Protein AF-A0A9E5IC59-F1 (afdb_monomer)

Sequence (690 aa):
PPLLLAICLLLTVGMVTLYSASNQSFDRMETKLFNIGVAFAVMWLVANTPVTQMLRLAMPAYLVALALLVAVALFGDVRNGARRWLDLGVISLQPSELMRIALPLALAWYFDRYESTLRLHNFAIAAALFVLPVLLILRQPDLGTALLIASSGCYVLFLAGLPWKVIFALGAAAIAGLPLAWSLMHDYQRTRVMILLDPSQDPLGAGYHTIQSTIAVGSGGWFGKGWLEGTQTHLDFLPERTTDFIFAVYSEEFGLLGNVILLLLFLLVIGRGLMITVNAPSVFTRLVAGSVTMTFATYAFVNMGMVSGILPVVGVPLPLISYGGTALVSAFFGFGLLMSISTNRKLIKSWAKPGATAVIEHGANPGLVSHWTKVALEAIGEGILKKGTKREREDLIEQHLADSNYPKLAQATGVKVIHVSERDTQISSKPKEVGEFVNTWSVAGFHEEGTSPAEMGWGTHERRLPDEAQVHRFGPGTQICLGKMGMDTWVRSWIPSGEINGMVIRHGEAFTISDSLTVYDGENPIYRPTVHYAYLPCDAAIASLIEMKMNGYELPRKIRIMNDDIISGSDELGVLLMGHDLTGWWVGSRLSIQETRRLAPGQNATTLQVAASLLGAMFWMIKNPTQGVKVPDQLPHKEVLSVANPYLGEIISERTDWTPLKNRVEPFAKFGKPRPADEDKWLFETFLLV

Secondary structure (DSSP, 8-state):
-HHHHHHHHHHHHHHHHHHHHTTT-HHHHHHHHHHHHHHHHHHHHHHTS-HHHHHHHHHHHHHHHHHHHHHHHHH-EEETTEEEEEE-SS-EE-HHHHHHHHHHHHHHHHHHHTGGG--HHHHHHHHHHHHHHHHHHHTTT-HHHHHHHHHHHHHHHHHTT--HHHHHHHHHHHHHTHHHHHHHS-HHHHHHHHHHH-GGGSTTTHHHHHHHHHHHHHHTTTT-S-TT--HHHHTT-STTTTTTTHHHHHHHHHHHHHHHHHHHHHHHHHHHHHHHHHT-SSHHHHHHHHHHHHHHHHHHHHHHHHHTTSS-----PPTTTSS-HHHHHHHHHHHHHHHHHHHHHHHHHH-SS--S-EE-S-BTTTBHHHHHHHHHHHHHHHHHHHH---HHHHHHHHHHHHTT-HHHHHHHHT--EEEEEEEE--EESSPPPTTEEEESS-HHHHHHHHHSEEEEE--TT--SPPTTEEE-SSS---EEEEEEEGGG-EEEEEETTEEEEEE----HHHHHHHHHT-EEETTEEEE--EEEEEEE--HHHHHHHHHHHHTTTPPPSEEEE-STTEEE-EEEEEEEEESSTTSEEEEEEEEEHHHHHHHSTT--HHHHHHHHHHHHHHHHHHH-TT--EE-GGGS-HHHHHHHHGGGS-EEEEEEE---TTTT---TTTTTSPPPPPGGGTTSHHHHB--

Solvent-accessible surface area (backbone atoms only — not comparable to full-atom values): 35380 Å² total; per-residue (Å²): 113,71,58,59,53,40,50,52,53,45,36,51,54,13,52,59,46,40,36,46,50,50,76,69,39,62,70,62,50,52,53,42,50,52,39,48,53,53,16,51,51,46,16,52,54,41,29,71,43,58,68,71,57,53,58,69,42,14,54,60,45,30,54,52,24,49,53,43,47,52,43,26,75,76,71,29,46,74,56,98,92,31,40,56,33,38,76,70,88,85,52,76,46,49,37,66,63,52,33,56,57,19,47,33,37,27,50,19,46,55,49,49,76,38,63,96,69,78,45,75,67,57,54,52,53,49,46,50,70,45,49,53,59,36,55,57,34,50,72,26,74,33,62,38,62,25,52,49,43,45,48,20,40,50,40,31,48,50,72,72,62,56,57,66,69,55,53,52,50,50,51,51,48,54,60,71,37,43,68,60,49,59,73,70,48,53,70,74,58,51,49,43,54,48,31,56,79,41,33,78,82,36,57,85,56,83,12,28,58,53,52,45,26,38,49,28,39,61,67,4,50,64,67,25,59,34,87,83,53,33,67,51,56,75,69,63,66,47,77,58,32,44,29,48,36,30,64,23,47,46,20,16,17,31,4,49,54,41,48,51,54,52,52,50,46,52,48,52,40,39,53,47,32,46,53,45,16,77,68,35,91,44,64,34,53,22,31,33,28,39,18,48,32,50,35,54,49,49,42,43,48,52,20,55,29,23,40,65,59,77,38,56,88,54,78,41,51,34,74,62,39,22,58,55,50,69,64,38,34,52,50,26,39,48,51,6,49,45,47,20,63,59,45,64,69,49,51,78,79,61,54,93,58,55,47,66,45,40,80,46,64,44,31,37,74,31,19,44,43,43,34,31,46,52,54,41,51,53,53,50,41,54,54,47,60,74,67,69,65,64,70,74,59,41,55,52,34,54,49,22,59,76,68,66,36,57,25,61,29,39,57,63,50,38,47,39,36,36,32,41,25,33,42,34,51,52,36,57,77,62,76,79,54,92,70,36,37,35,30,70,53,63,62,70,55,53,48,55,33,23,66,31,47,19,34,29,10,55,21,66,82,51,90,70,82,61,85,63,53,43,70,61,94,65,80,90,63,44,44,38,34,33,82,44,33,0,66,76,38,39,27,52,47,55,50,97,94,42,80,42,70,7,20,23,32,39,54,64,42,17,49,51,50,19,51,63,33,42,34,65,58,85,90,46,75,78,34,28,29,25,17,29,40,24,46,30,64,23,66,53,30,52,57,22,51,55,54,25,54,77,54,76,66,48,82,54,90,39,73,46,65,52,34,81,52,46,76,48,41,28,32,36,44,26,26,31,40,23,63,24,95,69,40,21,37,39,18,33,28,46,20,33,39,69,60,28,38,75,76,42,72,80,46,32,29,62,55,40,38,24,52,23,28,37,50,11,51,50,56,52,38,72,79,42,51,57,63,16,78,42,49,41,73,77,51,64,41,71,65,29,43,70,61,16,48,88,57,30,61,50,73,50,76,47,80,38,85,68,51,58,65,72,86,60,81,62,96,51,42,92,82,53,75,69,81,79,55,83,90,48,49,79,32,71,76,52,27,49,66,127

Structure (mmCIF, N/CA/C/O backbone):
data_AF-A0A9E5IC59-F1
#
_entry.id   AF-A0A9E5IC59-F1
#
loop_
_atom_site.group_PDB
_atom_site.id
_atom_site.type_symbol
_atom_site.label_atom_id
_atom_site.label_alt_id
_atom_site.label_comp_id
_atom_site.label_asym_id
_atom_site.label_entity_id
_atom_site.label_seq_id
_atom_site.pdbx_PDB_ins_code
_atom_site.Cartn_x
_atom_site.Cartn_y
_atom_site.Cartn_z
_atom_site.occupancy
_atom_site.B_iso_or_equiv
_atom_site.auth_seq_id
_atom_site.auth_comp_id
_atom_site.auth_asym_id
_atom_site.auth_atom_id
_atom_site.pdbx_PDB_model_num
ATOM 1 N N . PRO A 1 1 ? 13.469 17.326 -10.777 1.00 68.38 1 PRO A N 1
ATOM 2 C CA . PRO A 1 1 ? 14.683 18.178 -10.852 1.00 68.38 1 PRO A CA 1
ATOM 3 C C . PRO A 1 1 ? 16.010 17.415 -11.053 1.00 68.38 1 PRO A C 1
ATOM 5 O O . PRO A 1 1 ? 16.598 17.604 -12.109 1.00 68.38 1 PRO A O 1
ATOM 8 N N . PRO A 1 2 ? 16.477 16.526 -10.147 1.00 85.94 2 PRO A N 1
ATOM 9 C CA . PRO A 1 2 ? 17.828 15.952 -10.266 1.00 85.94 2 PRO A CA 1
ATOM 10 C C . PRO A 1 2 ? 17.983 14.947 -11.422 1.00 85.94 2 PRO A C 1
ATOM 12 O O . PRO A 1 2 ? 19.029 14.916 -12.055 1.00 85.94 2 PRO A O 1
ATOM 15 N N . LEU A 1 3 ? 16.936 14.173 -11.752 1.00 89.38 3 LEU A N 1
ATOM 16 C CA . LEU A 1 3 ? 16.957 13.240 -12.893 1.00 89.38 3 LEU A CA 1
ATOM 17 C C . LEU A 1 3 ? 17.132 13.981 -14.229 1.00 89.38 3 LEU A C 1
ATOM 19 O O . LEU A 1 3 ? 17.957 13.596 -15.044 1.00 89.38 3 LEU A O 1
ATOM 23 N N . LEU A 1 4 ? 16.377 15.068 -14.420 1.00 91.81 4 LEU A N 1
ATOM 24 C CA . LEU A 1 4 ? 16.435 15.895 -15.625 1.00 91.81 4 LEU A CA 1
ATOM 25 C C . LEU A 1 4 ? 17.824 16.516 -15.814 1.00 91.81 4 LEU A C 1
ATOM 27 O O . LEU A 1 4 ? 18.360 16.475 -16.913 1.00 91.81 4 LEU A O 1
ATOM 31 N N . LEU A 1 5 ? 18.419 17.035 -14.735 1.00 92.94 5 LEU A N 1
ATOM 32 C CA . LEU A 1 5 ? 19.763 17.611 -14.776 1.00 92.94 5 LEU A CA 1
ATOM 33 C C . LEU A 1 5 ? 20.803 16.580 -15.240 1.00 92.94 5 LEU A C 1
ATOM 35 O O . LEU A 1 5 ? 21.595 16.875 -16.128 1.00 92.94 5 LEU A O 1
ATOM 39 N N . ALA A 1 6 ? 20.768 15.365 -14.685 1.00 93.12 6 ALA A N 1
ATOM 40 C CA . ALA A 1 6 ? 21.688 14.297 -15.069 1.00 93.12 6 ALA A CA 1
ATOM 41 C C . ALA A 1 6 ? 21.505 13.857 -16.537 1.00 93.12 6 ALA A C 1
ATOM 43 O O . ALA A 1 6 ? 22.493 13.635 -17.234 1.00 93.12 6 ALA A O 1
ATOM 44 N N . ILE A 1 7 ? 20.261 13.803 -17.032 1.00 94.25 7 ILE A N 1
ATOM 45 C CA . ILE A 1 7 ? 19.969 13.535 -18.451 1.00 94.25 7 ILE A CA 1
ATOM 46 C C . ILE A 1 7 ? 20.556 14.639 -19.340 1.00 94.25 7 ILE A C 1
ATOM 48 O O . ILE A 1 7 ? 21.221 14.328 -20.325 1.00 94.25 7 ILE A O 1
ATOM 52 N N . CYS A 1 8 ? 20.359 15.915 -18.991 1.00 94.44 8 CYS A N 1
ATOM 53 C CA . CYS A 1 8 ? 20.915 17.033 -19.756 1.00 94.44 8 CYS A CA 1
ATOM 54 C C . CYS A 1 8 ? 22.449 16.999 -19.794 1.00 94.44 8 CYS A C 1
ATOM 56 O O . CYS A 1 8 ? 23.025 17.228 -20.851 1.00 94.44 8 CYS A O 1
ATOM 58 N N . LEU A 1 9 ? 23.110 16.661 -18.681 1.00 95.06 9 LEU A N 1
ATOM 59 C CA . LEU A 1 9 ? 24.568 16.511 -18.645 1.00 95.06 9 LEU A CA 1
ATOM 60 C C . LEU A 1 9 ? 25.052 15.398 -19.587 1.00 95.06 9 LEU A C 1
ATOM 62 O O . LEU A 1 9 ? 25.991 15.621 -20.349 1.00 95.06 9 LEU A O 1
ATOM 66 N N . LEU A 1 10 ? 24.388 14.235 -19.593 1.00 94.69 10 LEU A N 1
ATOM 67 C CA . LEU A 1 10 ? 24.707 13.151 -20.531 1.00 94.69 10 LEU A CA 1
ATOM 68 C C . LEU A 1 10 ? 24.490 13.568 -21.990 1.00 94.69 10 LEU A C 1
ATOM 70 O O . LEU A 1 10 ? 25.327 13.261 -22.830 1.00 94.69 10 LEU A O 1
ATOM 74 N N . LEU A 1 11 ? 23.414 14.296 -22.302 1.00 94.31 11 LEU A N 1
ATOM 75 C CA . LEU A 1 11 ? 23.185 14.810 -23.658 1.00 94.31 11 LEU A CA 1
ATOM 76 C C . LEU A 1 11 ? 24.279 15.780 -24.102 1.00 94.31 11 LEU A C 1
ATOM 78 O O . LEU A 1 11 ? 24.705 15.711 -25.251 1.00 94.31 11 LEU A O 1
ATOM 82 N N . THR A 1 12 ? 24.749 16.660 -23.214 1.00 93.75 12 THR A N 1
ATOM 83 C CA . THR A 1 12 ? 25.853 17.575 -23.527 1.00 93.75 12 THR A CA 1
ATOM 84 C C . THR A 1 12 ? 27.118 16.797 -23.869 1.00 93.75 12 THR A C 1
ATOM 86 O O . THR A 1 12 ? 27.733 17.073 -24.895 1.00 93.75 12 THR A O 1
ATOM 89 N N . VAL A 1 13 ? 27.468 15.783 -23.067 1.00 94.25 13 VAL A N 1
ATOM 90 C CA . VAL A 1 13 ? 28.596 14.889 -23.379 1.00 94.25 13 VAL A CA 1
ATOM 91 C C . VAL A 1 13 ? 28.376 14.210 -24.733 1.00 94.25 13 VAL A C 1
ATOM 93 O O . VAL A 1 13 ? 29.253 14.259 -25.588 1.00 94.25 13 VAL A O 1
ATOM 96 N N . GLY A 1 14 ? 27.175 13.678 -24.973 1.00 91.94 14 GLY A N 1
ATOM 97 C CA . GLY A 1 14 ? 26.794 13.058 -26.241 1.00 91.94 14 GLY A CA 1
ATOM 98 C C . GLY A 1 14 ? 26.966 13.963 -27.456 1.00 91.94 14 GLY A C 1
ATOM 99 O O . GLY A 1 14 ? 27.517 13.533 -28.463 1.00 91.94 14 GLY A O 1
ATOM 100 N N . MET A 1 15 ? 26.548 15.225 -27.359 1.00 91.31 15 MET A N 1
ATOM 101 C CA . MET A 1 15 ? 26.697 16.207 -28.435 1.00 91.31 15 MET A CA 1
ATOM 102 C C . MET A 1 15 ? 28.167 16.534 -28.720 1.00 91.31 15 MET A C 1
ATOM 104 O O . MET A 1 15 ? 28.555 16.598 -29.886 1.00 91.31 15 MET A O 1
ATOM 108 N N . VAL A 1 16 ? 28.986 16.699 -27.675 1.00 91.81 16 VAL A N 1
ATOM 109 C CA . VAL A 1 16 ? 30.429 16.968 -27.808 1.00 91.81 16 VAL A CA 1
ATOM 110 C C . VAL A 1 16 ? 31.141 15.798 -28.488 1.00 91.81 16 VAL A C 1
ATOM 112 O O . VAL A 1 16 ? 31.926 16.009 -29.414 1.00 91.81 16 VAL A O 1
ATOM 115 N N . THR A 1 17 ? 30.835 14.564 -28.079 1.00 90.12 17 THR A N 1
ATOM 116 C CA . THR A 1 17 ? 31.407 13.354 -28.687 1.00 90.12 17 THR A CA 1
ATOM 117 C C . THR A 1 17 ? 30.915 13.151 -30.115 1.00 90.12 17 THR A C 1
ATOM 119 O O . THR A 1 17 ? 31.701 12.815 -30.993 1.00 90.12 17 THR A O 1
ATOM 122 N N . LEU A 1 18 ? 29.625 13.382 -30.382 1.00 89.56 18 LEU A N 1
ATOM 123 C CA . LEU A 1 18 ? 29.053 13.216 -31.717 1.00 89.56 18 LEU A CA 1
ATOM 124 C C . LEU A 1 18 ? 29.648 14.203 -32.727 1.00 89.56 18 LEU A C 1
ATOM 126 O O . LEU A 1 18 ? 29.872 13.822 -33.876 1.00 89.56 18 LEU A O 1
ATOM 130 N N . TYR A 1 19 ? 29.911 15.449 -32.324 1.00 89.06 19 TYR A N 1
ATOM 131 C CA . TYR A 1 19 ? 30.563 16.428 -33.196 1.00 89.06 19 TYR A CA 1
ATOM 132 C C . TYR A 1 19 ? 31.937 15.938 -33.662 1.00 89.06 19 TYR A C 1
ATOM 134 O O . TYR A 1 19 ? 32.233 15.978 -34.856 1.00 89.06 19 TYR A O 1
ATOM 142 N N . SER A 1 20 ? 32.728 15.379 -32.743 1.00 87.31 20 SER A N 1
ATOM 143 C CA . SER A 1 20 ? 34.019 14.784 -33.090 1.00 87.31 20 SER A CA 1
ATOM 144 C C . SER A 1 20 ? 33.863 13.525 -33.952 1.00 87.31 20 SER A C 1
ATOM 146 O O . SER A 1 20 ? 34.388 13.449 -35.064 1.00 87.31 20 SER A O 1
ATOM 148 N N . ALA A 1 21 ? 33.016 12.584 -33.519 1.00 84.94 21 ALA A N 1
ATOM 149 C CA . ALA A 1 21 ? 32.765 11.316 -34.208 1.00 84.94 21 ALA A CA 1
ATOM 150 C C . ALA A 1 21 ? 32.175 11.474 -35.622 1.00 84.94 21 ALA A C 1
ATOM 152 O O . ALA A 1 21 ? 32.186 10.529 -36.411 1.00 84.94 21 ALA A O 1
ATOM 153 N N . SER A 1 22 ? 31.609 12.637 -35.948 1.00 84.06 22 SER A N 1
ATOM 154 C CA . SER A 1 22 ? 31.034 12.944 -37.262 1.00 84.06 22 SER A CA 1
ATOM 155 C C . SER A 1 22 ? 31.952 13.787 -38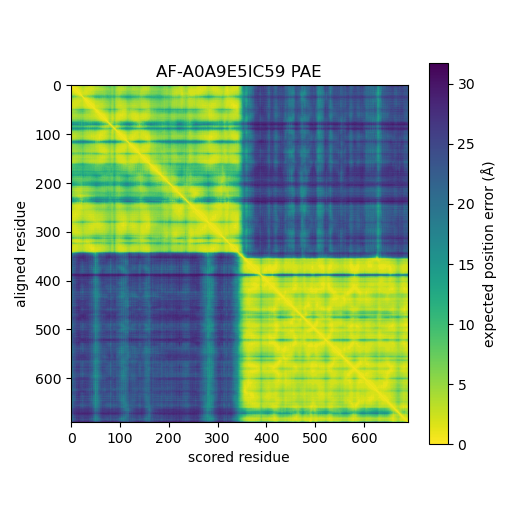.152 1.00 84.06 22 SER A C 1
ATOM 157 O O . SER A 1 22 ? 31.482 14.308 -39.161 1.00 84.06 22 SER A O 1
ATOM 159 N N . ASN A 1 23 ? 33.243 13.911 -37.810 1.00 83.12 23 ASN A N 1
ATOM 160 C CA . ASN A 1 23 ? 34.207 14.761 -38.517 1.00 83.12 23 ASN A CA 1
ATOM 161 C C . ASN A 1 23 ? 33.708 16.211 -38.656 1.00 83.12 23 ASN A C 1
ATOM 163 O O . ASN A 1 23 ? 33.789 16.798 -39.731 1.00 83.12 23 ASN A O 1
ATOM 167 N N . GLN A 1 24 ? 33.181 16.781 -37.566 1.00 84.69 24 GLN A N 1
ATOM 168 C CA . GLN A 1 24 ? 32.709 18.172 -37.509 1.00 84.69 24 GLN A CA 1
ATOM 169 C C . GLN A 1 24 ? 31.518 18.468 -38.446 1.00 84.69 24 GLN A C 1
ATOM 171 O O . GLN A 1 24 ? 31.316 19.595 -38.894 1.00 84.69 24 GLN A O 1
ATOM 176 N N . SER A 1 25 ? 30.697 17.453 -38.741 1.00 82.94 25 SER A N 1
ATOM 177 C CA . SER A 1 25 ? 29.494 17.602 -39.567 1.00 82.94 25 SER A CA 1
ATOM 178 C C . SER A 1 25 ? 28.368 18.313 -38.809 1.00 82.94 25 SER A C 1
ATOM 180 O O . SER A 1 25 ? 27.754 17.752 -37.895 1.00 82.94 25 SER A O 1
ATOM 182 N N . PHE A 1 26 ? 28.041 19.532 -39.243 1.00 84.50 26 PHE A N 1
ATOM 183 C CA . PHE A 1 26 ? 26.905 20.291 -38.714 1.00 84.50 26 PHE A CA 1
ATOM 184 C C . PHE A 1 26 ? 25.556 19.617 -39.013 1.00 84.50 26 PHE A C 1
ATOM 186 O O . PHE A 1 26 ? 24.720 19.527 -38.117 1.00 84.50 26 PHE A O 1
ATOM 193 N N . ASP A 1 27 ? 25.377 19.019 -40.194 1.00 83.44 27 ASP A N 1
ATOM 194 C CA . ASP A 1 27 ? 24.125 18.346 -40.584 1.00 83.44 27 ASP A CA 1
ATOM 195 C C . ASP A 1 27 ? 23.725 17.217 -39.613 1.00 83.44 27 ASP A C 1
ATOM 197 O O . ASP A 1 27 ? 22.554 17.045 -39.242 1.00 83.44 27 ASP A O 1
ATOM 201 N N . ARG A 1 28 ? 24.710 16.433 -39.143 1.00 81.62 28 ARG A N 1
ATOM 202 C CA . ARG A 1 28 ? 24.460 15.372 -38.154 1.00 81.62 28 ARG A CA 1
ATOM 203 C C . ARG A 1 28 ? 24.116 15.938 -36.781 1.00 81.62 28 ARG A C 1
ATOM 205 O O . ARG A 1 28 ? 23.270 15.359 -36.093 1.00 81.62 28 ARG A O 1
ATOM 212 N N . MET A 1 29 ? 24.720 17.058 -36.387 1.00 86.44 29 MET A N 1
ATOM 213 C CA . MET A 1 29 ? 24.353 17.749 -35.150 1.00 86.44 29 MET A CA 1
ATOM 214 C C . MET A 1 29 ? 22.935 18.314 -35.213 1.00 86.44 29 MET A C 1
ATOM 216 O O . MET A 1 29 ? 22.177 18.111 -34.266 1.00 86.44 29 MET A O 1
ATOM 220 N N . GLU A 1 30 ? 22.553 18.966 -36.313 1.00 87.50 30 GLU A N 1
ATOM 221 C CA . GLU A 1 30 ? 21.206 19.520 -36.499 1.00 87.50 30 GLU A CA 1
ATOM 222 C C . GLU A 1 30 ? 20.144 18.425 -36.405 1.00 87.50 30 GLU A C 1
ATOM 224 O O . GLU A 1 30 ? 19.177 18.542 -35.648 1.00 87.50 30 GLU A O 1
ATOM 229 N N . THR A 1 31 ? 20.376 17.294 -37.076 1.00 87.06 31 THR A N 1
ATOM 230 C CA . THR A 1 31 ? 19.461 16.149 -37.004 1.00 87.06 31 THR A CA 1
ATOM 231 C C . THR A 1 31 ? 19.370 15.581 -35.583 1.00 87.06 31 THR A C 1
ATOM 233 O O . THR A 1 31 ? 18.288 15.217 -35.112 1.00 87.06 31 THR A O 1
ATOM 236 N N . LYS A 1 32 ? 20.494 15.510 -34.857 1.00 88.19 32 LYS A N 1
ATOM 237 C CA . LYS A 1 32 ? 20.506 15.050 -33.463 1.00 88.19 32 LYS A CA 1
ATOM 238 C C . LYS A 1 32 ? 19.753 16.012 -32.546 1.00 88.19 32 LYS A C 1
ATOM 240 O O . LYS A 1 32 ? 18.980 15.545 -31.712 1.00 88.19 32 LYS A O 1
ATOM 245 N N . LEU A 1 33 ? 19.935 17.321 -32.712 1.00 91.19 33 LEU A N 1
ATOM 246 C CA . LEU A 1 33 ? 19.215 18.351 -31.960 1.00 91.19 33 LEU A CA 1
ATOM 247 C C . LEU A 1 33 ? 17.710 18.284 -32.214 1.00 91.19 33 LEU A C 1
ATOM 249 O O . LEU A 1 33 ? 16.936 18.329 -31.258 1.00 91.19 33 LEU A O 1
ATOM 253 N N . PHE A 1 34 ? 17.292 18.091 -33.466 1.00 90.56 34 PHE A N 1
ATOM 254 C CA . PHE A 1 34 ? 15.887 17.871 -33.803 1.00 90.56 34 PHE A CA 1
ATOM 255 C C . PHE A 1 34 ? 15.322 16.639 -33.079 1.00 90.56 34 PHE A C 1
ATOM 257 O O . PHE A 1 34 ? 14.297 16.729 -32.400 1.00 90.56 34 PHE A O 1
ATOM 264 N N . ASN A 1 35 ? 16.035 15.508 -33.126 1.00 88.88 35 ASN A N 1
ATOM 265 C CA . ASN A 1 35 ? 15.637 14.285 -32.423 1.00 88.88 35 ASN A CA 1
ATOM 266 C C . ASN A 1 35 ? 15.585 14.473 -30.898 1.00 88.88 35 ASN A C 1
ATOM 268 O O . ASN A 1 35 ? 14.689 13.932 -30.250 1.00 88.88 35 ASN A O 1
ATOM 272 N N . ILE A 1 36 ? 16.509 15.247 -30.316 1.00 92.62 36 ILE A N 1
ATOM 273 C CA . ILE A 1 36 ? 16.483 15.627 -28.897 1.00 92.62 36 ILE A CA 1
ATOM 274 C C . ILE A 1 36 ? 15.228 16.455 -28.595 1.00 92.62 36 ILE A C 1
ATOM 276 O O . ILE A 1 36 ? 14.542 16.161 -27.619 1.00 92.62 36 ILE A O 1
ATOM 280 N N . GLY A 1 37 ? 14.881 17.431 -29.438 1.00 93.31 37 GLY A N 1
ATOM 281 C CA . GLY A 1 37 ? 13.660 18.229 -29.298 1.00 93.31 37 GLY A CA 1
ATOM 282 C C . GLY A 1 37 ? 12.391 17.371 -29.300 1.00 93.31 37 GLY A C 1
ATOM 283 O O . GLY A 1 37 ? 11.560 17.491 -28.397 1.00 93.31 37 GLY A O 1
ATOM 284 N N . VAL A 1 38 ? 12.278 16.438 -30.252 1.00 92.88 38 VAL A N 1
ATOM 285 C CA . VAL A 1 38 ? 11.170 15.468 -30.312 1.00 92.88 38 VAL A CA 1
ATOM 286 C C . VAL A 1 38 ? 11.148 14.576 -29.066 1.00 92.88 38 VAL A C 1
ATOM 288 O O . VAL A 1 38 ? 10.095 14.387 -28.457 1.00 92.88 38 VAL A O 1
ATOM 291 N N . ALA A 1 39 ? 12.302 14.063 -28.635 1.00 93.38 39 ALA A N 1
ATOM 292 C CA . ALA A 1 39 ? 12.410 13.220 -27.448 1.00 93.38 39 ALA A CA 1
ATOM 293 C C . ALA A 1 39 ? 11.995 13.970 -26.166 1.00 93.38 39 ALA A C 1
ATOM 295 O O . ALA A 1 39 ? 11.254 13.424 -25.347 1.00 93.38 39 ALA A O 1
ATOM 296 N N . PHE A 1 40 ? 12.384 15.241 -26.011 1.00 94.88 40 PHE A N 1
ATOM 297 C CA . PHE A 1 40 ? 11.938 16.096 -24.907 1.00 94.88 40 PHE A CA 1
ATOM 298 C C . PHE A 1 40 ? 10.428 16.329 -24.922 1.00 94.88 40 PHE A C 1
ATOM 300 O O . PHE A 1 40 ? 9.803 16.248 -23.864 1.00 94.88 40 PHE A O 1
ATOM 307 N N . ALA A 1 41 ? 9.836 16.574 -26.095 1.00 95.00 41 ALA A N 1
ATOM 308 C CA . ALA A 1 41 ? 8.390 16.726 -26.228 1.00 95.00 41 ALA A CA 1
ATOM 309 C C . ALA A 1 41 ? 7.652 15.449 -25.791 1.00 95.00 41 ALA A C 1
ATOM 311 O O . ALA A 1 41 ? 6.714 15.522 -24.997 1.00 95.00 41 ALA A O 1
ATOM 312 N N . VAL A 1 42 ? 8.124 14.273 -26.223 1.00 94.12 42 VAL A N 1
ATOM 313 C CA . VAL A 1 42 ? 7.577 12.973 -25.796 1.00 94.12 42 VAL A CA 1
ATOM 314 C C . VAL A 1 42 ? 7.722 12.781 -24.286 1.00 94.12 42 VAL A C 1
ATOM 316 O O . VAL A 1 42 ? 6.743 12.457 -23.616 1.00 94.12 42 VAL A O 1
ATOM 319 N N . MET A 1 43 ? 8.908 13.027 -23.722 1.00 94.50 43 MET A N 1
ATOM 320 C CA . MET A 1 43 ? 9.130 12.925 -22.277 1.00 94.50 43 MET A CA 1
ATOM 321 C C . MET A 1 43 ? 8.197 13.851 -21.496 1.00 94.50 43 MET A C 1
ATOM 323 O O . MET A 1 43 ? 7.635 13.426 -20.490 1.00 94.50 43 MET A O 1
ATOM 327 N N . TRP A 1 44 ? 8.013 15.093 -21.950 1.00 92.69 44 TRP A N 1
ATOM 328 C CA . TRP A 1 44 ? 7.126 16.059 -21.308 1.00 92.69 44 TRP A CA 1
ATOM 329 C C . TRP A 1 44 ? 5.662 15.607 -21.360 1.00 92.69 44 TRP A C 1
ATOM 331 O O . TRP A 1 44 ? 4.994 15.612 -20.327 1.00 92.69 44 TRP A O 1
ATOM 341 N N . LEU A 1 45 ? 5.169 15.143 -22.512 1.00 94.00 45 LEU A N 1
ATOM 342 C CA . LEU A 1 45 ? 3.803 14.619 -22.642 1.00 94.00 45 LEU A CA 1
ATOM 343 C C . LEU A 1 45 ? 3.561 13.427 -21.705 1.00 94.00 45 LEU A C 1
ATOM 345 O O . LEU A 1 45 ? 2.581 13.400 -20.957 1.00 94.00 45 LEU A O 1
ATOM 349 N N . VAL A 1 46 ? 4.484 12.464 -21.689 1.00 92.44 46 VAL A N 1
ATOM 350 C CA . VAL A 1 46 ? 4.380 11.268 -20.841 1.00 92.44 46 VAL A CA 1
ATOM 351 C C . VAL A 1 46 ? 4.494 11.630 -19.358 1.00 92.44 46 VAL A C 1
ATOM 353 O O . VAL A 1 46 ? 3.718 11.126 -18.548 1.00 92.44 46 VAL A O 1
ATOM 356 N N . ALA A 1 47 ? 5.395 12.546 -18.989 1.00 90.69 47 ALA A N 1
ATOM 357 C CA . ALA A 1 47 ? 5.562 13.006 -17.610 1.00 90.69 47 ALA A CA 1
ATOM 358 C C . ALA A 1 47 ? 4.304 13.685 -17.045 1.00 90.69 47 ALA A C 1
ATOM 360 O O . ALA A 1 47 ? 4.059 13.597 -15.843 1.00 90.69 47 ALA A O 1
ATOM 361 N N . ASN A 1 48 ? 3.503 14.328 -17.900 1.00 87.00 48 ASN A N 1
ATOM 362 C CA . ASN A 1 48 ? 2.236 14.961 -17.524 1.00 87.00 48 ASN A CA 1
ATOM 363 C C . ASN A 1 48 ? 1.019 14.027 -17.648 1.00 87.00 48 ASN A C 1
ATOM 365 O O . ASN A 1 48 ? -0.090 14.408 -17.276 1.00 87.00 48 ASN A O 1
ATOM 369 N N . THR A 1 49 ? 1.198 12.804 -18.147 1.00 85.81 49 THR A N 1
ATOM 370 C CA . THR A 1 49 ? 0.108 11.831 -18.260 1.00 85.81 49 THR A CA 1
ATOM 371 C C . THR A 1 49 ? -0.128 11.153 -16.902 1.00 85.81 49 THR A C 1
ATOM 373 O O . THR A 1 49 ? 0.827 10.641 -16.306 1.00 85.81 49 THR A O 1
ATOM 376 N N . PRO A 1 50 ? -1.371 11.102 -16.383 1.00 81.50 50 PRO A N 1
ATOM 377 C CA . PRO A 1 50 ? -1.671 10.410 -15.134 1.00 81.50 50 PRO A CA 1
ATOM 378 C C . PRO A 1 50 ? -1.362 8.911 -15.205 1.00 81.50 50 PRO A C 1
ATOM 380 O O . PRO A 1 50 ? -1.726 8.229 -16.165 1.00 81.50 50 PRO A O 1
ATOM 383 N N . VAL A 1 51 ? -0.784 8.367 -14.131 1.00 80.44 51 VAL A N 1
ATOM 384 C CA . VAL A 1 51 ? -0.469 6.930 -13.996 1.00 80.44 51 VAL A CA 1
ATOM 385 C C . VAL A 1 51 ? -1.697 6.036 -14.234 1.00 80.44 51 VAL A C 1
ATOM 387 O O . VAL A 1 51 ? -1.577 4.949 -14.791 1.00 80.44 51 VAL A O 1
ATOM 390 N N . THR A 1 52 ? -2.899 6.499 -13.879 1.00 77.44 52 THR A N 1
ATOM 391 C CA . THR A 1 52 ? -4.156 5.763 -14.104 1.00 77.44 52 THR A CA 1
ATOM 392 C C . THR A 1 52 ? -4.459 5.540 -15.586 1.00 77.44 52 THR A C 1
ATOM 394 O O . THR A 1 52 ? -4.999 4.497 -15.950 1.00 77.44 52 THR A O 1
ATOM 397 N N . GLN A 1 53 ? -4.094 6.482 -16.460 1.00 82.44 53 GLN A N 1
ATOM 398 C CA . GLN A 1 53 ? -4.238 6.314 -17.907 1.00 82.44 53 GLN A CA 1
ATOM 399 C C . GLN A 1 53 ? -3.196 5.335 -18.451 1.00 82.44 53 GLN A C 1
ATOM 401 O O . GLN A 1 53 ? -3.535 4.485 -19.270 1.00 82.44 53 GLN A O 1
ATOM 406 N N . MET A 1 54 ? -1.961 5.391 -17.939 1.00 86.31 54 MET A N 1
ATOM 407 C CA . MET A 1 54 ? -0.905 4.433 -18.291 1.00 86.31 54 MET A CA 1
ATOM 408 C C . MET A 1 54 ? -1.320 2.997 -17.950 1.00 86.31 54 MET A C 1
ATOM 410 O O . MET A 1 54 ? -1.151 2.098 -18.770 1.00 86.31 54 MET A O 1
ATOM 414 N N . LEU A 1 55 ? -1.936 2.797 -16.781 1.00 85.06 55 LEU A N 1
ATOM 415 C CA . LEU A 1 55 ? -2.474 1.505 -16.354 1.00 85.06 55 LEU A CA 1
ATOM 416 C C . LEU A 1 55 ? -3.565 0.997 -17.315 1.00 85.06 55 LEU A C 1
ATOM 418 O O . LEU A 1 55 ? -3.550 -0.165 -17.707 1.00 85.06 55 LEU A O 1
ATOM 422 N N . ARG A 1 56 ? -4.490 1.866 -17.745 1.00 87.19 56 ARG A N 1
ATOM 423 C CA . ARG A 1 56 ? -5.555 1.501 -18.702 1.00 87.19 56 ARG A CA 1
ATOM 424 C C . ARG A 1 56 ? -5.013 1.156 -20.090 1.00 87.19 56 ARG A C 1
ATOM 426 O O . ARG A 1 56 ? -5.566 0.288 -20.758 1.00 87.19 56 ARG A O 1
ATOM 433 N N . LEU A 1 57 ? -3.950 1.833 -20.520 1.00 91.00 57 LEU A N 1
ATOM 434 C CA . LEU A 1 57 ? -3.345 1.656 -21.841 1.00 91.00 57 LEU A CA 1
ATOM 435 C C . LEU A 1 57 ? -2.320 0.515 -21.904 1.00 91.00 57 LEU A C 1
ATOM 437 O O . LEU A 1 57 ? -1.978 0.102 -23.007 1.00 91.00 57 LEU A O 1
ATOM 441 N N . ALA A 1 58 ? -1.865 -0.024 -20.770 1.00 92.25 58 ALA A N 1
ATOM 442 C CA . ALA A 1 58 ? -0.805 -1.033 -20.705 1.00 92.25 58 ALA A CA 1
ATOM 443 C C . ALA A 1 58 ? -1.073 -2.273 -21.584 1.00 92.25 58 ALA A C 1
ATOM 445 O O . ALA A 1 58 ? -0.275 -2.596 -22.464 1.00 92.25 58 ALA A O 1
ATOM 446 N N . MET A 1 59 ? -2.216 -2.942 -21.390 1.00 93.12 59 MET A N 1
ATOM 447 C CA . MET A 1 59 ? -2.583 -4.123 -22.185 1.00 93.12 59 MET A CA 1
ATOM 448 C C . MET A 1 59 ? -2.925 -3.795 -23.647 1.00 93.12 59 MET A C 1
ATOM 450 O O . MET A 1 59 ? -2.407 -4.484 -24.526 1.00 93.12 59 MET A O 1
ATOM 454 N N . PRO A 1 60 ? -3.729 -2.754 -23.959 1.00 94.44 60 PRO A N 1
ATOM 455 C CA . PRO A 1 60 ? -3.942 -2.332 -25.343 1.00 94.44 60 PRO A CA 1
ATOM 456 C C . PRO A 1 60 ? -2.638 -2.035 -26.095 1.00 94.44 60 PRO A C 1
ATOM 458 O O . PRO A 1 60 ? -2.459 -2.512 -27.213 1.00 94.44 60 PRO A O 1
ATOM 461 N N . ALA A 1 61 ? -1.701 -1.312 -25.475 1.00 93.12 61 ALA A N 1
ATOM 462 C CA . ALA A 1 61 ? -0.408 -0.999 -26.077 1.00 93.12 61 ALA A CA 1
ATOM 463 C C . ALA A 1 61 ? 0.406 -2.267 -26.369 1.00 93.12 61 ALA A C 1
ATOM 465 O O . ALA A 1 61 ? 1.002 -2.377 -27.439 1.00 93.12 61 ALA A O 1
ATOM 466 N N . TYR A 1 62 ? 0.393 -3.245 -25.458 1.00 95.88 62 TYR A N 1
ATOM 467 C CA . TYR A 1 62 ? 1.052 -4.536 -25.666 1.00 95.88 62 TYR A CA 1
ATOM 468 C C . TYR A 1 62 ? 0.443 -5.323 -26.824 1.00 95.88 62 TYR A C 1
ATOM 470 O O . TYR A 1 62 ? 1.180 -5.806 -27.680 1.00 95.88 62 TYR A O 1
ATOM 478 N N . LEU A 1 63 ? -0.887 -5.416 -26.898 1.00 95.81 63 LEU A N 1
ATOM 479 C CA . LEU A 1 63 ? -1.563 -6.139 -27.978 1.00 95.81 63 LEU A CA 1
ATOM 480 C C . LEU A 1 63 ? -1.311 -5.489 -29.342 1.00 95.81 63 LEU A C 1
ATOM 482 O O . LEU A 1 63 ? -1.039 -6.196 -30.311 1.00 95.81 63 LEU A O 1
ATOM 486 N N . VAL A 1 64 ? -1.328 -4.154 -29.412 1.00 94.94 64 VAL A N 1
ATOM 487 C CA . VAL A 1 64 ? -0.978 -3.412 -30.633 1.00 94.94 64 VAL A CA 1
ATOM 488 C C . VAL A 1 64 ? 0.483 -3.653 -31.012 1.00 94.94 64 VAL A C 1
ATOM 490 O O . VAL A 1 64 ? 0.765 -3.995 -32.158 1.00 94.94 64 VAL A O 1
ATOM 493 N N . ALA A 1 65 ? 1.418 -3.542 -30.065 1.00 93.06 65 ALA A N 1
ATOM 494 C CA . ALA A 1 65 ? 2.835 -3.791 -30.324 1.00 93.06 65 ALA A CA 1
ATOM 495 C C . ALA A 1 65 ? 3.091 -5.233 -30.793 1.00 93.06 65 ALA A C 1
ATOM 497 O O . ALA A 1 65 ? 3.888 -5.462 -31.702 1.00 93.06 65 ALA A O 1
ATOM 498 N N . LEU A 1 66 ? 2.388 -6.205 -30.210 1.00 94.50 66 LEU A N 1
ATOM 499 C CA . LEU A 1 66 ? 2.479 -7.611 -30.587 1.00 94.50 66 LEU A CA 1
ATOM 500 C C . LEU A 1 66 ? 1.928 -7.846 -31.998 1.00 94.50 66 LEU A C 1
ATOM 502 O O . LEU A 1 66 ? 2.579 -8.511 -32.802 1.00 94.50 66 LEU A O 1
ATOM 506 N N . ALA A 1 67 ? 0.776 -7.258 -32.327 1.00 93.25 67 ALA A N 1
ATOM 507 C CA . ALA A 1 67 ? 0.204 -7.321 -33.668 1.00 93.25 67 ALA A CA 1
ATOM 508 C C . ALA A 1 67 ? 1.156 -6.720 -34.716 1.00 93.25 67 ALA A C 1
ATOM 510 O O . ALA A 1 67 ? 1.351 -7.306 -35.779 1.00 93.25 67 ALA A O 1
ATOM 511 N N . LEU A 1 68 ? 1.816 -5.603 -34.395 1.00 90.69 68 LEU A N 1
ATOM 512 C CA . LEU A 1 68 ? 2.820 -4.994 -35.268 1.00 90.69 68 LEU A CA 1
ATOM 513 C C . LEU A 1 68 ? 4.070 -5.874 -35.438 1.00 90.69 68 LEU A C 1
ATOM 515 O O . LEU A 1 68 ? 4.602 -5.959 -36.542 1.00 90.69 68 LEU A O 1
ATOM 519 N N . LEU A 1 69 ? 4.531 -6.578 -34.396 1.00 90.38 69 LEU A N 1
ATOM 520 C CA . LEU A 1 69 ? 5.630 -7.547 -34.528 1.00 90.38 69 LEU A CA 1
ATOM 521 C C . LEU A 1 69 ? 5.264 -8.717 -35.448 1.00 90.38 69 LEU A C 1
ATOM 523 O O . LEU A 1 69 ? 6.089 -9.147 -36.256 1.00 90.38 69 LEU A O 1
ATOM 527 N N . VAL A 1 70 ? 4.029 -9.214 -35.359 1.00 90.31 70 VAL A N 1
ATOM 528 C CA . VAL A 1 70 ? 3.520 -10.234 -36.286 1.00 90.31 70 VAL A CA 1
ATOM 529 C C . VAL A 1 70 ? 3.430 -9.669 -37.706 1.00 90.31 70 VAL A C 1
ATOM 531 O O . VAL A 1 70 ? 3.839 -10.336 -38.654 1.00 90.31 70 VAL A O 1
ATOM 534 N N . ALA A 1 71 ? 2.984 -8.421 -37.865 1.00 87.69 71 ALA A N 1
ATOM 535 C CA . ALA A 1 71 ? 2.934 -7.759 -39.164 1.00 87.69 71 ALA A CA 1
ATOM 536 C C . ALA A 1 71 ? 4.326 -7.616 -39.802 1.00 87.69 71 ALA A C 1
ATOM 538 O O . ALA A 1 71 ? 4.456 -7.883 -40.991 1.00 87.69 71 ALA A O 1
ATOM 539 N N . VAL A 1 72 ? 5.386 -7.306 -39.041 1.00 87.12 72 VAL A N 1
ATOM 540 C CA . VAL A 1 72 ? 6.776 -7.328 -39.557 1.00 87.12 72 VAL A CA 1
ATOM 541 C C . VAL A 1 72 ? 7.147 -8.719 -40.063 1.00 87.12 72 VAL A C 1
ATOM 543 O O . VAL A 1 72 ? 7.735 -8.852 -41.133 1.00 87.12 72 VAL A O 1
ATOM 546 N N . ALA A 1 73 ? 6.791 -9.768 -39.320 1.00 83.19 73 ALA A N 1
ATOM 547 C CA . ALA A 1 73 ? 7.120 -11.137 -39.704 1.00 83.19 73 ALA A CA 1
ATOM 548 C C . ALA A 1 73 ? 6.451 -11.564 -41.024 1.00 83.19 73 ALA A C 1
ATOM 550 O O . ALA A 1 73 ? 7.022 -12.383 -41.742 1.00 83.19 73 ALA A O 1
ATOM 551 N N . LEU A 1 74 ? 5.285 -10.998 -41.359 1.00 85.06 74 LEU A N 1
ATOM 552 C CA . LEU A 1 74 ? 4.522 -11.304 -42.576 1.00 85.06 74 LEU A CA 1
ATOM 553 C C . LEU A 1 74 ? 4.827 -10.349 -43.740 1.00 85.06 74 LEU A C 1
ATOM 555 O O . LEU A 1 74 ? 5.043 -10.806 -44.864 1.00 85.06 74 LEU A O 1
ATOM 559 N N . PHE A 1 75 ? 4.906 -9.045 -43.465 1.00 84.25 75 PHE A N 1
ATOM 560 C CA . PHE A 1 75 ? 4.922 -7.955 -44.451 1.00 84.25 75 PHE A CA 1
ATOM 561 C C . PHE A 1 75 ? 6.113 -6.994 -44.322 1.00 84.25 75 PHE A C 1
ATOM 563 O O . PHE A 1 75 ? 6.212 -6.065 -45.107 1.00 84.25 75 PHE A O 1
ATOM 570 N N . GLY A 1 76 ? 7.023 -7.191 -43.363 1.00 80.25 76 GLY A N 1
ATOM 571 C CA . GLY A 1 76 ? 8.147 -6.276 -43.146 1.00 80.25 76 GLY A CA 1
ATOM 572 C C . GLY A 1 76 ? 9.122 -6.197 -44.323 1.00 80.25 76 GLY A C 1
ATOM 573 O O . GLY A 1 76 ? 9.302 -7.172 -45.059 1.00 80.25 76 GLY A O 1
ATOM 574 N N . ASP A 1 77 ? 9.804 -5.065 -44.439 1.00 76.38 77 ASP A N 1
ATOM 575 C CA . ASP A 1 77 ? 10.845 -4.843 -45.440 1.00 76.38 77 ASP A CA 1
ATOM 576 C C . ASP A 1 77 ? 12.181 -5.439 -44.994 1.00 76.38 77 ASP A C 1
ATOM 578 O O . ASP A 1 77 ? 12.563 -5.360 -43.819 1.00 76.38 77 ASP A O 1
ATOM 582 N N . VAL A 1 78 ? 12.928 -5.999 -45.948 1.00 76.12 78 VAL A N 1
ATOM 583 C CA . VAL A 1 78 ? 14.301 -6.471 -45.727 1.00 76.12 78 VAL A CA 1
ATOM 584 C C . VAL A 1 78 ? 15.267 -5.334 -46.055 1.00 76.12 78 VAL A C 1
ATOM 586 O O . VAL A 1 78 ? 15.460 -4.994 -47.219 1.00 76.12 78 VAL A O 1
ATOM 589 N N . ARG A 1 79 ? 15.900 -4.754 -45.030 1.00 67.50 79 ARG A N 1
ATOM 590 C CA . ARG A 1 79 ? 16.959 -3.738 -45.177 1.00 67.50 79 ARG A CA 1
ATOM 591 C C . ARG A 1 79 ? 18.241 -4.270 -44.540 1.00 67.50 79 ARG A C 1
ATOM 593 O O . ARG A 1 79 ? 18.194 -4.797 -43.431 1.00 67.50 79 ARG A O 1
ATOM 600 N N . ASN A 1 80 ? 19.372 -4.179 -45.244 1.00 59.75 80 ASN A N 1
ATOM 601 C CA . ASN A 1 80 ? 20.680 -4.685 -44.789 1.00 59.75 80 ASN A CA 1
ATOM 602 C C . ASN A 1 80 ? 20.648 -6.148 -44.287 1.00 59.75 80 ASN A C 1
ATOM 604 O O . ASN A 1 80 ? 21.289 -6.494 -43.298 1.00 59.75 80 ASN A O 1
ATOM 608 N N . GLY A 1 81 ? 19.860 -7.008 -44.945 1.00 61.84 81 GLY A N 1
ATOM 609 C CA . GLY A 1 81 ? 19.753 -8.434 -44.612 1.00 61.84 81 GLY A CA 1
ATOM 610 C C . GLY A 1 81 ? 18.850 -8.779 -43.418 1.00 61.84 81 GLY A C 1
ATOM 611 O O . GLY A 1 81 ? 18.765 -9.951 -43.061 1.00 61.84 81 GLY A O 1
ATOM 612 N N . ALA A 1 82 ? 18.146 -7.810 -42.814 1.00 64.25 82 ALA A N 1
ATOM 613 C CA . ALA A 1 82 ? 17.238 -8.056 -41.691 1.00 64.25 82 ALA A CA 1
ATOM 614 C C . ALA A 1 82 ? 15.821 -7.502 -41.930 1.00 64.25 82 ALA A C 1
ATOM 616 O O . ALA A 1 82 ? 15.638 -6.381 -42.407 1.00 64.25 82 ALA A O 1
ATOM 617 N N . ARG A 1 83 ? 14.805 -8.292 -41.550 1.00 76.19 83 ARG A N 1
ATOM 618 C CA . ARG A 1 83 ? 13.378 -7.946 -41.652 1.00 76.19 83 ARG A CA 1
ATOM 619 C C . ARG A 1 83 ? 12.874 -7.340 -40.339 1.00 76.19 83 ARG A C 1
ATOM 621 O O . ARG A 1 83 ? 12.360 -8.064 -39.491 1.00 76.19 83 ARG A O 1
ATOM 628 N N . ARG A 1 84 ? 13.079 -6.032 -40.149 1.00 78.75 84 ARG A N 1
ATOM 629 C CA . ARG A 1 84 ? 12.828 -5.335 -38.861 1.00 78.75 84 ARG A CA 1
ATOM 630 C C . ARG A 1 84 ? 11.879 -4.138 -38.949 1.00 78.75 84 ARG A C 1
ATOM 632 O O . ARG A 1 84 ? 11.422 -3.647 -37.919 1.00 78.75 84 ARG A O 1
ATOM 639 N N . TRP A 1 85 ? 11.603 -3.662 -40.158 1.00 80.19 85 TRP A N 1
ATOM 640 C CA . TRP A 1 85 ? 10.907 -2.400 -40.391 1.00 80.19 85 TRP A CA 1
ATOM 641 C C . TRP A 1 85 ? 9.577 -2.639 -41.099 1.00 80.19 85 TRP A C 1
ATOM 643 O O . TRP A 1 85 ? 9.485 -3.491 -41.983 1.00 80.19 85 TRP A O 1
ATOM 653 N N . LEU A 1 86 ? 8.557 -1.881 -40.702 1.00 81.06 86 LEU A N 1
ATOM 654 C CA . LEU A 1 86 ? 7.316 -1.736 -41.457 1.00 81.06 86 LEU A CA 1
ATOM 655 C C . LEU A 1 86 ? 7.321 -0.368 -42.123 1.00 81.06 86 LEU A C 1
ATOM 657 O O . LEU A 1 86 ? 7.362 0.653 -41.430 1.00 81.06 86 LEU A O 1
ATOM 661 N N . ASP A 1 87 ? 7.265 -0.364 -43.449 1.00 79.12 87 ASP A N 1
ATOM 662 C CA . ASP A 1 87 ? 7.049 0.853 -44.213 1.00 79.12 87 ASP A CA 1
ATOM 663 C C . ASP A 1 87 ? 5.546 1.142 -44.285 1.00 79.12 87 ASP A C 1
ATOM 665 O O . ASP A 1 87 ? 4.768 0.380 -44.859 1.00 79.12 87 ASP A O 1
ATOM 669 N N . LEU A 1 88 ? 5.124 2.227 -43.637 1.00 72.38 88 LEU A N 1
ATOM 670 C CA . LEU A 1 88 ? 3.740 2.706 -43.649 1.00 72.38 88 LEU A CA 1
ATOM 671 C C . LEU A 1 88 ? 3.520 3.753 -44.758 1.00 72.38 88 LEU A C 1
ATOM 673 O O . LEU A 1 88 ? 2.549 4.508 -44.716 1.00 72.38 88 LEU A O 1
ATOM 677 N N . GLY A 1 89 ? 4.445 3.853 -45.719 1.00 63.94 89 GLY A N 1
ATOM 678 C CA . GLY A 1 89 ? 4.427 4.771 -46.858 1.00 63.94 89 GLY A CA 1
ATOM 679 C C . GLY A 1 89 ? 4.924 6.180 -46.528 1.00 63.94 89 GLY A C 1
ATOM 680 O O . GLY A 1 89 ? 5.609 6.795 -47.338 1.00 63.94 89 GLY A O 1
ATOM 681 N N . VAL A 1 90 ? 4.605 6.694 -45.336 1.00 65.56 90 VAL A N 1
ATOM 682 C CA . VAL A 1 90 ? 5.038 8.031 -44.869 1.00 65.56 90 VAL A CA 1
ATOM 683 C C . VAL A 1 90 ? 6.128 7.935 -43.798 1.00 65.56 90 VAL A C 1
ATOM 685 O O . VAL A 1 90 ? 6.979 8.814 -43.688 1.00 65.56 90 VAL A O 1
ATOM 688 N N . ILE A 1 91 ? 6.108 6.866 -42.999 1.00 71.25 91 ILE A N 1
ATOM 689 C CA . ILE A 1 91 ? 7.056 6.623 -41.909 1.00 71.25 91 ILE A CA 1
ATOM 690 C C . ILE A 1 91 ? 7.475 5.151 -41.887 1.00 71.25 91 ILE A C 1
ATOM 692 O O . ILE A 1 91 ? 6.662 4.256 -42.108 1.00 71.25 91 ILE A O 1
ATOM 696 N N . SER A 1 92 ? 8.742 4.906 -41.560 1.00 72.44 92 SER A N 1
ATOM 697 C CA . SER A 1 92 ? 9.286 3.568 -41.321 1.00 72.44 92 SER A CA 1
ATOM 698 C C . SER A 1 92 ? 9.325 3.319 -39.814 1.00 72.44 92 SER A C 1
ATOM 700 O O . SER A 1 92 ? 10.125 3.933 -39.107 1.00 72.44 92 SER A O 1
ATOM 702 N N . LEU A 1 93 ? 8.453 2.445 -39.307 1.00 79.81 93 LEU A N 1
ATOM 703 C CA . LEU A 1 93 ? 8.347 2.133 -37.878 1.00 79.81 93 LEU A CA 1
ATOM 704 C C . LEU A 1 93 ? 9.077 0.823 -37.559 1.00 79.81 93 LEU A C 1
ATOM 706 O O . LEU A 1 93 ? 8.967 -0.150 -38.304 1.00 79.81 93 LEU A O 1
ATOM 710 N N . GLN A 1 94 ? 9.772 0.784 -36.421 1.00 85.94 94 GLN A N 1
ATOM 711 C CA . GLN A 1 94 ? 10.362 -0.433 -35.859 1.00 85.94 94 GLN A CA 1
ATOM 712 C C . GLN A 1 94 ? 9.519 -0.899 -34.656 1.00 85.94 94 GLN A C 1
ATOM 714 O O . GLN A 1 94 ? 9.654 -0.347 -33.563 1.00 85.94 94 GLN A O 1
ATOM 719 N N . PRO A 1 95 ? 8.630 -1.901 -34.802 1.00 86.69 95 PRO A N 1
ATOM 720 C CA . PRO A 1 95 ? 7.697 -2.287 -33.735 1.00 86.69 95 PRO A CA 1
ATOM 721 C C . PRO A 1 95 ? 8.343 -2.808 -32.452 1.00 86.69 95 PRO A C 1
ATOM 723 O O . PRO A 1 95 ? 7.738 -2.727 -31.382 1.00 86.69 95 PRO A O 1
ATOM 726 N N . SER A 1 96 ? 9.574 -3.317 -32.526 1.00 88.38 96 SER A N 1
ATOM 727 C CA . SER A 1 96 ? 10.322 -3.754 -31.345 1.00 88.38 96 SER A CA 1
ATOM 728 C C . SER A 1 96 ? 10.646 -2.596 -30.387 1.00 88.38 96 SER A C 1
ATOM 730 O O . SER A 1 96 ? 10.675 -2.805 -29.174 1.00 88.38 96 SER A O 1
ATOM 732 N N . GLU A 1 97 ? 10.778 -1.359 -30.881 1.00 85.88 97 GLU A N 1
ATOM 733 C CA . GLU A 1 97 ? 10.907 -0.158 -30.039 1.00 85.88 97 GLU A CA 1
ATOM 734 C C . GLU A 1 97 ? 9.652 0.068 -29.184 1.00 85.88 97 GLU A C 1
ATOM 736 O O . GLU A 1 97 ? 9.754 0.325 -27.984 1.00 85.88 97 GLU A O 1
ATOM 741 N N . LEU A 1 98 ? 8.461 -0.113 -29.769 1.00 88.31 98 LEU A N 1
ATOM 742 C CA . LEU A 1 98 ? 7.194 0.001 -29.043 1.00 88.31 98 LEU A CA 1
ATOM 743 C C . LEU A 1 98 ? 7.032 -1.136 -28.022 1.00 88.31 98 LEU A C 1
ATOM 745 O O . LEU A 1 98 ? 6.633 -0.896 -26.881 1.00 88.31 98 LEU A O 1
ATOM 749 N N . MET A 1 99 ? 7.389 -2.368 -28.403 1.00 92.94 99 MET A N 1
ATOM 750 C CA . MET A 1 99 ? 7.315 -3.531 -27.512 1.00 92.94 99 MET A CA 1
ATOM 751 C C . MET A 1 99 ? 8.211 -3.379 -26.276 1.00 92.94 99 MET A C 1
ATOM 753 O O . MET A 1 99 ? 7.827 -3.802 -25.187 1.00 92.94 99 MET A O 1
ATOM 757 N N . ARG A 1 100 ? 9.367 -2.715 -26.406 1.00 87.69 100 ARG A N 1
ATOM 758 C CA . ARG A 1 100 ? 10.281 -2.442 -25.284 1.00 87.69 100 ARG A CA 1
ATOM 759 C C . ARG A 1 100 ? 9.645 -1.634 -24.156 1.00 87.69 100 ARG A C 1
ATOM 761 O O . ARG A 1 100 ? 10.036 -1.779 -23.003 1.00 87.69 100 ARG A O 1
ATOM 768 N N . ILE A 1 101 ? 8.657 -0.809 -24.481 1.00 89.50 101 ILE A N 1
ATOM 769 C CA . ILE A 1 101 ? 7.897 -0.018 -23.512 1.00 89.50 101 ILE A CA 1
ATOM 770 C C . ILE A 1 101 ? 6.626 -0.767 -23.093 1.00 89.50 101 ILE A C 1
ATOM 772 O O . ILE A 1 101 ? 6.279 -0.806 -21.913 1.00 89.50 101 ILE A O 1
ATOM 776 N N . ALA A 1 102 ? 5.930 -1.380 -24.052 1.00 93.62 102 ALA A N 1
ATOM 777 C CA . ALA A 1 102 ? 4.636 -2.007 -23.816 1.00 93.62 102 ALA A CA 1
ATOM 778 C C . ALA A 1 102 ? 4.723 -3.282 -22.960 1.00 93.62 102 ALA A C 1
ATOM 780 O O . ALA A 1 102 ? 3.857 -3.511 -22.119 1.00 93.62 102 ALA A O 1
ATOM 781 N N . LEU A 1 103 ? 5.774 -4.091 -23.130 1.00 94.62 103 LEU A N 1
ATOM 782 C CA . LEU A 1 103 ? 5.977 -5.320 -22.363 1.00 94.62 103 LEU A CA 1
ATOM 783 C C . LEU A 1 103 ? 6.072 -5.078 -20.846 1.00 94.62 103 LEU A C 1
ATOM 785 O O . LEU A 1 103 ? 5.280 -5.678 -20.116 1.00 94.62 103 LEU A O 1
ATOM 789 N N . PRO A 1 104 ? 6.977 -4.219 -20.332 1.00 94.12 104 PRO A N 1
ATOM 790 C CA . PRO A 1 104 ? 7.063 -3.996 -18.894 1.00 94.12 104 PRO A CA 1
ATOM 791 C C . PRO A 1 104 ? 5.793 -3.355 -18.322 1.00 94.12 104 PRO A C 1
ATOM 793 O O . PRO A 1 104 ? 5.406 -3.697 -17.207 1.00 94.12 104 PRO A O 1
ATOM 796 N N . LEU A 1 105 ? 5.099 -2.501 -19.087 1.00 94.19 105 LEU A N 1
ATOM 797 C CA . LEU A 1 105 ? 3.792 -1.960 -18.696 1.00 94.19 105 LEU A CA 1
ATOM 798 C C . LEU A 1 105 ? 2.734 -3.064 -18.554 1.00 94.19 105 LEU A C 1
ATOM 800 O O . LEU A 1 105 ? 2.028 -3.103 -17.550 1.00 94.19 105 LEU A O 1
ATOM 804 N N . ALA A 1 106 ? 2.625 -3.969 -19.527 1.00 95.81 106 ALA A N 1
ATOM 805 C CA . ALA A 1 106 ? 1.642 -5.051 -19.507 1.00 95.81 106 ALA A CA 1
ATOM 806 C C . ALA A 1 106 ? 1.916 -6.084 -18.409 1.00 95.81 106 ALA A C 1
ATOM 808 O O . ALA A 1 106 ? 0.991 -6.497 -17.712 1.00 95.81 106 ALA A O 1
ATOM 809 N N . LEU A 1 107 ? 3.181 -6.464 -18.206 1.00 94.88 107 LEU A N 1
ATOM 810 C CA . LEU A 1 107 ? 3.555 -7.363 -17.115 1.00 94.88 107 LEU A CA 1
ATOM 811 C C . LEU A 1 107 ? 3.290 -6.718 -15.750 1.00 94.88 107 LEU A C 1
ATOM 813 O O . LEU A 1 107 ? 2.720 -7.363 -14.874 1.00 94.88 107 LEU A O 1
ATOM 817 N N . ALA A 1 108 ? 3.640 -5.441 -15.578 1.00 94.00 108 ALA A N 1
ATOM 818 C CA . ALA A 1 108 ? 3.346 -4.719 -14.346 1.00 94.00 108 ALA A CA 1
ATOM 819 C C . ALA A 1 108 ? 1.837 -4.611 -14.093 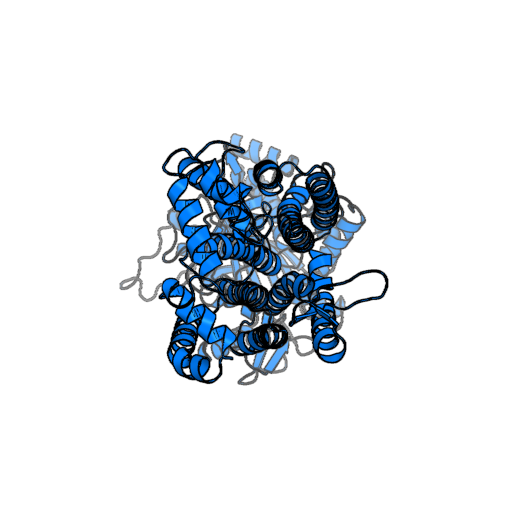1.00 94.00 108 ALA A C 1
ATOM 821 O O . ALA A 1 108 ? 1.401 -4.815 -12.966 1.00 94.00 108 ALA A O 1
ATOM 822 N N . TRP A 1 109 ? 1.038 -4.341 -15.132 1.00 94.50 109 TRP A N 1
ATOM 823 C CA . TRP A 1 109 ? -0.426 -4.326 -15.045 1.00 94.50 109 TRP A CA 1
ATOM 824 C C . TRP A 1 109 ? -0.985 -5.689 -14.628 1.00 94.50 109 TRP A C 1
ATOM 826 O O . TRP A 1 109 ? -1.885 -5.767 -13.793 1.00 94.50 109 TRP A O 1
ATOM 836 N N . TYR A 1 110 ? -0.438 -6.770 -15.188 1.00 93.56 110 TYR A N 1
ATOM 837 C CA . TYR A 1 110 ? -0.863 -8.126 -14.863 1.00 93.56 110 TYR A CA 1
ATOM 838 C C . TYR A 1 110 ? -0.597 -8.451 -13.390 1.00 93.56 110 TYR A C 1
ATOM 840 O O . TYR A 1 110 ? -1.490 -8.942 -12.706 1.00 93.56 110 TYR A O 1
ATOM 848 N N . PHE A 1 111 ? 0.596 -8.140 -12.878 1.00 90.81 111 PHE A N 1
ATOM 849 C CA . PHE A 1 111 ? 0.930 -8.399 -11.476 1.00 90.81 111 PHE A CA 1
ATOM 850 C C . PHE A 1 111 ? 0.172 -7.506 -10.490 1.00 90.81 111 PHE A C 1
ATOM 852 O O . PHE A 1 111 ? -0.247 -8.004 -9.452 1.00 90.81 111 PHE A O 1
ATOM 859 N N . ASP A 1 112 ? -0.071 -6.239 -10.832 1.00 86.75 112 ASP A N 1
ATOM 860 C CA . ASP A 1 112 ? -0.885 -5.315 -10.026 1.00 86.75 112 ASP A CA 1
ATOM 861 C C . ASP A 1 112 ? -2.320 -5.844 -9.835 1.00 86.75 112 ASP A C 1
ATOM 863 O O . ASP A 1 112 ? -2.880 -5.776 -8.747 1.00 86.75 112 ASP A O 1
ATOM 867 N N . ARG A 1 113 ? -2.897 -6.491 -10.859 1.00 85.19 113 ARG A N 1
ATOM 868 C CA . ARG A 1 113 ? -4.250 -7.070 -10.789 1.00 85.19 113 ARG A CA 1
ATOM 869 C C . ARG A 1 113 ? -4.373 -8.290 -9.866 1.00 85.19 113 ARG A C 1
ATOM 871 O O . ARG A 1 113 ? -5.471 -8.568 -9.388 1.00 85.19 113 ARG A O 1
ATOM 878 N N . TYR A 1 114 ? -3.292 -9.037 -9.653 1.00 81.94 114 TYR A N 1
ATOM 879 C CA . TYR A 1 114 ? -3.295 -10.286 -8.878 1.00 81.94 114 TYR A CA 1
ATOM 880 C C . TYR A 1 114 ? -2.445 -10.203 -7.604 1.00 81.94 114 TYR A C 1
ATOM 882 O O . TYR A 1 114 ? -2.105 -11.247 -7.049 1.00 81.94 114 TYR A O 1
ATOM 890 N N . GLU A 1 115 ? -2.116 -8.992 -7.135 1.00 74.31 115 GLU A N 1
ATOM 891 C CA . GLU A 1 115 ? -1.226 -8.742 -5.990 1.00 74.31 115 GLU A CA 1
ATOM 892 C C . GLU A 1 115 ? -1.600 -9.579 -4.753 1.00 74.31 115 GLU A C 1
ATOM 894 O O . GLU A 1 115 ? -0.738 -10.231 -4.167 1.00 74.31 115 GLU A O 1
ATOM 899 N N . SER A 1 116 ? -2.891 -9.660 -4.417 1.00 54.47 116 SER A N 1
ATOM 900 C CA . SER A 1 116 ? -3.396 -10.386 -3.240 1.00 54.47 116 SER A CA 1
ATOM 901 C C . SER A 1 116 ? -3.458 -11.913 -3.394 1.00 54.47 116 SER A C 1
ATOM 903 O O . SER A 1 116 ? -3.693 -12.622 -2.421 1.00 54.47 116 SER A O 1
ATOM 905 N N . THR A 1 117 ? -3.266 -12.456 -4.603 1.00 71.25 117 THR A N 1
ATOM 906 C CA . THR A 1 117 ? -3.442 -13.894 -4.904 1.00 71.25 117 THR A CA 1
ATOM 907 C C . THR A 1 117 ? -2.319 -14.455 -5.782 1.00 71.25 117 THR A C 1
ATOM 909 O O . THR A 1 117 ? -2.535 -15.339 -6.618 1.00 71.25 117 THR A O 1
ATOM 912 N N . LEU A 1 118 ? -1.093 -13.949 -5.613 1.00 76.06 118 LEU A N 1
ATOM 913 C CA . LEU A 1 118 ? 0.086 -14.381 -6.367 1.00 76.06 118 LEU A CA 1
ATOM 914 C C . LEU A 1 118 ? 0.365 -15.884 -6.187 1.00 76.06 118 LEU A C 1
ATOM 916 O O . LEU A 1 118 ? 0.878 -16.334 -5.166 1.00 76.06 118 LEU A O 1
ATOM 920 N N . ARG A 1 119 ? 0.057 -16.672 -7.223 1.00 80.12 119 ARG A N 1
ATOM 921 C CA . ARG A 1 119 ? 0.360 -18.111 -7.321 1.00 80.12 119 ARG A CA 1
ATOM 922 C C . ARG A 1 119 ? 1.348 -18.383 -8.453 1.00 80.12 119 ARG A C 1
ATOM 924 O O . ARG A 1 119 ? 1.481 -17.584 -9.378 1.00 80.12 119 ARG A O 1
ATOM 931 N N . LEU A 1 120 ? 1.981 -19.560 -8.449 1.00 79.75 120 LEU A N 1
ATOM 932 C CA . LEU A 1 120 ? 2.940 -19.967 -9.491 1.00 79.75 120 LEU A CA 1
ATOM 933 C C . LEU A 1 120 ? 2.341 -19.930 -10.913 1.00 79.75 120 LEU A C 1
ATOM 935 O O . LEU A 1 120 ? 3.026 -19.569 -11.866 1.00 79.75 120 LEU A O 1
ATOM 939 N N . HIS A 1 121 ? 1.044 -20.219 -11.053 1.00 84.69 121 HIS A N 1
ATOM 940 C CA . HIS A 1 121 ? 0.316 -20.092 -12.320 1.00 84.69 121 HIS A CA 1
ATOM 941 C C . HIS A 1 121 ? 0.333 -18.658 -12.885 1.00 84.69 121 HIS A C 1
ATOM 943 O O . HIS A 1 121 ? 0.448 -18.476 -14.096 1.00 84.69 121 HIS A O 1
ATOM 949 N N . ASN A 1 122 ? 0.299 -17.632 -12.028 1.00 86.56 122 ASN A N 1
ATOM 950 C CA . ASN A 1 122 ? 0.358 -16.238 -12.475 1.00 86.56 122 ASN A CA 1
ATOM 951 C C . ASN A 1 122 ? 1.728 -15.924 -13.092 1.00 86.56 122 ASN A C 1
ATOM 953 O O . ASN A 1 122 ? 1.798 -15.253 -14.119 1.00 86.56 122 ASN A O 1
ATOM 957 N N . PHE A 1 123 ? 2.804 -16.481 -12.530 1.00 87.19 123 PHE A N 1
ATOM 958 C CA . PHE A 1 123 ? 4.138 -16.384 -13.120 1.00 87.19 123 PHE A CA 1
ATOM 959 C C . PHE A 1 123 ? 4.249 -17.143 -14.447 1.00 87.19 123 PHE A C 1
ATOM 961 O O . PHE A 1 123 ? 4.938 -16.668 -15.343 1.00 87.19 123 PHE A O 1
ATOM 968 N N . ALA A 1 124 ? 3.547 -18.268 -14.619 1.00 87.88 124 ALA A N 1
ATOM 969 C CA . ALA A 1 124 ? 3.514 -18.988 -15.894 1.00 87.88 124 ALA A CA 1
ATOM 970 C C . ALA A 1 124 ? 2.821 -18.176 -17.006 1.00 87.88 124 ALA A C 1
ATOM 972 O O . ALA A 1 124 ? 3.342 -18.091 -18.118 1.00 87.88 124 ALA A O 1
ATOM 973 N N . ILE A 1 125 ? 1.694 -17.517 -16.706 1.00 91.06 125 ILE A N 1
ATOM 974 C CA . ILE A 1 125 ? 1.023 -16.615 -17.659 1.00 91.06 125 ILE A CA 1
ATOM 975 C C . ILE A 1 125 ? 1.912 -15.413 -17.987 1.00 91.06 125 ILE A C 1
ATOM 977 O O . ILE A 1 125 ? 2.098 -15.085 -19.159 1.00 91.06 125 ILE A O 1
ATOM 981 N N . ALA A 1 126 ? 2.501 -14.774 -16.974 1.00 91.06 126 ALA A N 1
ATOM 982 C CA . ALA A 1 126 ? 3.422 -13.661 -17.179 1.00 91.06 126 ALA A CA 1
ATOM 983 C C . ALA A 1 126 ? 4.641 -14.082 -18.021 1.00 91.06 126 ALA A C 1
ATOM 985 O O . ALA A 1 126 ? 5.052 -13.351 -18.921 1.00 91.06 126 ALA A O 1
ATOM 986 N N . ALA A 1 127 ? 5.172 -15.288 -17.798 1.00 89.19 127 ALA A N 1
ATOM 987 C CA . ALA A 1 127 ? 6.235 -15.863 -18.614 1.00 89.19 127 ALA A CA 1
ATOM 988 C C . ALA A 1 127 ? 5.790 -16.085 -20.068 1.00 89.19 127 ALA A C 1
ATOM 990 O O . ALA A 1 127 ? 6.569 -15.819 -20.976 1.00 89.19 127 ALA A O 1
ATOM 991 N N . ALA A 1 128 ? 4.546 -16.497 -20.324 1.00 91.81 128 ALA A N 1
ATOM 992 C CA . ALA A 1 128 ? 4.028 -16.619 -21.688 1.00 91.81 128 ALA A CA 1
ATOM 993 C C . ALA A 1 128 ? 3.918 -15.253 -22.394 1.00 91.81 128 ALA A C 1
ATOM 995 O O . ALA A 1 128 ? 4.386 -15.107 -23.525 1.00 91.81 128 ALA A O 1
ATOM 996 N N . LEU A 1 129 ? 3.375 -14.236 -21.708 1.00 92.88 129 LEU A N 1
ATOM 997 C CA . LEU A 1 129 ? 3.302 -12.852 -22.207 1.00 92.88 129 LEU A CA 1
ATOM 998 C C . LEU A 1 129 ? 4.692 -12.263 -22.496 1.00 92.88 129 LEU A C 1
ATOM 1000 O O . LEU A 1 129 ? 4.855 -11.451 -23.407 1.00 92.88 129 LEU A O 1
ATOM 1004 N N . PHE A 1 130 ? 5.692 -12.691 -21.731 1.00 93.25 130 PHE A N 1
ATOM 1005 C CA . PHE A 1 130 ? 7.094 -12.329 -21.885 1.00 93.25 130 PHE A CA 1
ATOM 1006 C C . PHE A 1 130 ? 7.797 -13.051 -23.047 1.00 93.25 130 PHE A C 1
ATOM 1008 O O . PHE A 1 130 ? 8.405 -12.405 -23.899 1.00 93.25 130 PHE A O 1
ATOM 1015 N N . VAL A 1 131 ? 7.727 -14.383 -23.094 1.00 91.56 131 VAL A N 1
ATOM 1016 C CA . VAL A 1 131 ? 8.473 -15.216 -24.052 1.00 91.56 131 VAL A CA 1
ATOM 1017 C C . VAL A 1 131 ? 7.986 -14.990 -25.483 1.00 91.56 131 VAL A C 1
ATOM 1019 O O . VAL A 1 131 ? 8.798 -14.950 -26.408 1.00 91.56 131 VAL A O 1
ATOM 1022 N N . LEU A 1 132 ? 6.678 -14.804 -25.676 1.00 92.81 132 LEU A N 1
ATOM 1023 C CA . LEU A 1 132 ? 6.074 -14.649 -26.998 1.00 92.81 132 LEU A CA 1
ATOM 1024 C C . LEU A 1 132 ? 6.705 -13.515 -27.842 1.00 92.81 132 LEU A C 1
ATOM 1026 O O . LEU A 1 132 ? 7.191 -13.806 -28.939 1.00 92.81 132 LEU A O 1
ATOM 1030 N N . PRO A 1 133 ? 6.760 -12.247 -27.385 1.00 92.69 133 PRO A N 1
ATOM 1031 C CA . PRO A 1 133 ? 7.393 -11.174 -28.151 1.00 92.69 133 PRO A CA 1
ATOM 1032 C C . PRO A 1 133 ? 8.906 -11.361 -28.314 1.00 92.69 133 PRO A C 1
ATOM 1034 O O . PRO A 1 133 ? 9.437 -11.039 -29.375 1.00 92.69 133 PRO A O 1
ATOM 1037 N N . VAL A 1 134 ? 9.606 -11.916 -27.317 1.00 90.81 134 VAL A N 1
ATOM 1038 C CA . VAL A 1 134 ? 11.057 -12.169 -27.411 1.00 90.81 134 VAL A CA 1
ATOM 1039 C C . VAL A 1 134 ? 11.363 -13.153 -28.544 1.00 90.81 134 VAL A C 1
ATOM 1041 O O . VAL A 1 134 ? 12.245 -12.893 -29.361 1.00 90.81 134 VAL A O 1
ATOM 1044 N N . LEU A 1 135 ? 10.597 -14.243 -28.658 1.00 89.69 135 LEU A N 1
ATOM 1045 C CA . LEU A 1 135 ? 10.759 -15.219 -29.739 1.00 89.69 135 LEU A CA 1
ATOM 1046 C C . LEU A 1 135 ? 10.481 -14.618 -31.123 1.00 89.69 135 LEU A C 1
ATOM 1048 O O . LEU A 1 135 ? 11.204 -14.921 -32.074 1.00 89.69 135 LEU A O 1
ATOM 1052 N N . LEU A 1 136 ? 9.467 -13.754 -31.246 1.00 88.50 136 LEU A N 1
ATOM 1053 C CA . LEU A 1 136 ? 9.163 -13.072 -32.509 1.00 88.50 136 LEU A CA 1
ATOM 1054 C C . LEU A 1 136 ? 10.314 -12.166 -32.961 1.00 88.50 136 LEU A C 1
ATOM 1056 O O . LEU A 1 136 ? 10.647 -12.153 -34.142 1.00 88.50 136 LEU A O 1
ATOM 1060 N N . ILE A 1 137 ? 10.952 -11.452 -32.032 1.00 88.25 137 ILE A N 1
ATOM 1061 C CA . ILE A 1 137 ? 12.063 -10.539 -32.340 1.00 88.25 137 ILE A CA 1
ATOM 1062 C C . ILE A 1 137 ? 13.348 -11.312 -32.654 1.00 88.25 137 ILE A C 1
ATOM 1064 O O . ILE A 1 137 ? 14.074 -10.949 -33.580 1.00 88.25 137 ILE A O 1
ATOM 1068 N N . LEU A 1 138 ? 13.601 -12.429 -31.963 1.00 84.12 138 LEU A N 1
ATOM 1069 C CA . LEU A 1 138 ? 14.713 -13.324 -32.305 1.00 84.12 138 LEU A CA 1
ATOM 1070 C C . LEU A 1 138 ? 14.596 -13.870 -33.737 1.00 84.12 138 LEU A C 1
ATOM 1072 O O . LEU A 1 138 ? 15.613 -14.034 -34.408 1.00 84.12 138 LEU A O 1
ATOM 1076 N N . ARG A 1 139 ? 13.370 -14.086 -34.235 1.00 82.88 139 ARG A N 1
ATOM 1077 C CA . ARG A 1 139 ? 13.120 -14.449 -35.641 1.00 82.88 139 ARG A CA 1
ATOM 1078 C C . ARG A 1 139 ? 13.313 -13.297 -36.638 1.00 82.88 139 ARG A C 1
ATOM 1080 O O . ARG A 1 139 ? 13.377 -13.570 -37.831 1.00 82.88 139 ARG A O 1
ATOM 1087 N N . GLN A 1 140 ? 13.402 -12.045 -36.182 1.00 81.81 140 GLN A N 1
ATOM 1088 C CA . GLN A 1 140 ? 13.628 -10.834 -36.998 1.00 81.81 140 GLN A CA 1
ATOM 1089 C C . GLN A 1 140 ? 15.128 -10.458 -37.100 1.00 81.81 140 GLN A C 1
ATOM 1091 O O . GLN A 1 140 ? 15.505 -9.294 -37.261 1.00 81.81 140 GLN A O 1
ATOM 1096 N N . PRO A 1 141 ? 16.001 -11.475 -37.117 1.00 78.12 141 PRO A N 1
ATOM 1097 C CA . PRO A 1 141 ? 17.424 -11.424 -36.743 1.00 78.12 141 PRO A CA 1
ATOM 1098 C C . PRO A 1 141 ? 17.901 -10.233 -35.882 1.00 78.12 141 PRO A C 1
ATOM 1100 O O . PRO A 1 141 ? 18.961 -9.679 -36.164 1.00 78.12 141 PRO A O 1
ATOM 1103 N N . ASP A 1 142 ? 17.172 -9.811 -34.840 1.00 79.31 142 ASP A N 1
ATOM 1104 C CA . ASP A 1 142 ? 17.508 -8.638 -34.005 1.00 79.31 142 ASP A CA 1
ATOM 1105 C C . ASP A 1 142 ? 17.913 -9.041 -32.575 1.00 79.31 142 ASP A C 1
ATOM 1107 O O . ASP A 1 142 ? 17.146 -8.927 -31.616 1.00 79.31 142 ASP A O 1
ATOM 1111 N N . LEU A 1 143 ? 19.137 -9.562 -32.440 1.00 79.50 143 LEU A N 1
ATOM 1112 C CA . LEU A 1 143 ? 19.645 -10.098 -31.173 1.00 79.50 143 LEU A CA 1
ATOM 1113 C C . LEU A 1 143 ? 19.793 -9.018 -30.087 1.00 79.50 143 LEU A C 1
ATOM 1115 O O . LEU A 1 143 ? 19.478 -9.276 -28.926 1.00 79.50 143 LEU A O 1
ATOM 1119 N N . GLY A 1 144 ? 20.250 -7.818 -30.460 1.00 81.31 144 GLY A N 1
ATOM 1120 C CA . GLY A 1 144 ? 20.441 -6.705 -29.530 1.00 81.31 144 GLY A CA 1
ATOM 1121 C C . GLY A 1 144 ? 19.120 -6.258 -28.910 1.00 81.31 144 GLY A C 1
ATOM 1122 O O . GLY A 1 144 ? 18.991 -6.206 -27.687 1.00 81.31 144 GLY A O 1
ATOM 1123 N N . THR A 1 145 ? 18.098 -6.030 -29.737 1.00 84.81 145 THR A N 1
ATOM 1124 C CA . THR A 1 145 ? 16.779 -5.617 -29.245 1.00 84.81 145 THR A CA 1
ATOM 1125 C C . THR A 1 145 ? 16.077 -6.740 -28.479 1.00 84.81 145 THR A C 1
ATOM 1127 O O . THR A 1 145 ? 15.456 -6.477 -27.446 1.00 84.81 145 THR A O 1
ATOM 1130 N N . ALA A 1 146 ? 16.220 -7.997 -28.919 1.00 87.75 146 ALA A N 1
ATOM 1131 C CA . ALA A 1 146 ? 15.693 -9.152 -28.194 1.00 87.75 146 ALA A CA 1
ATOM 1132 C C . ALA A 1 146 ? 16.278 -9.259 -26.779 1.00 87.75 146 ALA A C 1
ATOM 1134 O O . ALA A 1 146 ? 15.521 -9.472 -25.836 1.00 87.75 146 ALA A O 1
ATOM 1135 N N . LEU A 1 147 ? 17.591 -9.059 -26.614 1.00 87.62 147 LEU A N 1
ATOM 1136 C CA . LEU A 1 147 ? 18.260 -9.103 -25.310 1.00 87.62 147 LEU A CA 1
ATOM 1137 C C . LEU A 1 147 ? 17.703 -8.054 -24.338 1.00 87.62 147 LEU A C 1
ATOM 1139 O O . LEU A 1 147 ? 17.509 -8.341 -23.160 1.00 87.62 147 LEU A O 1
ATOM 1143 N N . LEU A 1 148 ? 17.422 -6.847 -24.825 1.00 87.19 148 LEU A N 1
ATOM 1144 C CA . LEU A 1 148 ? 16.971 -5.729 -23.990 1.00 87.19 148 LEU A CA 1
ATOM 1145 C C . LEU A 1 148 ? 15.502 -5.841 -23.601 1.00 87.19 148 LEU A C 1
ATOM 1147 O O . LEU A 1 148 ? 15.108 -5.508 -22.487 1.00 87.19 148 LEU A O 1
ATOM 1151 N N . ILE A 1 149 ? 14.673 -6.336 -24.514 1.00 90.69 149 ILE A N 1
ATOM 1152 C CA . ILE A 1 149 ? 13.278 -6.644 -24.202 1.00 90.69 149 ILE A CA 1
ATOM 1153 C C . ILE A 1 149 ? 13.229 -7.842 -23.251 1.00 90.69 149 ILE A C 1
ATOM 1155 O O . ILE A 1 149 ? 12.483 -7.805 -22.269 1.00 90.69 149 ILE A O 1
ATOM 1159 N N . ALA A 1 150 ? 14.084 -8.847 -23.471 1.00 91.00 150 ALA A N 1
ATOM 1160 C CA . ALA A 1 150 ? 14.233 -9.981 -22.572 1.00 91.00 150 ALA A CA 1
ATOM 1161 C C . ALA A 1 150 ? 14.632 -9.529 -21.155 1.00 91.00 150 ALA A C 1
ATOM 1163 O O . ALA A 1 150 ? 13.997 -9.927 -20.179 1.00 91.00 150 ALA A O 1
ATOM 1164 N N . SER A 1 151 ? 15.629 -8.645 -21.031 1.00 89.88 151 SER A N 1
ATOM 1165 C CA . SER A 1 151 ? 16.045 -8.117 -19.730 1.00 89.88 151 SER A CA 1
ATOM 1166 C C . SER A 1 151 ? 14.921 -7.331 -19.053 1.00 89.88 151 SER A C 1
ATOM 1168 O O . SER A 1 151 ? 14.645 -7.577 -17.880 1.00 89.88 151 SER A O 1
ATOM 1170 N N . SER A 1 152 ? 14.196 -6.479 -19.789 1.00 91.00 152 SER A N 1
ATOM 1171 C CA . SER A 1 152 ? 13.078 -5.699 -19.240 1.00 91.00 152 SER A CA 1
ATOM 1172 C C . SER A 1 152 ? 11.981 -6.573 -18.617 1.00 91.00 152 SER A C 1
ATOM 1174 O O . SER A 1 152 ? 11.521 -6.285 -17.508 1.00 91.00 152 SER A O 1
ATOM 1176 N N . GLY A 1 153 ? 11.608 -7.675 -19.280 1.00 90.94 153 GLY A N 1
ATOM 1177 C CA . GLY A 1 153 ? 10.625 -8.628 -18.772 1.00 90.94 153 GLY A CA 1
ATOM 1178 C C . GLY A 1 153 ? 11.147 -9.442 -17.590 1.00 90.94 153 GLY A C 1
ATOM 1179 O O . GLY A 1 153 ? 10.444 -9.571 -16.587 1.00 90.94 153 GLY A O 1
ATOM 1180 N N . CYS A 1 154 ? 12.402 -9.904 -17.647 1.00 90.44 154 CYS A N 1
ATOM 1181 C CA . CYS A 1 154 ? 13.058 -10.570 -16.518 1.00 90.44 154 CYS A CA 1
ATOM 1182 C C . CYS A 1 154 ? 13.101 -9.678 -15.272 1.00 90.44 154 CYS A C 1
ATOM 1184 O O . CYS A 1 154 ? 12.834 -10.161 -14.173 1.00 90.44 154 CYS A O 1
ATOM 1186 N N . TYR A 1 155 ? 13.380 -8.380 -15.427 1.00 92.38 155 TYR A N 1
ATOM 1187 C CA . TYR A 1 155 ? 13.356 -7.439 -14.309 1.00 92.38 155 TYR A CA 1
ATOM 1188 C C . TYR A 1 155 ? 11.963 -7.298 -13.705 1.00 92.38 155 TYR A C 1
ATOM 1190 O O . TYR A 1 155 ? 11.856 -7.279 -12.484 1.00 92.38 155 TYR A O 1
ATOM 1198 N N . VAL A 1 156 ? 10.894 -7.258 -14.510 1.00 93.19 156 VAL A N 1
ATOM 1199 C CA . VAL A 1 156 ? 9.529 -7.238 -13.958 1.00 93.19 156 VAL A CA 1
ATOM 1200 C C . VAL A 1 156 ? 9.230 -8.524 -13.191 1.00 93.19 156 VAL A C 1
ATOM 1202 O O . VAL A 1 156 ? 8.752 -8.442 -12.066 1.00 93.19 156 VAL A O 1
ATOM 1205 N N . LEU A 1 157 ? 9.551 -9.697 -13.748 1.00 90.69 157 LEU A N 1
ATOM 1206 C CA . LEU A 1 157 ? 9.337 -10.985 -13.073 1.00 90.69 157 LEU A CA 1
ATOM 1207 C C . LEU A 1 157 ? 10.111 -11.072 -11.749 1.00 90.69 157 LEU A C 1
ATOM 1209 O O . LEU A 1 157 ? 9.561 -11.500 -10.735 1.00 90.69 157 LEU A O 1
ATOM 1213 N N . PHE A 1 158 ? 11.372 -10.637 -11.747 1.00 89.44 158 PHE A N 1
ATOM 1214 C CA . PHE A 1 158 ? 12.208 -10.586 -10.550 1.00 89.44 158 PHE A CA 1
ATOM 1215 C C . PHE A 1 158 ? 11.635 -9.634 -9.496 1.00 89.44 158 PHE A C 1
ATOM 1217 O O . PHE A 1 158 ? 11.439 -10.030 -8.349 1.00 89.44 158 PHE A O 1
ATOM 1224 N N . LEU A 1 159 ? 11.317 -8.396 -9.888 1.00 89.44 159 LEU A N 1
ATOM 1225 C CA . LEU A 1 159 ? 10.782 -7.377 -8.983 1.00 89.44 159 LEU A CA 1
ATOM 1226 C C . LEU A 1 159 ? 9.371 -7.712 -8.477 1.00 89.44 159 LEU A C 1
ATOM 1228 O O . LEU A 1 159 ? 9.005 -7.265 -7.394 1.00 89.44 159 LEU A O 1
ATOM 1232 N N . ALA A 1 160 ? 8.600 -8.514 -9.218 1.00 87.88 160 ALA A N 1
ATOM 1233 C CA . ALA A 1 160 ? 7.294 -9.030 -8.802 1.00 87.88 160 ALA A CA 1
ATOM 1234 C C . ALA A 1 160 ? 7.386 -10.158 -7.754 1.00 87.88 160 ALA A C 1
ATOM 1236 O O . ALA A 1 160 ? 6.357 -10.637 -7.285 1.00 87.88 160 ALA A O 1
ATOM 1237 N N . GLY A 1 161 ? 8.597 -10.585 -7.375 1.00 86.19 161 GLY A N 1
ATOM 1238 C CA . GLY A 1 161 ? 8.813 -11.558 -6.302 1.00 86.19 161 GLY A CA 1
ATOM 1239 C C . GLY A 1 161 ? 8.990 -13.003 -6.769 1.00 86.19 161 GLY A C 1
ATOM 1240 O O . GLY A 1 161 ? 8.707 -13.924 -6.001 1.00 86.19 161 GLY A O 1
ATOM 1241 N N . LEU A 1 162 ? 9.456 -13.239 -8.005 1.00 84.38 162 LEU A N 1
ATOM 1242 C CA . LEU A 1 162 ? 9.781 -14.594 -8.463 1.00 84.38 162 LEU A CA 1
ATOM 1243 C C . LEU A 1 162 ? 10.818 -15.246 -7.514 1.00 84.38 162 LEU A C 1
ATOM 1245 O O . LEU A 1 162 ? 11.870 -14.651 -7.266 1.00 84.38 162 LEU A O 1
ATOM 1249 N N . PRO A 1 163 ? 10.579 -16.468 -6.993 1.00 82.00 163 PRO A N 1
ATOM 1250 C CA . PRO A 1 163 ? 11.474 -17.078 -6.013 1.00 82.00 163 PRO A CA 1
ATOM 1251 C C . PRO A 1 163 ? 12.895 -17.278 -6.557 1.00 82.00 163 PRO A C 1
ATOM 1253 O O . PRO A 1 163 ? 13.072 -17.804 -7.657 1.00 82.00 163 PRO A O 1
ATOM 1256 N N . TRP A 1 164 ? 13.917 -16.985 -5.743 1.00 78.31 164 TRP A N 1
ATOM 1257 C CA . TRP A 1 164 ? 15.335 -17.177 -6.097 1.00 78.31 164 TRP A CA 1
ATOM 1258 C C . TRP A 1 164 ? 15.654 -18.586 -6.613 1.00 78.31 164 TRP A C 1
ATOM 1260 O O . TRP A 1 164 ? 16.445 -18.739 -7.538 1.00 78.31 164 TRP A O 1
ATOM 1270 N N . LYS A 1 165 ? 14.989 -19.618 -6.074 1.00 82.94 165 LYS A N 1
ATOM 1271 C CA . LYS A 1 165 ? 15.127 -21.007 -6.547 1.00 82.94 165 LYS A CA 1
ATOM 1272 C C . LYS A 1 165 ? 14.760 -21.153 -8.026 1.00 82.94 165 LYS A C 1
ATOM 1274 O O . LYS A 1 165 ? 15.457 -21.849 -8.752 1.00 82.94 165 LYS A O 1
ATOM 1279 N N . VAL A 1 166 ? 13.690 -20.489 -8.470 1.00 80.69 166 VAL A N 1
ATOM 1280 C CA . VAL A 1 166 ? 13.240 -20.527 -9.869 1.00 80.69 166 VAL A CA 1
ATOM 1281 C C . VAL A 1 166 ? 14.220 -19.771 -10.757 1.00 80.69 166 VAL A C 1
ATOM 1283 O O . VAL A 1 166 ? 14.561 -20.253 -11.828 1.00 80.69 166 VAL A O 1
ATOM 1286 N N . ILE A 1 167 ? 14.734 -18.630 -10.297 1.00 79.50 167 ILE A N 1
ATOM 1287 C CA . ILE A 1 167 ? 15.730 -17.846 -11.039 1.00 79.50 167 ILE A CA 1
ATOM 1288 C C . ILE A 1 167 ? 17.017 -18.649 -11.233 1.00 79.50 167 ILE A C 1
ATOM 1290 O O . ILE A 1 167 ? 17.507 -18.748 -12.355 1.00 79.50 167 ILE A O 1
ATOM 1294 N N . PHE A 1 168 ? 17.537 -19.275 -10.173 1.00 83.19 168 PHE A N 1
ATOM 1295 C CA . PHE A 1 168 ? 18.717 -20.133 -10.279 1.00 83.19 168 PHE A CA 1
ATOM 1296 C C . PHE A 1 168 ? 18.457 -21.367 -11.142 1.00 83.19 168 PHE A C 1
ATOM 1298 O O . PHE A 1 168 ? 19.322 -21.732 -11.932 1.00 83.19 168 PHE A O 1
ATOM 1305 N N . ALA A 1 169 ? 17.271 -21.975 -11.055 1.00 84.12 169 ALA A N 1
ATOM 1306 C CA . ALA A 1 169 ? 16.899 -23.095 -11.914 1.00 84.12 169 ALA A CA 1
ATOM 1307 C C . ALA A 1 169 ? 16.835 -22.691 -13.397 1.00 84.12 169 ALA A C 1
ATOM 1309 O O . ALA A 1 169 ? 17.374 -23.401 -14.241 1.00 84.12 169 ALA A O 1
ATOM 1310 N N . LEU A 1 170 ? 16.237 -21.539 -13.722 1.00 80.12 170 LEU A N 1
ATOM 1311 C CA . LEU A 1 170 ? 16.190 -21.005 -15.086 1.00 80.12 170 LEU A CA 1
ATOM 1312 C C . LEU A 1 170 ? 17.583 -20.618 -15.594 1.00 80.12 170 LEU A C 1
ATOM 1314 O O . LEU A 1 170 ? 17.909 -20.907 -16.741 1.00 80.12 170 LEU A O 1
ATOM 1318 N N . GLY A 1 171 ? 18.420 -20.016 -14.745 1.00 80.12 171 GLY A N 1
ATOM 1319 C CA . GLY A 1 171 ? 19.812 -19.706 -15.075 1.00 80.12 171 GLY A CA 1
ATOM 1320 C C . GLY A 1 171 ? 20.632 -20.967 -15.350 1.00 80.12 171 GLY A C 1
ATOM 1321 O O . GLY A 1 171 ? 21.314 -21.050 -16.368 1.00 80.12 171 GLY A O 1
ATOM 1322 N N . ALA A 1 172 ? 20.503 -21.986 -14.498 1.00 84.81 172 ALA A N 1
ATOM 1323 C CA . ALA A 1 172 ? 21.140 -23.284 -14.698 1.00 84.81 172 ALA A CA 1
ATOM 1324 C C . ALA A 1 172 ? 20.636 -23.975 -15.974 1.00 84.81 172 ALA A C 1
ATOM 1326 O O . ALA A 1 172 ? 21.442 -24.506 -16.732 1.00 84.81 172 ALA A O 1
ATOM 1327 N N . ALA A 1 173 ? 19.330 -23.917 -16.257 1.00 84.00 173 ALA A N 1
ATOM 1328 C CA . ALA A 1 173 ? 18.748 -24.451 -17.486 1.00 84.00 173 ALA A CA 1
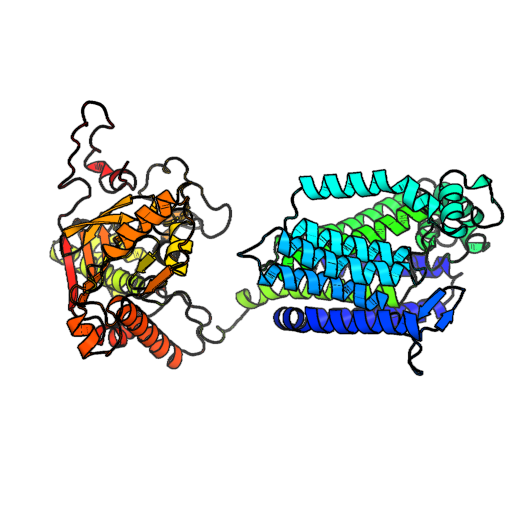ATOM 1329 C C . ALA A 1 173 ? 19.239 -23.704 -18.738 1.00 84.00 173 ALA A C 1
ATOM 1331 O O . ALA A 1 173 ? 19.536 -24.342 -19.745 1.00 84.00 173 ALA A O 1
ATOM 1332 N N . ALA A 1 174 ? 19.381 -22.376 -18.679 1.00 80.00 174 ALA A N 1
ATOM 1333 C CA . ALA A 1 174 ? 19.930 -21.578 -19.773 1.00 80.00 174 ALA A CA 1
ATOM 1334 C C . ALA A 1 174 ? 21.397 -21.941 -20.057 1.00 80.00 174 ALA A C 1
ATOM 1336 O O . ALA A 1 174 ? 21.762 -22.127 -21.216 1.00 80.00 174 ALA A O 1
ATOM 1337 N N . ILE A 1 175 ? 22.215 -22.114 -19.010 1.00 84.25 175 ILE A N 1
ATOM 1338 C CA . ILE A 1 175 ? 23.616 -22.549 -19.131 1.00 84.25 175 ILE A CA 1
ATOM 1339 C C . ILE A 1 175 ? 23.695 -23.980 -19.678 1.00 84.25 175 ILE A C 1
ATOM 1341 O O . ILE A 1 175 ? 24.429 -24.238 -20.629 1.00 84.25 175 ILE A O 1
ATOM 1345 N N . ALA A 1 176 ? 22.908 -24.908 -19.130 1.00 86.06 176 ALA A N 1
ATOM 1346 C CA . ALA A 1 176 ? 22.849 -26.294 -19.596 1.00 86.06 176 ALA A CA 1
ATOM 1347 C C . ALA A 1 176 ? 22.322 -26.410 -21.037 1.00 86.06 176 ALA A C 1
ATOM 1349 O O . ALA A 1 176 ? 22.662 -27.355 -21.745 1.00 86.06 176 ALA A O 1
ATOM 1350 N N . GLY A 1 177 ? 21.518 -25.442 -21.482 1.00 84.00 177 GLY A N 1
ATOM 1351 C CA . GLY A 1 177 ? 21.016 -25.329 -22.846 1.00 84.00 177 GLY A CA 1
ATOM 1352 C C . GLY A 1 177 ? 22.016 -24.742 -23.846 1.00 84.00 177 GLY A C 1
ATOM 1353 O O . GLY A 1 177 ? 21.756 -24.831 -25.044 1.00 84.00 177 GLY A O 1
ATOM 1354 N N . LEU A 1 178 ? 23.156 -24.185 -23.411 1.00 82.06 178 LEU A N 1
ATOM 1355 C CA . LEU A 1 178 ? 24.156 -23.586 -24.310 1.00 82.06 178 LEU A CA 1
ATOM 1356 C C . LEU A 1 178 ? 24.654 -24.538 -25.414 1.00 82.06 178 LEU A C 1
ATOM 1358 O O . LEU A 1 178 ? 24.748 -24.079 -26.551 1.00 82.06 178 LEU A O 1
ATOM 1362 N N . PRO A 1 179 ? 24.917 -25.841 -25.172 1.00 84.75 179 PRO A N 1
ATOM 1363 C CA . PRO A 1 179 ? 25.316 -26.767 -26.236 1.00 84.75 179 PRO A CA 1
ATOM 1364 C C . PRO A 1 179 ? 24.221 -26.963 -27.293 1.00 84.75 179 PRO A C 1
ATOM 1366 O O . PRO A 1 179 ? 24.503 -27.002 -28.492 1.00 84.75 179 PRO A O 1
ATOM 1369 N N . LEU A 1 180 ? 22.958 -27.036 -26.861 1.00 83.25 180 LEU A N 1
ATOM 1370 C CA . LEU A 1 180 ? 21.816 -27.132 -27.768 1.00 83.25 180 LEU A CA 1
ATOM 1371 C C . LEU A 1 180 ? 21.645 -25.829 -28.555 1.00 83.25 180 LEU A C 1
ATOM 1373 O O . LEU A 1 180 ? 21.508 -25.867 -29.776 1.00 83.25 180 LEU A O 1
ATOM 1377 N N . ALA A 1 181 ? 21.723 -24.682 -27.879 1.00 79.94 181 ALA A N 1
ATOM 1378 C CA . ALA A 1 181 ? 21.693 -23.373 -28.518 1.00 79.94 181 ALA A CA 1
ATOM 1379 C C . ALA A 1 181 ? 22.806 -23.252 -29.567 1.00 79.94 181 ALA A C 1
ATOM 1381 O O . ALA A 1 181 ? 22.520 -22.900 -30.705 1.00 79.94 181 ALA A O 1
ATOM 1382 N N . TRP A 1 182 ? 24.038 -23.658 -29.242 1.00 80.75 182 TRP A N 1
ATOM 1383 C CA . TRP A 1 182 ? 25.165 -23.681 -30.175 1.00 80.75 182 TRP A CA 1
ATOM 1384 C C . TRP A 1 182 ? 24.871 -24.518 -31.423 1.00 80.75 182 TRP A C 1
ATOM 1386 O O . TRP A 1 182 ? 25.132 -24.074 -32.542 1.00 80.75 182 TRP A O 1
ATOM 1396 N N . SER A 1 183 ? 24.267 -25.700 -31.262 1.00 82.25 183 SER A N 1
ATOM 1397 C CA . SER A 1 183 ? 23.890 -26.567 -32.389 1.00 82.25 183 SER A CA 1
ATOM 1398 C C . SER A 1 183 ? 22.798 -25.969 -33.289 1.00 82.25 183 SER A C 1
ATOM 1400 O O . SER A 1 183 ? 22.790 -26.233 -34.489 1.00 82.25 183 SER A O 1
ATOM 1402 N N . LEU A 1 184 ? 21.933 -25.115 -32.733 1.00 80.44 184 LEU A N 1
ATOM 1403 C CA . LEU A 1 184 ? 20.821 -24.463 -33.434 1.00 80.44 184 LEU A CA 1
ATOM 1404 C C . LEU A 1 184 ? 21.171 -23.068 -33.976 1.00 80.44 184 LEU A C 1
ATOM 1406 O O . LEU A 1 184 ? 20.424 -22.525 -34.787 1.00 80.44 184 LEU A O 1
ATOM 1410 N N . MET A 1 185 ? 22.281 -22.476 -33.527 1.00 78.62 185 MET A N 1
ATOM 1411 C CA . MET A 1 185 ? 22.743 -21.166 -33.981 1.00 78.62 185 MET A CA 1
ATOM 1412 C C . MET A 1 185 ? 23.122 -21.193 -35.462 1.00 78.62 185 MET A C 1
ATOM 1414 O O . MET A 1 185 ? 23.802 -22.106 -35.931 1.00 78.62 185 MET A O 1
ATOM 1418 N N . HIS A 1 186 ? 22.726 -20.141 -36.177 1.00 77.00 186 HIS A N 1
ATOM 1419 C CA . HIS A 1 186 ? 23.184 -19.903 -37.543 1.00 77.00 186 HIS A CA 1
ATOM 1420 C C . HIS A 1 186 ? 24.692 -19.624 -37.569 1.00 77.00 186 HIS A C 1
ATOM 1422 O O . HIS A 1 186 ? 25.249 -19.107 -36.597 1.00 77.00 186 HIS A O 1
ATOM 1428 N N . ASP A 1 187 ? 25.339 -19.884 -38.707 1.00 76.44 187 ASP A N 1
ATOM 1429 C CA . ASP A 1 187 ? 26.794 -19.739 -38.848 1.00 76.44 187 ASP A CA 1
ATOM 1430 C C . ASP A 1 187 ? 27.280 -18.338 -38.456 1.00 76.44 187 ASP A C 1
ATOM 1432 O O . ASP A 1 187 ? 28.209 -18.210 -37.665 1.00 76.44 187 ASP A O 1
ATOM 1436 N N . TYR A 1 188 ? 26.560 -17.282 -38.856 1.00 71.38 188 TYR A N 1
ATOM 1437 C CA . TYR A 1 188 ? 26.901 -15.903 -38.482 1.00 71.38 188 TYR A CA 1
ATOM 1438 C C . TYR A 1 188 ? 26.881 -15.651 -36.962 1.00 71.38 188 TYR A C 1
ATOM 1440 O O . TYR A 1 188 ? 27.638 -14.820 -36.459 1.00 71.38 188 TYR A O 1
ATOM 1448 N N . GLN A 1 189 ? 26.010 -16.338 -36.211 1.00 74.12 189 GLN A N 1
ATOM 1449 C CA . GLN A 1 189 ? 25.908 -16.176 -34.759 1.00 74.12 189 GLN A CA 1
ATOM 1450 C C . GLN A 1 189 ? 27.080 -16.870 -34.063 1.00 74.12 189 GLN A C 1
ATOM 1452 O O . GLN A 1 189 ? 27.643 -16.312 -33.122 1.00 74.12 189 GLN A O 1
ATOM 1457 N N . ARG A 1 190 ? 27.480 -18.053 -34.550 1.00 79.75 190 ARG A N 1
ATOM 1458 C CA . ARG A 1 190 ? 28.671 -18.768 -34.066 1.00 79.75 190 ARG A CA 1
ATOM 1459 C C . ARG A 1 190 ? 29.936 -17.964 -34.339 1.00 79.75 190 ARG A C 1
ATOM 1461 O O . ARG A 1 190 ? 30.744 -17.792 -33.432 1.00 79.75 190 ARG A O 1
ATOM 1468 N N . THR A 1 191 ? 30.060 -17.395 -35.540 1.00 75.69 191 THR A N 1
ATOM 1469 C CA . THR A 1 191 ? 31.186 -16.531 -35.918 1.00 75.69 191 THR A CA 1
ATOM 1470 C C . THR A 1 191 ? 31.339 -15.349 -34.958 1.00 75.69 191 THR A C 1
ATOM 1472 O O . THR A 1 191 ? 32.451 -15.075 -34.525 1.00 75.69 191 THR A O 1
ATOM 1475 N N . ARG A 1 192 ? 30.247 -14.704 -34.516 1.00 76.75 192 ARG A N 1
ATOM 1476 C CA . ARG A 1 192 ? 30.320 -13.614 -33.518 1.00 76.75 192 ARG A CA 1
ATOM 1477 C C . ARG A 1 192 ? 30.842 -14.056 -32.150 1.00 76.75 192 ARG A C 1
ATOM 1479 O O . ARG A 1 192 ? 31.532 -13.280 -31.497 1.00 76.75 192 ARG A O 1
ATOM 1486 N N . VAL A 1 193 ? 30.511 -15.270 -31.705 1.00 80.44 193 VAL A N 1
ATOM 1487 C CA . VAL A 1 193 ? 31.021 -15.808 -30.432 1.00 80.44 193 VAL A CA 1
ATOM 1488 C C . VAL A 1 193 ? 32.494 -16.193 -30.559 1.00 80.44 193 VAL A C 1
ATOM 1490 O O . VAL A 1 193 ? 33.281 -15.871 -29.676 1.00 80.44 193 VAL A O 1
ATOM 1493 N N . MET A 1 194 ? 32.885 -16.827 -31.667 1.00 81.06 194 MET A N 1
ATOM 1494 C CA . MET A 1 194 ? 34.286 -17.184 -31.923 1.00 81.06 194 MET A CA 1
ATOM 1495 C C . MET A 1 194 ? 35.177 -15.944 -32.024 1.00 81.06 194 MET A C 1
ATOM 1497 O O . MET A 1 194 ? 36.235 -15.908 -31.409 1.00 81.06 194 MET A O 1
ATOM 1501 N N . ILE A 1 195 ? 34.707 -14.899 -32.706 1.00 80.19 195 ILE A N 1
ATOM 1502 C CA . ILE A 1 195 ? 35.417 -13.620 -32.834 1.00 80.19 195 ILE A CA 1
ATOM 1503 C C . ILE A 1 195 ? 35.529 -12.878 -31.500 1.00 80.19 195 ILE A C 1
ATOM 1505 O O . ILE A 1 195 ? 36.486 -12.143 -31.302 1.00 80.19 195 ILE A O 1
ATOM 1509 N N . LEU A 1 196 ? 34.586 -13.054 -30.570 1.00 80.62 196 LEU A N 1
ATOM 1510 C CA . LEU A 1 196 ? 34.730 -12.503 -29.220 1.00 80.62 196 LEU A CA 1
ATOM 1511 C C . LEU A 1 196 ? 35.891 -13.168 -28.463 1.00 80.62 196 LEU A C 1
ATOM 1513 O O . LEU A 1 196 ? 36.631 -12.486 -27.763 1.00 80.62 196 LEU A O 1
ATOM 1517 N N . LEU A 1 197 ? 36.025 -14.492 -28.585 1.00 82.25 197 LEU A N 1
ATOM 1518 C CA . LEU A 1 197 ? 37.073 -15.264 -27.909 1.00 82.25 197 LEU A CA 1
ATOM 1519 C C . LEU A 1 197 ? 38.446 -15.053 -28.552 1.00 82.25 197 LEU A C 1
ATOM 1521 O O . LEU A 1 197 ? 39.449 -14.976 -27.846 1.00 82.25 197 LEU A O 1
ATOM 1525 N N . ASP A 1 198 ? 38.479 -14.966 -29.879 1.00 82.44 198 ASP A N 1
ATOM 1526 C CA . ASP A 1 198 ? 39.686 -14.738 -30.658 1.00 82.44 198 ASP A CA 1
ATOM 1527 C C . ASP A 1 198 ? 39.383 -13.849 -31.879 1.00 82.44 198 ASP A C 1
ATOM 1529 O O . ASP A 1 198 ? 39.078 -14.344 -32.972 1.00 82.44 198 ASP A O 1
ATOM 1533 N N . PRO A 1 199 ? 39.485 -12.516 -31.716 1.00 79.69 199 PRO A N 1
ATOM 1534 C CA . PRO A 1 199 ? 39.266 -11.572 -32.809 1.00 79.69 199 PRO A CA 1
ATOM 1535 C C . PRO A 1 199 ? 40.256 -11.738 -33.970 1.00 79.69 199 PRO A C 1
ATOM 1537 O O . PRO A 1 199 ? 39.985 -11.269 -35.076 1.00 79.69 199 PRO A O 1
ATOM 1540 N N . SER A 1 200 ? 41.400 -12.398 -33.742 1.00 77.06 200 SER A N 1
ATOM 1541 C CA . SER A 1 200 ? 42.471 -12.548 -34.732 1.00 77.06 200 SER A CA 1
ATOM 1542 C C . SER A 1 200 ? 42.186 -13.604 -35.807 1.00 77.06 200 SER A C 1
ATOM 1544 O O . SER A 1 200 ? 42.915 -13.681 -36.794 1.00 77.06 200 SER A O 1
ATOM 1546 N N . GLN A 1 201 ? 41.108 -14.384 -35.663 1.00 77.94 201 GLN A N 1
ATOM 1547 C CA . GLN A 1 201 ? 40.689 -15.374 -36.665 1.00 77.94 201 GLN A CA 1
ATOM 1548 C C . GLN A 1 201 ? 40.119 -14.737 -37.932 1.00 77.94 201 GLN A C 1
ATOM 1550 O O . GLN A 1 201 ? 40.192 -15.331 -39.005 1.00 77.94 201 GLN A O 1
ATOM 1555 N N . ASP A 1 202 ? 39.573 -13.526 -37.816 1.00 76.12 202 ASP A N 1
ATOM 1556 C CA . ASP A 1 202 ? 39.098 -12.738 -38.952 1.00 76.12 202 ASP A CA 1
ATOM 1557 C C . ASP A 1 202 ? 39.453 -11.248 -38.769 1.00 76.12 202 ASP A C 1
ATOM 1559 O O . ASP A 1 202 ? 38.574 -10.418 -38.505 1.00 76.12 202 ASP A O 1
ATOM 1563 N N . PRO A 1 203 ? 40.750 -10.883 -38.887 1.00 74.38 203 PRO A N 1
ATOM 1564 C CA . PRO A 1 203 ? 41.224 -9.525 -38.623 1.00 74.38 203 PRO A CA 1
ATOM 1565 C C . PRO A 1 203 ? 40.725 -8.488 -39.629 1.00 74.38 203 PRO A C 1
ATOM 1567 O O . PRO A 1 203 ? 40.817 -7.300 -39.348 1.00 74.38 203 PRO A O 1
ATOM 1570 N N . LEU A 1 204 ? 40.257 -8.921 -40.806 1.00 72.12 204 LEU A N 1
ATOM 1571 C CA . LEU A 1 204 ? 39.812 -8.055 -41.905 1.00 72.12 204 LEU A CA 1
ATOM 1572 C C . LEU A 1 204 ? 38.283 -8.031 -42.070 1.00 72.12 204 LEU A C 1
ATOM 1574 O O . LEU A 1 204 ? 37.770 -7.143 -42.745 1.00 72.12 204 LEU A O 1
ATOM 1578 N N . GLY A 1 205 ? 37.558 -8.982 -41.473 1.00 74.19 205 GLY A N 1
ATOM 1579 C CA . GLY A 1 205 ? 36.100 -9.064 -41.502 1.00 74.19 205 GLY A CA 1
ATOM 1580 C C . GLY A 1 205 ? 35.464 -8.707 -40.159 1.00 74.19 205 GLY A C 1
ATOM 1581 O O . GLY A 1 205 ? 35.570 -7.581 -39.678 1.00 74.19 205 GLY A O 1
ATOM 1582 N N . ALA A 1 206 ? 34.757 -9.647 -39.535 1.00 66.50 206 ALA A N 1
ATOM 1583 C CA . ALA A 1 206 ? 33.951 -9.354 -38.348 1.00 66.50 206 ALA A CA 1
ATOM 1584 C C . ALA A 1 206 ? 34.785 -9.098 -37.070 1.00 66.50 206 ALA A C 1
ATOM 1586 O O . ALA A 1 206 ? 34.277 -8.463 -36.142 1.00 66.50 206 ALA A O 1
ATOM 1587 N N . GLY A 1 207 ? 36.054 -9.527 -37.024 1.00 74.12 207 GLY A N 1
ATOM 1588 C CA . GLY A 1 207 ? 36.990 -9.237 -35.928 1.00 74.12 207 GLY A CA 1
ATOM 1589 C C . GLY A 1 207 ? 37.647 -7.862 -36.020 1.00 74.12 207 GLY A C 1
ATOM 1590 O O . GLY A 1 207 ? 38.041 -7.307 -34.992 1.00 74.12 207 GLY A O 1
ATOM 1591 N N . TYR A 1 208 ? 37.675 -7.264 -37.215 1.00 81.25 208 TYR A N 1
ATOM 1592 C CA . TYR A 1 208 ? 38.256 -5.945 -37.464 1.00 81.25 208 TYR A CA 1
ATOM 1593 C C . TYR A 1 208 ? 37.668 -4.866 -36.541 1.00 81.25 208 TYR A C 1
ATOM 1595 O O . TYR A 1 208 ? 38.405 -4.136 -35.881 1.00 81.25 208 TYR A O 1
ATOM 1603 N N . HIS A 1 209 ? 36.336 -4.808 -36.425 1.00 79.12 209 HIS A N 1
ATOM 1604 C CA . HIS A 1 209 ? 35.651 -3.803 -35.604 1.00 79.12 209 HIS A CA 1
ATOM 1605 C C . HIS A 1 209 ? 35.997 -3.922 -34.117 1.00 79.12 209 HIS A C 1
ATOM 1607 O O . HIS A 1 209 ? 36.243 -2.916 -33.454 1.00 79.12 209 HIS A O 1
ATOM 1613 N N . THR A 1 210 ? 36.039 -5.151 -33.597 1.00 80.75 210 THR A N 1
ATOM 1614 C CA . THR A 1 210 ? 36.386 -5.416 -32.197 1.00 80.75 210 THR A CA 1
ATOM 1615 C C . THR A 1 210 ? 37.832 -5.011 -31.922 1.00 80.75 210 THR A C 1
ATOM 1617 O O . THR A 1 210 ? 38.084 -4.287 -30.964 1.00 80.75 210 THR A O 1
ATOM 1620 N N . ILE A 1 211 ? 38.771 -5.392 -32.800 1.00 83.62 211 ILE A N 1
ATOM 1621 C CA . ILE A 1 211 ? 40.196 -5.054 -32.667 1.00 83.62 211 ILE A CA 1
ATOM 1622 C C . ILE A 1 211 ? 40.401 -3.536 -32.676 1.00 83.62 211 ILE A C 1
ATOM 1624 O O . ILE A 1 211 ? 41.042 -3.001 -31.771 1.00 83.62 211 ILE A O 1
ATOM 1628 N N . GLN A 1 212 ? 39.833 -2.826 -33.656 1.00 85.50 212 GLN A N 1
ATOM 1629 C CA . GLN A 1 212 ? 39.986 -1.371 -33.754 1.00 85.50 212 GLN A CA 1
ATOM 1630 C C . GLN A 1 212 ? 39.341 -0.644 -32.573 1.00 85.50 212 GLN A C 1
ATOM 1632 O O . GLN A 1 212 ? 39.906 0.320 -32.058 1.00 85.50 212 GLN A O 1
ATOM 1637 N N . SER A 1 213 ? 38.201 -1.137 -32.085 1.00 86.38 213 SER A N 1
ATOM 1638 C CA . SER A 1 213 ? 37.536 -0.593 -30.900 1.00 86.38 213 SER A CA 1
ATOM 1639 C C . SER A 1 213 ? 38.415 -0.729 -29.656 1.00 86.38 213 SER A C 1
ATOM 1641 O O . SER A 1 213 ? 38.634 0.247 -28.938 1.00 86.38 213 SER A O 1
ATOM 1643 N N . THR A 1 214 ? 38.992 -1.912 -29.427 1.00 85.88 214 THR A N 1
ATOM 1644 C CA . THR A 1 214 ? 39.899 -2.151 -28.299 1.00 85.88 214 THR A CA 1
ATOM 1645 C C . THR A 1 214 ? 41.176 -1.312 -28.402 1.00 85.88 214 THR A C 1
ATOM 1647 O O . THR A 1 214 ? 41.620 -0.759 -27.395 1.00 85.88 214 THR A O 1
ATOM 1650 N N . ILE A 1 215 ? 41.747 -1.154 -29.603 1.00 87.06 215 ILE A N 1
ATOM 1651 C CA . ILE A 1 215 ? 42.918 -0.290 -29.834 1.00 87.06 215 ILE A CA 1
ATOM 1652 C C . ILE A 1 215 ? 42.578 1.175 -29.547 1.00 87.06 215 ILE A C 1
ATOM 1654 O O . ILE A 1 215 ? 43.347 1.847 -28.862 1.00 87.06 215 ILE A O 1
ATOM 1658 N N . ALA A 1 216 ? 41.434 1.673 -30.023 1.00 86.50 216 ALA A N 1
ATOM 1659 C CA . ALA A 1 216 ? 40.997 3.046 -29.784 1.00 86.50 216 ALA A CA 1
ATOM 1660 C C . ALA A 1 216 ? 40.847 3.326 -28.281 1.00 86.50 216 ALA A C 1
ATOM 1662 O O . ALA A 1 216 ? 41.477 4.257 -27.771 1.00 86.50 216 ALA A O 1
ATOM 1663 N N . VAL A 1 217 ? 40.128 2.454 -27.560 1.00 89.00 217 VAL A N 1
ATOM 1664 C CA . VAL A 1 217 ? 39.961 2.531 -26.098 1.00 89.00 217 VAL A CA 1
ATOM 1665 C C . VAL A 1 217 ? 41.315 2.492 -25.381 1.00 89.00 217 VAL A C 1
ATOM 1667 O O . VAL A 1 217 ? 41.564 3.310 -24.499 1.00 89.00 217 VAL A O 1
ATOM 1670 N N . GLY A 1 218 ? 42.214 1.582 -25.772 1.00 88.06 218 GLY A N 1
ATOM 1671 C CA . GLY A 1 218 ? 43.544 1.465 -25.169 1.00 88.06 218 GLY A CA 1
ATOM 1672 C C . GLY A 1 218 ? 44.450 2.668 -25.447 1.00 88.06 218 GLY A C 1
ATOM 1673 O O . GLY A 1 218 ? 45.216 3.088 -24.582 1.00 88.06 218 GLY A O 1
ATOM 1674 N N . SER A 1 219 ? 44.338 3.265 -26.634 1.00 89.69 219 SER A N 1
ATOM 1675 C CA . SER A 1 219 ? 45.180 4.384 -27.061 1.00 89.69 219 SER A CA 1
ATOM 1676 C C . SER A 1 219 ? 44.857 5.715 -26.375 1.00 89.69 219 SER A C 1
ATOM 1678 O O . SER A 1 219 ? 45.683 6.624 -26.421 1.00 89.69 219 SER A O 1
ATOM 1680 N N . GLY A 1 220 ? 43.695 5.828 -25.721 1.00 88.12 220 GLY A N 1
ATOM 1681 C CA . GLY A 1 220 ? 43.329 7.006 -24.931 1.00 88.12 220 GLY A CA 1
ATOM 1682 C C . GLY A 1 220 ? 44.133 7.156 -23.632 1.00 88.12 220 GLY A C 1
ATOM 1683 O O . GLY A 1 220 ? 44.250 8.258 -23.103 1.00 88.12 220 GLY A O 1
ATOM 1684 N N . GLY A 1 221 ? 44.732 6.085 -23.098 1.00 91.25 221 GLY A N 1
ATOM 1685 C CA . GLY A 1 221 ? 45.492 6.152 -21.844 1.00 91.25 221 GLY A CA 1
ATOM 1686 C C . GLY A 1 221 ? 44.686 6.746 -20.673 1.00 91.25 221 GLY A C 1
ATOM 1687 O O . GLY A 1 221 ? 43.470 6.581 -20.576 1.00 91.25 221 GLY A O 1
ATOM 1688 N N . TRP A 1 222 ? 45.356 7.447 -19.753 1.00 92.12 222 TRP A N 1
ATOM 1689 C CA . TRP A 1 222 ? 44.698 8.019 -18.566 1.00 92.12 222 TRP A CA 1
ATOM 1690 C C . TRP A 1 222 ? 43.868 9.279 -18.862 1.00 92.12 222 TRP A C 1
ATOM 1692 O O . TRP A 1 222 ? 42.793 9.438 -18.284 1.00 92.12 222 TRP A O 1
ATOM 1702 N N . PHE A 1 223 ? 44.355 10.152 -19.750 1.00 91.31 223 PHE A N 1
ATOM 1703 C CA . PHE A 1 223 ? 43.811 11.503 -19.969 1.00 91.31 223 PHE A CA 1
ATOM 1704 C C . PHE A 1 223 ? 43.181 11.724 -21.351 1.00 91.31 223 PHE A C 1
ATOM 1706 O O . PHE A 1 223 ? 42.590 12.776 -21.578 1.00 91.31 223 PHE A O 1
ATOM 1713 N N . GLY A 1 224 ? 43.280 10.747 -22.252 1.00 91.62 224 GLY A N 1
ATOM 1714 C CA . GLY A 1 224 ? 42.824 10.870 -23.631 1.00 91.62 224 GLY A CA 1
ATOM 1715 C C . GLY A 1 224 ? 43.874 11.495 -24.542 1.00 91.62 224 GLY A C 1
ATOM 1716 O O . GLY A 1 224 ? 44.887 12.028 -24.082 1.00 91.62 224 GLY A O 1
ATOM 1717 N N . LYS A 1 225 ? 43.628 11.429 -25.851 1.00 88.94 225 LYS A N 1
ATOM 1718 C CA . LYS A 1 225 ? 44.448 12.114 -26.863 1.00 88.94 225 LYS A CA 1
ATOM 1719 C C . LYS A 1 225 ? 44.123 13.604 -26.999 1.00 88.94 225 LYS A C 1
ATOM 1721 O O . LYS A 1 225 ? 44.937 14.347 -27.534 1.00 88.94 225 LYS A O 1
ATOM 1726 N N . GLY A 1 226 ? 42.972 14.038 -26.486 1.00 88.38 226 GLY A N 1
ATOM 1727 C CA . GLY A 1 226 ? 42.415 15.369 -26.709 1.00 88.38 226 GLY A CA 1
ATOM 1728 C C . GLY A 1 226 ? 41.185 15.316 -27.615 1.00 88.38 226 GLY A C 1
ATOM 1729 O O . GLY A 1 226 ? 41.051 14.442 -28.472 1.00 88.38 226 GLY A O 1
ATOM 1730 N N . TRP A 1 227 ? 40.258 16.249 -27.402 1.00 88.25 227 TRP A N 1
ATOM 1731 C CA . TRP A 1 227 ? 39.053 16.380 -28.224 1.00 88.25 227 TRP A CA 1
ATOM 1732 C C . TRP A 1 227 ? 39.435 16.740 -29.668 1.00 88.25 227 TRP A C 1
ATOM 1734 O O . TRP A 1 227 ? 40.217 17.668 -29.856 1.00 88.25 227 TRP A O 1
ATOM 1744 N N . LEU A 1 228 ? 38.874 16.029 -30.657 1.00 85.62 228 LEU A N 1
ATOM 1745 C CA . LEU A 1 228 ? 39.201 16.111 -32.098 1.00 85.62 228 LEU A CA 1
ATOM 1746 C C . LEU A 1 228 ? 40.585 15.568 -32.516 1.00 85.62 228 LEU A C 1
ATOM 1748 O O . LEU A 1 228 ? 40.960 15.677 -33.681 1.00 85.62 228 LEU A O 1
ATOM 1752 N N . GLU A 1 229 ? 41.336 14.948 -31.604 1.00 84.19 229 GLU A N 1
ATOM 1753 C CA . GLU A 1 229 ? 42.674 14.389 -31.880 1.00 84.19 229 GLU A CA 1
ATOM 1754 C C . GLU A 1 229 ? 42.653 12.843 -31.956 1.00 84.19 229 GLU A C 1
ATOM 1756 O O . GLU A 1 229 ? 43.678 12.161 -31.852 1.00 84.19 229 GLU A O 1
ATOM 1761 N N . GLY A 1 230 ? 41.462 12.252 -32.115 1.00 80.88 230 GLY A N 1
ATOM 1762 C CA . GLY A 1 230 ? 41.262 10.806 -32.196 1.00 80.88 230 GLY A CA 1
ATOM 1763 C C . GLY A 1 230 ? 41.765 10.225 -33.519 1.00 80.88 230 GLY A C 1
ATOM 1764 O O . GLY A 1 230 ? 41.129 10.374 -34.562 1.00 80.88 230 GLY A O 1
ATOM 1765 N N . THR A 1 231 ? 42.893 9.515 -33.497 1.00 75.44 231 THR A N 1
ATOM 1766 C CA . THR A 1 231 ? 43.509 8.959 -34.714 1.00 75.44 231 THR A CA 1
ATOM 1767 C C . THR A 1 231 ? 42.700 7.814 -35.324 1.00 75.44 231 THR A C 1
ATOM 1769 O O . THR A 1 231 ? 42.570 7.747 -36.543 1.00 75.44 231 THR A O 1
ATOM 1772 N N . GLN A 1 232 ? 42.150 6.912 -34.497 1.00 75.69 232 GLN A N 1
ATOM 1773 C CA . GLN A 1 232 ? 41.316 5.803 -34.983 1.00 75.69 232 GLN A CA 1
ATOM 1774 C C . GLN A 1 232 ? 39.942 6.303 -35.414 1.00 75.69 232 GLN A C 1
ATOM 1776 O O . GLN A 1 232 ? 39.352 5.807 -36.376 1.00 75.69 232 GLN A O 1
ATOM 1781 N N . THR A 1 233 ? 39.470 7.336 -34.719 1.00 65.31 233 THR A N 1
ATOM 1782 C CA . THR A 1 233 ? 38.235 8.033 -35.036 1.00 65.31 233 THR A CA 1
ATOM 1783 C C . THR A 1 233 ? 38.325 8.711 -36.396 1.00 65.31 233 THR A C 1
ATOM 1785 O O . THR A 1 233 ? 37.539 8.345 -37.255 1.00 65.31 233 THR A O 1
ATOM 1788 N N . HIS A 1 234 ? 39.260 9.630 -36.652 1.00 64.81 234 HIS A N 1
ATOM 1789 C CA . HIS A 1 234 ? 39.241 10.477 -37.858 1.00 64.81 234 HIS A CA 1
ATOM 1790 C C . HIS A 1 234 ? 39.712 9.800 -39.153 1.00 64.81 234 HIS A C 1
ATOM 1792 O O . HIS A 1 234 ? 39.334 10.247 -40.234 1.00 64.81 234 HIS A O 1
ATOM 1798 N N . LEU A 1 235 ? 40.470 8.704 -39.066 1.00 64.69 235 LEU A N 1
ATOM 1799 C CA . LEU A 1 235 ? 40.954 7.952 -40.233 1.00 64.69 235 LEU A CA 1
ATOM 1800 C C . LEU A 1 235 ? 39.965 6.874 -40.729 1.00 64.69 235 LEU A C 1
ATOM 1802 O O . LEU A 1 235 ? 40.346 6.002 -41.503 1.00 64.69 235 LEU A O 1
ATOM 1806 N N . ASP A 1 236 ? 38.701 6.926 -40.286 1.00 66.06 236 ASP A N 1
ATOM 1807 C CA . ASP A 1 236 ? 37.614 6.005 -40.676 1.00 66.06 236 ASP A CA 1
ATOM 1808 C C . ASP A 1 236 ? 37.914 4.511 -40.411 1.00 66.06 236 ASP A C 1
ATOM 1810 O O . ASP A 1 236 ? 37.269 3.624 -40.971 1.00 66.06 236 ASP A O 1
ATOM 1814 N N . PHE A 1 237 ? 38.837 4.204 -39.490 1.00 65.62 237 PHE A N 1
ATOM 1815 C CA . PHE A 1 237 ? 39.153 2.821 -39.116 1.00 65.62 237 PHE A CA 1
ATOM 1816 C C . PHE A 1 237 ? 38.035 2.145 -38.302 1.00 65.62 237 PHE A C 1
ATOM 1818 O O . PHE A 1 237 ? 38.010 0.918 -38.219 1.00 65.62 237 PHE A O 1
ATOM 1825 N N . LEU A 1 238 ? 37.089 2.918 -37.751 1.00 71.06 238 LEU A N 1
ATOM 1826 C CA . LEU A 1 238 ? 35.910 2.446 -37.015 1.00 71.06 238 LEU A CA 1
ATOM 1827 C C . LEU A 1 238 ? 34.605 2.705 -37.795 1.00 71.06 238 LEU A C 1
ATOM 1829 O O . LEU A 1 238 ? 34.077 3.822 -37.782 1.00 71.06 238 LEU A O 1
ATOM 1833 N N . PRO A 1 239 ? 34.025 1.674 -38.429 1.00 62.19 239 PRO A N 1
ATOM 1834 C CA . PRO A 1 239 ? 32.685 1.750 -39.006 1.00 62.19 239 PRO A CA 1
ATOM 1835 C C . PRO A 1 239 ? 31.631 1.987 -37.918 1.00 62.19 239 PRO A C 1
ATOM 1837 O O . PRO A 1 239 ? 31.773 1.499 -36.800 1.00 62.19 239 PRO A O 1
ATOM 1840 N N . GLU A 1 240 ? 30.568 2.736 -38.229 1.00 72.88 240 GLU A N 1
ATOM 1841 C CA . GLU A 1 240 ? 29.480 3.042 -37.278 1.00 72.88 240 GLU A CA 1
ATOM 1842 C C . GLU A 1 240 ? 29.945 3.759 -35.978 1.00 72.88 240 GLU A C 1
ATOM 1844 O O . GLU A 1 240 ? 29.303 3.691 -34.928 1.00 72.88 240 GLU A O 1
ATOM 1849 N N . ARG A 1 241 ? 31.041 4.538 -36.046 1.00 76.62 241 ARG A N 1
ATOM 1850 C CA . ARG A 1 241 ? 31.594 5.343 -34.927 1.00 76.62 241 ARG A CA 1
ATOM 1851 C C . ARG A 1 241 ? 30.621 6.354 -34.300 1.00 76.62 241 ARG A C 1
ATOM 1853 O O . ARG A 1 241 ? 30.799 6.761 -33.161 1.00 76.62 241 ARG A O 1
ATOM 1860 N N . THR A 1 242 ? 29.576 6.761 -35.025 1.00 77.12 242 THR A N 1
ATOM 1861 C CA . THR A 1 242 ? 28.545 7.700 -34.520 1.00 77.12 242 THR A CA 1
ATOM 1862 C C . THR A 1 242 ? 27.380 7.007 -33.804 1.00 77.12 242 THR A C 1
ATOM 1864 O O . THR A 1 242 ? 26.574 7.663 -33.138 1.00 77.12 242 THR A O 1
ATOM 1867 N N . THR A 1 243 ? 27.265 5.687 -33.941 1.00 83.56 243 THR A N 1
ATOM 1868 C CA . THR A 1 243 ? 26.161 4.868 -33.431 1.00 83.56 243 THR A CA 1
ATOM 1869 C C . THR A 1 243 ? 26.713 3.860 -32.426 1.00 83.56 243 THR A C 1
ATOM 1871 O O . THR A 1 243 ? 26.817 4.188 -31.244 1.00 83.56 243 THR A O 1
ATOM 1874 N N . ASP A 1 244 ? 27.100 2.671 -32.870 1.00 81.75 244 ASP A N 1
ATOM 1875 C CA . ASP A 1 244 ? 27.387 1.523 -32.008 1.00 81.75 244 ASP A CA 1
ATOM 1876 C C . ASP A 1 244 ? 28.744 1.634 -31.297 1.00 81.75 244 ASP A C 1
ATOM 1878 O O . ASP A 1 244 ? 28.875 1.196 -30.153 1.00 81.75 244 ASP A O 1
ATOM 1882 N N . PHE A 1 245 ? 29.725 2.291 -31.927 1.00 87.94 245 PHE A N 1
ATOM 1883 C CA . PHE A 1 245 ? 31.101 2.412 -31.425 1.00 87.94 245 PHE A CA 1
ATOM 1884 C C . PHE A 1 245 ? 31.453 3.802 -30.869 1.00 87.94 245 PHE A C 1
ATOM 1886 O O . PHE A 1 245 ? 32.623 4.096 -30.635 1.00 87.94 245 PHE A O 1
ATOM 1893 N N . ILE A 1 246 ? 30.463 4.660 -30.587 1.00 89.94 246 ILE A N 1
ATOM 1894 C CA . ILE A 1 246 ? 30.724 6.027 -30.089 1.00 89.94 246 ILE A CA 1
ATOM 1895 C C . ILE A 1 246 ? 31.477 6.055 -28.750 1.00 89.94 246 ILE A C 1
ATOM 1897 O O . ILE A 1 246 ? 32.205 7.001 -28.458 1.00 89.94 246 ILE A O 1
ATOM 1901 N N . PHE A 1 247 ? 31.342 5.003 -27.936 1.00 91.75 247 PHE A N 1
ATOM 1902 C CA . PHE A 1 247 ? 32.088 4.878 -26.685 1.00 91.75 247 PHE A CA 1
ATOM 1903 C C . PHE A 1 247 ? 33.598 4.688 -26.915 1.00 91.75 247 PHE A C 1
ATOM 1905 O O . PHE A 1 247 ? 34.390 5.155 -26.098 1.00 91.75 247 PHE A O 1
ATOM 1912 N N . ALA A 1 248 ? 34.013 4.071 -28.031 1.00 90.75 248 ALA A N 1
ATOM 1913 C CA . ALA A 1 248 ? 35.427 3.947 -28.391 1.00 90.75 248 ALA A CA 1
ATOM 1914 C C . ALA A 1 248 ? 36.021 5.315 -28.734 1.00 90.75 248 ALA A C 1
ATOM 1916 O O . ALA A 1 248 ? 37.108 5.634 -28.264 1.00 90.75 248 ALA A O 1
ATOM 1917 N N . VAL A 1 249 ? 35.264 6.139 -29.470 1.00 90.62 249 VAL A N 1
ATOM 1918 C CA . VAL A 1 249 ? 35.633 7.528 -29.789 1.00 90.62 249 VAL A CA 1
ATOM 1919 C C . VAL A 1 249 ? 35.804 8.345 -28.509 1.00 90.62 249 VAL A C 1
ATOM 1921 O O . VAL A 1 249 ? 36.845 8.954 -28.284 1.00 90.62 249 VAL A O 1
ATOM 1924 N N . TYR A 1 250 ? 34.810 8.289 -27.616 1.00 93.00 250 TYR A N 1
ATOM 1925 C CA . TYR A 1 250 ? 34.879 8.982 -26.330 1.00 93.00 250 TYR A CA 1
ATOM 1926 C C . TYR A 1 250 ? 36.083 8.530 -25.489 1.00 93.00 250 TYR A C 1
ATOM 1928 O O . TYR A 1 250 ? 36.787 9.356 -24.911 1.00 93.00 250 TYR A O 1
ATOM 1936 N N . SER A 1 251 ? 36.342 7.220 -25.454 1.00 93.44 251 SER A N 1
ATOM 1937 C CA . SER A 1 251 ? 37.470 6.647 -24.716 1.00 93.44 251 SER A CA 1
ATOM 1938 C C . SER A 1 251 ? 38.822 7.061 -25.298 1.00 93.44 251 SER A C 1
ATOM 1940 O O . SER A 1 251 ? 39.752 7.318 -24.540 1.00 93.44 251 SER A O 1
ATOM 1942 N N . GLU A 1 252 ? 38.946 7.141 -26.624 1.00 92.75 252 GLU A N 1
ATOM 1943 C CA . GLU A 1 252 ? 40.170 7.585 -27.299 1.00 92.75 252 GLU A CA 1
ATOM 1944 C C . GLU A 1 252 ? 40.471 9.064 -26.987 1.00 92.75 252 GLU A C 1
ATOM 1946 O O . GLU A 1 252 ? 41.609 9.421 -26.676 1.00 92.75 252 GLU A O 1
ATOM 1951 N N . GLU A 1 253 ? 39.450 9.922 -27.019 1.00 93.25 253 GLU A N 1
ATOM 1952 C CA . GLU A 1 253 ? 39.603 11.374 -26.866 1.00 93.25 253 GLU A CA 1
ATOM 1953 C C . GLU A 1 253 ? 39.762 11.832 -25.416 1.00 93.25 253 GLU A C 1
ATOM 1955 O O . GLU A 1 253 ? 40.577 12.716 -25.149 1.00 93.25 253 GLU A O 1
ATOM 1960 N N . PHE A 1 254 ? 39.012 11.237 -24.481 1.00 93.19 254 PHE A N 1
ATOM 1961 C CA . PHE A 1 254 ? 38.948 11.665 -23.074 1.00 93.19 254 PHE A CA 1
ATOM 1962 C C . PHE A 1 254 ? 39.611 10.683 -22.091 1.00 93.19 254 PHE A C 1
ATOM 1964 O O . PHE A 1 254 ? 39.727 10.978 -20.897 1.00 93.19 254 PHE A O 1
ATOM 1971 N N . GLY A 1 255 ? 40.047 9.517 -22.576 1.00 93.81 255 GLY A N 1
ATOM 1972 C CA . GLY A 1 255 ? 40.779 8.521 -21.798 1.00 93.81 255 GLY A CA 1
ATOM 1973 C C . GLY A 1 255 ? 39.991 7.932 -20.630 1.00 93.81 255 GLY A C 1
ATOM 1974 O O . GLY A 1 255 ? 38.765 8.035 -20.524 1.00 93.81 255 GLY A O 1
ATOM 1975 N N . LEU A 1 256 ? 40.723 7.307 -19.705 1.00 94.06 256 LEU A N 1
ATOM 1976 C CA . LEU A 1 256 ? 40.135 6.666 -18.531 1.00 94.06 256 LEU A CA 1
ATOM 1977 C C . LEU A 1 256 ? 39.400 7.658 -17.615 1.00 94.06 256 LEU A C 1
ATOM 1979 O O . LEU A 1 256 ? 38.330 7.326 -17.104 1.00 94.06 256 LEU A O 1
ATOM 1983 N N . LEU A 1 257 ? 39.937 8.867 -17.414 1.00 94.38 257 LEU A N 1
ATOM 1984 C CA . LEU A 1 257 ? 39.294 9.881 -16.573 1.00 94.38 257 LEU A CA 1
ATOM 1985 C C . LEU A 1 257 ? 37.917 10.281 -17.123 1.00 94.38 257 LEU A C 1
ATOM 1987 O O . LEU A 1 257 ? 36.945 10.322 -16.365 1.00 94.38 257 LEU A O 1
ATOM 1991 N N . GLY A 1 258 ? 37.815 10.516 -18.436 1.00 94.19 258 GLY A N 1
ATOM 1992 C CA . GLY A 1 258 ? 36.537 10.770 -19.101 1.00 94.19 258 GLY A CA 1
ATOM 1993 C C . GLY A 1 258 ? 35.560 9.616 -18.907 1.00 94.19 258 GLY A C 1
ATOM 1994 O O . GLY A 1 258 ? 34.419 9.828 -18.498 1.00 94.19 258 GLY A O 1
ATOM 1995 N N . ASN A 1 259 ? 36.021 8.379 -19.102 1.00 94.62 259 ASN A N 1
ATOM 1996 C CA . ASN A 1 259 ? 35.198 7.184 -18.913 1.00 94.62 259 ASN A CA 1
ATOM 1997 C C . ASN A 1 259 ? 34.643 7.055 -17.487 1.00 94.62 259 ASN A C 1
ATOM 1999 O O . ASN A 1 259 ? 33.471 6.712 -17.319 1.00 94.62 259 ASN A O 1
ATOM 2003 N N . VAL A 1 260 ? 35.438 7.376 -16.461 1.00 95.38 260 VAL A N 1
ATOM 2004 C CA . VAL A 1 260 ? 34.968 7.401 -15.065 1.00 95.38 260 VAL A CA 1
ATOM 2005 C C . VAL A 1 260 ? 33.882 8.460 -14.870 1.00 95.38 260 VAL A C 1
ATOM 2007 O O . VAL A 1 260 ? 32.852 8.167 -14.263 1.00 95.38 260 VAL A O 1
ATOM 2010 N N . ILE A 1 261 ? 34.064 9.668 -15.411 1.00 95.31 261 ILE A N 1
ATOM 2011 C CA . ILE A 1 261 ? 33.057 10.740 -15.333 1.00 95.31 261 ILE A CA 1
ATOM 2012 C C . ILE A 1 261 ? 31.763 10.314 -16.034 1.00 95.31 261 ILE A C 1
ATOM 2014 O O . ILE A 1 261 ? 30.677 10.458 -15.467 1.00 95.31 261 ILE A O 1
ATOM 2018 N N . LEU A 1 262 ? 31.863 9.744 -17.236 1.00 95.25 262 LEU A N 1
ATOM 2019 C CA . LEU A 1 262 ? 30.712 9.252 -17.987 1.00 95.25 262 LEU A CA 1
ATOM 2020 C C . LEU A 1 262 ? 29.961 8.167 -17.204 1.00 95.25 262 LEU A C 1
ATOM 2022 O O . LEU A 1 262 ? 28.738 8.235 -17.068 1.00 95.25 262 LEU A O 1
ATOM 2026 N N . LEU A 1 263 ? 30.684 7.202 -16.631 1.00 95.19 263 LEU A N 1
ATOM 2027 C CA . LEU A 1 263 ? 30.102 6.132 -15.825 1.00 95.19 263 LEU A CA 1
ATOM 2028 C C . LEU A 1 263 ? 29.414 6.679 -14.566 1.00 95.19 263 LEU A C 1
ATOM 2030 O O . LEU A 1 263 ? 28.301 6.258 -14.253 1.00 95.19 263 LEU A O 1
ATOM 2034 N N . LEU A 1 264 ? 30.007 7.666 -13.886 1.00 95.94 264 LEU A N 1
ATOM 2035 C CA . LEU A 1 264 ? 29.375 8.350 -12.753 1.00 95.94 264 LEU A CA 1
ATOM 2036 C C . LEU A 1 264 ? 28.070 9.051 -13.156 1.00 95.94 264 LEU A C 1
ATOM 2038 O O . LEU A 1 264 ? 27.082 8.952 -12.430 1.00 95.94 264 LEU A O 1
ATOM 2042 N N . LEU A 1 265 ? 28.018 9.711 -14.317 1.00 95.94 265 LEU A N 1
ATOM 2043 C CA . LEU A 1 265 ? 26.787 10.336 -14.816 1.00 95.94 265 LEU A CA 1
ATOM 2044 C C . LEU A 1 265 ? 25.685 9.301 -15.092 1.00 95.94 265 LEU A C 1
ATOM 2046 O O . LEU A 1 265 ? 24.535 9.509 -14.695 1.00 95.94 265 LEU A O 1
ATOM 2050 N N . PHE A 1 266 ? 26.025 8.160 -15.701 1.00 96.25 266 PHE A N 1
ATOM 2051 C CA . PHE A 1 266 ? 25.084 7.047 -15.866 1.00 96.25 266 PHE A CA 1
ATOM 2052 C C . PHE A 1 266 ? 24.603 6.507 -14.515 1.00 96.25 266 PHE A C 1
ATOM 2054 O O . PHE A 1 266 ? 23.397 6.328 -14.321 1.00 96.25 266 PHE A O 1
ATOM 2061 N N . LEU A 1 267 ? 25.510 6.311 -13.552 1.00 95.94 267 LEU A N 1
ATOM 2062 C CA . LEU A 1 267 ? 25.165 5.868 -12.200 1.00 95.94 267 LEU A CA 1
ATOM 2063 C C . LEU A 1 267 ? 24.261 6.864 -11.467 1.00 95.94 267 LEU A C 1
ATOM 2065 O O . LEU A 1 267 ? 23.371 6.434 -10.737 1.00 95.94 267 LEU A O 1
ATOM 2069 N N . LEU A 1 268 ? 24.413 8.175 -11.678 1.00 95.94 268 LEU A N 1
ATOM 2070 C CA . LEU A 1 268 ? 23.510 9.182 -11.112 1.00 95.94 268 LEU A CA 1
ATOM 2071 C C . LEU A 1 268 ? 22.086 9.053 -11.670 1.00 95.94 268 LEU A C 1
ATOM 2073 O O . LEU A 1 268 ? 21.119 9.111 -10.903 1.00 95.94 268 LEU A O 1
ATOM 2077 N N . VAL A 1 269 ? 21.939 8.840 -12.983 1.00 96.50 269 VAL A N 1
ATOM 2078 C CA . VAL A 1 269 ? 20.629 8.602 -13.614 1.00 96.50 269 VAL A CA 1
ATOM 2079 C C . VAL A 1 269 ? 20.002 7.312 -13.083 1.00 96.50 269 VAL A C 1
ATOM 2081 O O . VAL A 1 269 ? 18.852 7.329 -12.638 1.00 96.50 269 VAL A O 1
ATOM 2084 N N . ILE A 1 270 ? 20.766 6.215 -13.063 1.00 96.38 270 ILE A N 1
ATOM 2085 C CA . ILE A 1 270 ? 20.312 4.899 -12.590 1.00 96.38 270 ILE A CA 1
ATOM 2086 C C . ILE A 1 270 ? 19.940 4.962 -11.106 1.00 96.38 270 ILE A C 1
ATOM 2088 O O . ILE A 1 270 ? 18.826 4.604 -10.730 1.00 96.38 270 ILE A O 1
ATOM 2092 N N . GLY A 1 271 ? 20.826 5.486 -10.259 1.00 95.81 271 GLY A N 1
ATOM 2093 C CA . GLY A 1 271 ? 20.596 5.635 -8.824 1.00 95.81 271 GLY A CA 1
ATOM 2094 C C . GLY A 1 271 ? 19.369 6.493 -8.527 1.00 95.81 271 GLY A C 1
ATOM 2095 O O . GLY A 1 271 ? 18.565 6.161 -7.652 1.00 95.81 271 GLY A O 1
ATOM 2096 N N . ARG A 1 272 ? 19.142 7.562 -9.306 1.00 94.12 272 ARG A N 1
ATOM 2097 C CA . ARG A 1 272 ? 17.929 8.368 -9.156 1.00 94.12 272 ARG A CA 1
ATOM 2098 C C . ARG A 1 272 ? 16.668 7.628 -9.610 1.00 94.12 272 ARG A C 1
ATOM 2100 O O . ARG A 1 272 ? 15.648 7.759 -8.931 1.00 94.12 272 ARG A O 1
ATOM 2107 N N . GLY A 1 273 ? 16.726 6.857 -10.694 1.00 94.94 273 GLY A N 1
ATOM 2108 C CA . GLY A 1 273 ? 15.631 5.989 -11.144 1.00 94.94 273 GLY A CA 1
ATOM 2109 C C . GLY A 1 273 ? 15.269 4.910 -10.115 1.00 94.94 273 GLY A C 1
ATOM 2110 O O . GLY A 1 273 ? 14.094 4.717 -9.795 1.00 94.94 273 GLY A O 1
ATOM 2111 N N . LEU A 1 274 ? 16.272 4.295 -9.481 1.00 94.88 274 LEU A N 1
ATOM 2112 C CA . LEU A 1 274 ? 16.076 3.329 -8.395 1.00 94.88 274 LEU A CA 1
ATOM 2113 C C . LEU A 1 274 ? 15.462 3.989 -7.156 1.00 94.88 274 LEU A C 1
ATOM 2115 O O . LEU A 1 274 ? 14.534 3.442 -6.564 1.00 94.88 274 LEU A O 1
ATOM 2119 N N . MET A 1 275 ? 15.881 5.208 -6.802 1.00 91.69 275 MET A N 1
ATOM 2120 C CA . MET A 1 275 ? 15.217 5.964 -5.734 1.00 91.69 275 MET A CA 1
ATOM 2121 C C . MET A 1 275 ? 13.746 6.265 -6.048 1.00 91.69 275 MET A C 1
ATOM 2123 O O . MET A 1 275 ? 12.926 6.254 -5.133 1.00 91.69 275 MET A O 1
ATOM 2127 N N . ILE A 1 276 ? 13.390 6.554 -7.306 1.00 90.69 276 ILE A N 1
ATOM 2128 C CA . ILE A 1 276 ? 11.981 6.725 -7.709 1.00 90.69 276 ILE A CA 1
ATOM 2129 C C . ILE A 1 276 ? 11.229 5.400 -7.545 1.00 90.69 276 ILE A C 1
ATOM 2131 O O . ILE A 1 276 ? 10.127 5.399 -7.007 1.00 90.69 276 ILE A O 1
ATOM 2135 N N . THR A 1 277 ? 11.857 4.288 -7.927 1.00 92.81 277 THR A N 1
ATOM 2136 C CA . THR A 1 277 ? 11.311 2.929 -7.801 1.00 92.81 277 THR A CA 1
ATOM 2137 C C . THR A 1 277 ? 10.983 2.574 -6.351 1.00 92.81 277 T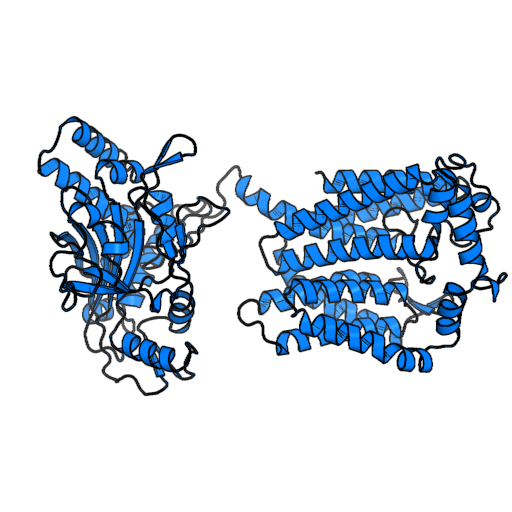HR A C 1
ATOM 2139 O O . THR A 1 277 ? 9.844 2.236 -6.050 1.00 92.81 277 THR A O 1
ATOM 2142 N N . VAL A 1 278 ? 11.939 2.715 -5.425 1.00 88.62 278 VAL A N 1
ATOM 2143 C CA . VAL A 1 278 ? 11.745 2.396 -3.993 1.00 88.62 278 VAL A CA 1
ATOM 2144 C C . VAL A 1 278 ? 10.630 3.236 -3.360 1.00 88.62 278 VAL A C 1
ATOM 2146 O O . VAL A 1 278 ? 9.944 2.785 -2.450 1.00 88.62 278 VAL A O 1
ATOM 2149 N N . ASN A 1 279 ? 10.423 4.453 -3.861 1.00 82.50 279 ASN A N 1
ATOM 2150 C CA . ASN A 1 279 ? 9.418 5.388 -3.361 1.00 82.50 279 ASN A CA 1
ATOM 2151 C C . ASN A 1 279 ? 8.078 5.335 -4.120 1.00 82.50 279 ASN A C 1
ATOM 2153 O O . ASN A 1 279 ? 7.232 6.207 -3.889 1.00 82.50 279 ASN A O 1
ATOM 2157 N N . ALA A 1 280 ? 7.894 4.380 -5.038 1.00 84.56 280 ALA A N 1
ATOM 2158 C CA . ALA A 1 280 ? 6.700 4.275 -5.868 1.00 84.56 280 ALA A CA 1
ATOM 2159 C C . ALA A 1 280 ? 5.491 3.730 -5.067 1.00 84.56 280 ALA A C 1
ATOM 2161 O O . ALA A 1 280 ? 5.633 2.739 -4.341 1.00 84.56 280 ALA A O 1
ATOM 2162 N N . PRO A 1 281 ? 4.304 4.360 -5.186 1.00 74.81 281 PRO A N 1
ATOM 2163 C CA . PRO A 1 281 ? 3.170 4.109 -4.293 1.00 74.81 281 PRO A CA 1
ATOM 2164 C C . PRO A 1 281 ? 2.450 2.780 -4.543 1.00 74.81 281 PRO A C 1
ATOM 2166 O O . PRO A 1 281 ? 1.937 2.204 -3.594 1.00 74.81 281 PRO A O 1
ATOM 2169 N N . SER A 1 282 ? 2.418 2.289 -5.786 1.00 83.25 282 SER A N 1
ATOM 2170 C CA . SER A 1 282 ? 1.722 1.048 -6.160 1.00 83.25 282 SER A CA 1
ATOM 2171 C C . SER A 1 282 ? 2.683 -0.008 -6.699 1.00 83.25 282 SER A C 1
ATOM 2173 O O . SER A 1 282 ? 3.787 0.328 -7.145 1.00 83.25 282 SER A O 1
ATOM 2175 N N . VAL A 1 283 ? 2.258 -1.275 -6.719 1.00 87.00 283 VAL A N 1
ATOM 2176 C CA . VAL A 1 283 ? 3.021 -2.361 -7.351 1.00 87.00 283 VAL A CA 1
ATOM 2177 C C . VAL A 1 283 ? 3.242 -2.070 -8.829 1.00 87.00 283 VAL A C 1
ATOM 2179 O O . VAL A 1 283 ? 4.394 -2.080 -9.265 1.00 87.00 283 VAL A O 1
ATOM 2182 N N . PHE A 1 284 ? 2.204 -1.676 -9.576 1.00 90.94 284 PHE A N 1
ATOM 2183 C CA . PHE A 1 284 ? 2.348 -1.268 -10.976 1.00 90.94 284 PHE A CA 1
ATOM 2184 C C . PHE A 1 284 ? 3.472 -0.242 -11.180 1.00 90.94 284 PHE A C 1
ATOM 2186 O O . PHE A 1 284 ? 4.394 -0.456 -11.967 1.00 90.94 284 PHE A O 1
ATOM 2193 N N . THR A 1 285 ? 3.432 0.872 -10.442 1.00 91.31 285 THR A N 1
ATOM 2194 C CA . THR A 1 285 ? 4.411 1.958 -10.612 1.00 91.31 285 THR A CA 1
ATOM 2195 C C . THR A 1 285 ? 5.819 1.541 -10.212 1.00 91.31 285 THR A C 1
ATOM 2197 O O . THR A 1 285 ? 6.785 1.955 -10.851 1.00 91.31 285 THR A O 1
ATOM 2200 N N . ARG A 1 286 ? 5.949 0.686 -9.198 1.00 92.75 286 ARG A N 1
ATOM 2201 C CA . ARG A 1 286 ? 7.231 0.146 -8.743 1.00 92.75 286 ARG A CA 1
ATOM 2202 C C . ARG A 1 286 ? 7.852 -0.789 -9.774 1.00 92.75 286 ARG A C 1
ATOM 2204 O O . ARG A 1 286 ? 9.023 -0.631 -10.105 1.00 92.75 286 ARG A O 1
ATOM 2211 N N . LEU A 1 287 ? 7.068 -1.712 -10.328 1.00 94.31 287 LEU A N 1
ATOM 2212 C CA . LEU A 1 287 ? 7.535 -2.654 -11.346 1.00 94.31 287 LEU A CA 1
ATOM 2213 C C . LEU A 1 287 ? 7.941 -1.934 -12.636 1.00 94.31 287 LEU A C 1
ATOM 2215 O O . LEU A 1 287 ? 9.014 -2.208 -13.177 1.00 94.31 287 LEU A O 1
ATOM 2219 N N . VAL A 1 288 ? 7.137 -0.966 -13.090 1.00 94.56 288 VAL A N 1
ATOM 2220 C CA . VAL A 1 288 ? 7.451 -0.152 -14.276 1.00 94.56 288 VAL A CA 1
ATOM 2221 C C . VAL A 1 288 ? 8.712 0.679 -14.049 1.00 94.56 288 VAL A C 1
ATOM 2223 O O . VAL A 1 288 ? 9.630 0.626 -14.866 1.00 94.56 288 VAL A O 1
ATOM 2226 N N . ALA A 1 289 ? 8.796 1.422 -12.939 1.00 94.56 289 ALA A N 1
ATOM 2227 C CA . ALA A 1 289 ? 9.952 2.271 -12.656 1.00 94.56 289 ALA A CA 1
ATOM 2228 C C . ALA A 1 289 ? 11.250 1.462 -12.533 1.00 94.56 289 ALA A C 1
ATOM 2230 O O . ALA A 1 289 ? 12.282 1.846 -13.097 1.00 94.56 289 ALA A O 1
ATOM 2231 N N . GLY A 1 290 ? 11.180 0.318 -11.848 1.00 95.62 290 GLY A N 1
ATOM 2232 C CA . GLY A 1 290 ? 12.308 -0.587 -11.689 1.00 95.62 290 GLY A CA 1
ATOM 2233 C C . GLY A 1 290 ? 12.749 -1.175 -13.023 1.00 95.62 290 GLY A C 1
ATOM 2234 O O . GLY A 1 290 ? 13.925 -1.080 -13.367 1.00 95.62 290 GLY A O 1
ATOM 2235 N N . SER A 1 291 ? 11.814 -1.704 -13.816 1.00 94.94 291 SER A N 1
ATOM 2236 C CA . SER A 1 291 ? 12.127 -2.289 -15.123 1.00 94.94 291 SER A CA 1
ATOM 2237 C C . SER A 1 291 ? 12.712 -1.267 -16.099 1.00 94.94 291 SER A C 1
ATOM 2239 O O . SER A 1 291 ? 13.739 -1.544 -16.715 1.00 94.94 291 SER A O 1
ATOM 2241 N N . VAL A 1 292 ? 12.145 -0.060 -16.197 1.00 94.62 292 VAL A N 1
ATOM 2242 C CA . VAL A 1 292 ? 12.667 1.002 -17.079 1.00 94.62 292 VAL A CA 1
ATOM 2243 C C . VAL A 1 292 ? 14.081 1.415 -16.668 1.00 94.62 292 VAL A C 1
ATOM 2245 O O . VAL A 1 292 ? 14.969 1.510 -17.517 1.00 94.62 292 VAL A O 1
ATOM 2248 N N . THR A 1 293 ? 14.313 1.617 -15.368 1.00 95.88 293 THR A N 1
ATOM 2249 C CA . THR A 1 293 ? 15.630 2.012 -14.844 1.00 95.88 293 THR A CA 1
ATOM 2250 C C . THR A 1 293 ? 16.675 0.927 -15.097 1.00 95.88 293 THR A C 1
ATOM 2252 O O . THR A 1 293 ? 17.771 1.220 -15.577 1.00 95.88 293 THR A O 1
ATOM 2255 N N . MET A 1 294 ? 16.332 -0.331 -14.817 1.00 94.88 294 MET A N 1
ATOM 2256 C CA . MET A 1 294 ? 17.236 -1.463 -15.016 1.00 94.88 294 MET A CA 1
ATOM 2257 C C . MET A 1 294 ? 17.494 -1.727 -16.500 1.00 94.88 294 MET A C 1
ATOM 2259 O O . MET A 1 294 ? 18.632 -1.981 -16.869 1.00 94.88 294 MET A O 1
ATOM 2263 N N . THR A 1 295 ? 16.489 -1.573 -17.366 1.00 92.00 295 THR A N 1
ATOM 2264 C CA . THR A 1 295 ? 16.657 -1.694 -18.824 1.00 92.00 295 THR A CA 1
ATOM 2265 C C . THR A 1 295 ? 17.618 -0.633 -19.355 1.00 92.00 295 THR A C 1
ATOM 2267 O O . THR A 1 295 ? 18.502 -0.956 -20.142 1.00 92.00 295 THR A O 1
ATOM 2270 N N . PHE A 1 296 ? 17.508 0.617 -18.891 1.00 93.25 296 PHE A N 1
ATOM 2271 C CA . PHE A 1 296 ? 18.464 1.675 -19.234 1.00 93.25 296 PHE A CA 1
ATOM 2272 C C . PHE A 1 296 ? 19.891 1.336 -18.770 1.00 93.25 296 PHE A C 1
ATOM 2274 O O . PHE A 1 296 ? 20.841 1.519 -19.531 1.00 93.25 296 PHE A O 1
ATOM 2281 N N . ALA A 1 297 ? 20.041 0.776 -17.564 1.00 94.62 297 ALA A N 1
ATOM 2282 C CA . ALA A 1 297 ? 21.329 0.305 -17.057 1.00 94.62 297 ALA A CA 1
ATOM 2283 C C . ALA A 1 297 ? 21.910 -0.836 -17.912 1.00 94.62 297 ALA A C 1
ATOM 2285 O O . ALA A 1 297 ? 23.083 -0.782 -18.279 1.00 94.62 297 ALA A O 1
ATOM 2286 N N . THR A 1 298 ? 21.093 -1.829 -18.293 1.00 92.31 298 THR A N 1
ATOM 2287 C CA . THR A 1 298 ? 21.500 -2.893 -19.226 1.00 92.31 298 THR A CA 1
ATOM 2288 C C . THR A 1 298 ? 21.955 -2.306 -20.552 1.00 92.31 298 THR A C 1
ATOM 2290 O O . THR A 1 298 ? 22.927 -2.781 -21.121 1.00 92.31 298 THR A O 1
ATOM 2293 N N . TYR A 1 299 ? 21.272 -1.273 -21.043 1.00 89.12 299 TYR A N 1
ATOM 2294 C CA . TYR A 1 299 ? 21.566 -0.674 -22.339 1.00 89.12 299 TYR A CA 1
ATOM 2295 C C . TYR A 1 299 ? 22.954 -0.019 -22.353 1.00 89.12 299 TYR A C 1
ATOM 2297 O O . TYR A 1 299 ? 23.750 -0.277 -23.254 1.00 89.12 299 TYR A O 1
ATOM 2305 N N . ALA A 1 300 ? 23.281 0.740 -21.302 1.00 92.50 300 ALA A N 1
ATOM 2306 C CA . ALA A 1 300 ? 24.617 1.299 -21.112 1.00 92.50 300 ALA A CA 1
ATOM 2307 C C . ALA A 1 300 ? 25.680 0.200 -20.925 1.00 92.50 300 ALA A C 1
ATOM 2309 O O . ALA A 1 300 ? 26.720 0.236 -21.578 1.00 92.50 300 ALA A O 1
ATOM 2310 N N . PHE A 1 301 ? 25.397 -0.807 -20.090 1.00 92.94 301 PHE A N 1
ATOM 2311 C CA . PHE A 1 301 ? 26.317 -1.916 -19.826 1.00 92.94 301 PHE A CA 1
ATOM 2312 C C . PHE A 1 301 ? 26.620 -2.747 -21.079 1.00 92.94 301 PHE A C 1
ATOM 2314 O O . PHE A 1 301 ? 27.780 -3.049 -21.341 1.00 92.94 301 PHE A O 1
ATOM 2321 N N . VAL A 1 302 ? 25.602 -3.093 -21.874 1.00 90.56 302 VAL A N 1
ATOM 2322 C CA . VAL A 1 302 ? 25.766 -3.889 -23.099 1.00 90.56 302 VAL A CA 1
ATOM 2323 C C . VAL A 1 302 ? 26.584 -3.127 -24.134 1.00 90.56 302 VAL A C 1
ATOM 2325 O O . VAL A 1 302 ? 27.501 -3.712 -24.702 1.00 90.56 302 VAL A O 1
ATOM 2328 N N . ASN A 1 303 ? 26.312 -1.834 -24.357 1.00 91.44 303 ASN A N 1
ATOM 2329 C CA . ASN A 1 303 ? 27.108 -1.044 -25.297 1.00 91.44 303 ASN A CA 1
ATOM 2330 C C . ASN A 1 303 ? 28.569 -0.909 -24.831 1.00 91.44 303 ASN A C 1
ATOM 2332 O O . ASN A 1 303 ? 29.478 -1.270 -25.575 1.00 91.44 303 ASN A O 1
ATOM 2336 N N . MET A 1 304 ? 28.808 -0.461 -23.594 1.00 91.50 304 MET A N 1
ATOM 2337 C CA . MET A 1 304 ? 30.175 -0.285 -23.085 1.00 91.50 304 MET A CA 1
ATOM 2338 C C . MET A 1 304 ? 30.933 -1.620 -23.023 1.00 91.50 304 MET A C 1
ATOM 2340 O O . MET A 1 304 ? 32.110 -1.682 -23.377 1.00 91.50 304 MET A O 1
ATOM 2344 N N . GLY A 1 305 ? 30.259 -2.704 -22.625 1.00 89.81 305 GLY A N 1
ATOM 2345 C CA . GLY A 1 305 ? 30.816 -4.057 -22.595 1.00 89.81 305 GLY A CA 1
ATOM 2346 C C . GLY A 1 305 ? 31.166 -4.581 -23.986 1.00 89.81 305 GLY A C 1
ATOM 2347 O O . GLY A 1 305 ? 32.220 -5.178 -24.170 1.00 89.81 305 GLY A O 1
ATOM 2348 N N . MET A 1 306 ? 30.326 -4.313 -24.985 1.00 87.69 306 MET A N 1
ATOM 2349 C CA . MET A 1 306 ? 30.596 -4.663 -26.379 1.00 87.69 306 MET A CA 1
ATOM 2350 C C . MET A 1 306 ? 31.835 -3.940 -26.916 1.00 87.69 306 MET A C 1
ATOM 2352 O O . MET A 1 306 ? 32.730 -4.560 -27.480 1.00 87.69 306 MET A O 1
ATOM 2356 N N . VAL A 1 307 ? 31.898 -2.624 -26.720 1.00 86.44 307 VAL A N 1
ATOM 2357 C CA . VAL A 1 307 ? 32.969 -1.767 -27.248 1.00 86.44 307 VAL A CA 1
ATOM 2358 C C . VAL A 1 307 ? 34.316 -2.044 -26.564 1.00 86.44 307 VAL A C 1
ATOM 2360 O O . VAL A 1 307 ? 35.366 -1.957 -27.198 1.00 86.44 307 VAL A O 1
ATOM 2363 N N . SER A 1 308 ? 34.297 -2.430 -25.286 1.00 86.00 308 SER A N 1
ATOM 2364 C CA . SER A 1 308 ? 35.494 -2.837 -24.534 1.00 86.00 308 SER A CA 1
ATOM 2365 C C . SER A 1 308 ? 35.934 -4.288 -24.777 1.00 86.00 308 SER A C 1
ATOM 2367 O O . SER A 1 308 ? 36.979 -4.685 -24.269 1.00 86.00 308 SER A O 1
ATOM 2369 N N . GLY A 1 309 ? 35.179 -5.075 -25.555 1.00 81.25 309 GLY A N 1
ATOM 2370 C CA . GLY A 1 309 ? 35.497 -6.477 -25.853 1.00 81.25 309 GLY A CA 1
ATOM 2371 C C . GLY A 1 309 ? 35.082 -7.482 -24.769 1.00 81.25 309 GLY A C 1
ATOM 2372 O O . GLY A 1 309 ? 35.492 -8.636 -24.818 1.00 81.25 309 GLY A O 1
ATOM 2373 N N . ILE A 1 310 ? 34.263 -7.073 -23.793 1.00 85.69 310 ILE A N 1
ATOM 2374 C CA . ILE A 1 310 ? 33.704 -7.946 -22.742 1.00 85.69 310 ILE A CA 1
ATOM 2375 C C . ILE A 1 310 ? 32.499 -8.749 -23.268 1.00 85.69 310 ILE A C 1
ATOM 2377 O O . ILE A 1 310 ? 32.247 -9.868 -22.823 1.00 85.69 310 ILE A O 1
ATOM 2381 N N . LEU A 1 311 ? 31.731 -8.177 -24.201 1.00 83.50 311 LEU A N 1
ATOM 2382 C CA . LEU A 1 311 ? 30.517 -8.764 -24.782 1.00 83.50 311 LEU A CA 1
ATOM 2383 C C . LEU A 1 311 ? 30.602 -8.820 -26.316 1.00 83.50 311 LEU A C 1
ATOM 2385 O O . LEU A 1 311 ? 31.300 -8.005 -26.918 1.00 83.50 311 LEU A O 1
ATOM 2389 N N . PRO A 1 312 ? 29.877 -9.741 -26.982 1.00 79.06 312 PRO A N 1
ATOM 2390 C CA . PRO A 1 312 ? 29.889 -9.824 -28.439 1.00 79.06 312 PRO A CA 1
ATOM 2391 C C . PRO A 1 312 ? 29.212 -8.606 -29.080 1.00 79.06 312 PRO A C 1
ATOM 2393 O O . PRO A 1 312 ? 28.288 -8.015 -28.517 1.00 79.06 312 PRO A O 1
ATOM 2396 N N . VAL A 1 313 ? 29.621 -8.277 -30.308 1.00 78.44 313 VAL A N 1
ATOM 2397 C CA . VAL A 1 313 ? 29.055 -7.151 -31.061 1.00 78.44 313 VAL A CA 1
ATOM 2398 C C . VAL A 1 313 ? 27.616 -7.442 -31.489 1.00 78.44 313 VAL A C 1
ATOM 2400 O O . VAL A 1 313 ? 27.351 -8.289 -32.347 1.00 78.44 313 VAL A O 1
ATOM 2403 N N . VAL A 1 314 ? 26.664 -6.744 -30.862 1.00 73.00 314 VAL A N 1
ATOM 2404 C CA . VAL A 1 314 ? 25.211 -6.916 -31.062 1.00 73.00 314 VAL A CA 1
ATOM 2405 C C . VAL A 1 314 ? 24.526 -5.729 -31.744 1.00 73.00 314 VAL A C 1
ATOM 2407 O O . VAL A 1 314 ? 23.380 -5.881 -32.161 1.00 73.00 314 VAL A O 1
ATOM 2410 N N . GLY A 1 315 ? 25.229 -4.607 -31.934 1.00 75.81 315 GLY A N 1
ATOM 2411 C CA . GLY A 1 315 ? 24.725 -3.431 -32.656 1.00 75.81 315 GLY A CA 1
ATOM 2412 C C . GLY A 1 315 ? 23.711 -2.620 -31.850 1.00 75.81 315 GLY A C 1
ATOM 2413 O O . GLY A 1 315 ? 22.586 -2.388 -32.290 1.00 75.81 315 GLY A O 1
ATOM 2414 N N . VAL A 1 316 ? 24.075 -2.301 -30.607 1.00 82.81 316 VAL A N 1
ATOM 2415 C CA . VAL A 1 316 ? 23.239 -1.554 -29.664 1.00 82.81 316 VAL A CA 1
ATOM 2416 C C . VAL A 1 316 ? 23.882 -0.189 -29.419 1.00 82.81 316 VAL A C 1
ATOM 2418 O O . VAL A 1 316 ? 25.015 -0.174 -28.937 1.00 82.81 316 VAL A O 1
ATOM 2421 N N . PRO A 1 317 ? 23.196 0.941 -29.674 1.00 87.81 317 PRO A N 1
ATOM 2422 C CA . PRO A 1 317 ? 23.758 2.271 -29.453 1.00 87.81 317 PRO A CA 1
ATOM 2423 C C . PRO A 1 317 ? 23.841 2.615 -27.960 1.00 87.81 317 PRO A C 1
ATOM 2425 O O . PRO A 1 317 ? 22.981 2.223 -27.168 1.00 87.81 317 PRO A O 1
ATOM 2428 N N . LEU A 1 318 ? 24.838 3.417 -27.576 1.00 89.94 318 LEU A N 1
ATOM 2429 C CA . LEU A 1 318 ? 24.948 3.962 -26.228 1.00 89.94 318 LEU A CA 1
ATOM 2430 C C . LEU A 1 318 ? 23.815 4.978 -26.002 1.00 89.94 318 LEU A C 1
ATOM 2432 O O . LEU A 1 318 ? 23.745 5.992 -26.708 1.00 89.94 318 LEU A O 1
ATOM 2436 N N . PRO A 1 319 ? 22.910 4.752 -25.035 1.00 89.25 319 PRO A N 1
ATOM 2437 C CA . PRO A 1 319 ? 21.766 5.631 -24.846 1.00 89.25 319 PRO A CA 1
ATOM 2438 C C . PRO A 1 319 ? 22.205 7.056 -24.498 1.00 89.25 319 PRO A C 1
ATOM 2440 O O . PRO A 1 319 ? 23.161 7.258 -23.755 1.00 89.25 319 PRO A O 1
ATOM 2443 N N . LEU A 1 320 ? 21.472 8.045 -25.021 1.00 91.12 320 LEU A N 1
ATOM 2444 C CA . LEU A 1 320 ? 21.727 9.494 -24.905 1.00 91.12 320 LEU A CA 1
ATOM 2445 C C . LEU A 1 320 ? 22.973 10.010 -25.647 1.00 91.12 320 LEU A C 1
ATOM 2447 O O . LEU A 1 320 ? 22.920 11.121 -26.170 1.00 91.12 320 LEU A O 1
ATOM 2451 N N . ILE A 1 321 ? 24.038 9.213 -25.742 1.00 92.38 321 ILE A N 1
ATOM 2452 C CA . ILE A 1 321 ? 25.319 9.607 -26.346 1.00 92.38 321 ILE A CA 1
ATOM 2453 C C . ILE A 1 321 ? 25.315 9.384 -27.866 1.00 92.38 321 ILE A C 1
ATOM 2455 O O . ILE A 1 321 ? 25.553 10.316 -28.629 1.00 92.38 321 ILE A O 1
ATOM 2459 N N . SER A 1 322 ? 24.982 8.173 -28.321 1.00 89.75 322 SER A N 1
ATOM 2460 C CA . SER A 1 322 ? 24.981 7.796 -29.742 1.00 89.75 322 SER A CA 1
ATOM 2461 C C . SER A 1 322 ? 23.942 8.555 -30.564 1.00 89.75 322 SER A C 1
ATOM 2463 O O . SER A 1 322 ? 22.913 8.985 -30.043 1.00 89.75 322 SER A O 1
ATOM 2465 N N . TYR A 1 323 ? 24.141 8.642 -31.882 1.00 82.25 323 TYR A N 1
ATOM 2466 C CA . TYR A 1 323 ? 23.256 9.357 -32.809 1.00 82.25 323 TYR A CA 1
ATOM 2467 C C . TYR A 1 323 ? 21.796 8.849 -32.824 1.00 82.25 323 TYR A C 1
ATOM 2469 O O . TYR A 1 323 ? 20.880 9.670 -32.884 1.00 82.25 323 TYR A O 1
ATOM 2477 N N . GLY A 1 324 ? 21.564 7.536 -32.685 1.00 78.94 324 GLY A N 1
ATOM 2478 C CA . GLY A 1 324 ? 20.274 6.852 -32.902 1.00 78.94 324 GLY A CA 1
ATOM 2479 C C . GLY A 1 324 ? 19.021 7.562 -32.357 1.00 78.94 324 GLY A C 1
ATOM 2480 O O . GLY A 1 324 ? 18.790 7.606 -31.148 1.00 78.94 324 GLY A O 1
ATOM 2481 N N . GLY A 1 325 ? 18.187 8.091 -33.263 1.00 79.06 325 GLY A N 1
ATOM 2482 C CA . GLY A 1 325 ? 17.013 8.909 -32.926 1.00 79.06 325 GLY A CA 1
ATOM 2483 C C . GLY A 1 325 ? 15.852 8.133 -32.295 1.00 79.06 325 GLY A C 1
ATOM 2484 O O . GLY A 1 325 ? 15.294 8.572 -31.294 1.00 79.06 325 GLY A O 1
ATOM 2485 N N . THR A 1 326 ? 15.512 6.951 -32.816 1.00 80.62 326 THR A N 1
ATOM 2486 C CA . THR A 1 326 ? 14.417 6.117 -32.279 1.00 80.62 326 THR A CA 1
ATOM 2487 C C . THR A 1 326 ? 14.716 5.637 -30.859 1.00 80.62 326 THR A C 1
ATOM 2489 O O . THR A 1 326 ? 13.901 5.819 -29.957 1.00 80.62 326 THR A O 1
ATOM 2492 N N . ALA A 1 327 ? 15.930 5.129 -30.628 1.00 81.31 327 ALA A N 1
ATOM 2493 C CA . ALA A 1 327 ? 16.390 4.713 -29.306 1.00 81.31 327 ALA A CA 1
ATOM 2494 C C . ALA A 1 327 ? 16.392 5.872 -28.290 1.00 81.31 327 ALA A C 1
ATOM 2496 O O . ALA A 1 327 ? 16.062 5.658 -27.120 1.00 81.31 327 ALA A O 1
ATOM 2497 N N . LEU A 1 328 ? 16.722 7.093 -28.736 1.00 88.31 328 LEU A N 1
ATOM 2498 C CA . LEU A 1 328 ? 16.652 8.305 -27.918 1.00 88.31 328 LEU A CA 1
ATOM 2499 C C . LEU A 1 328 ? 15.210 8.603 -27.487 1.00 88.31 328 LEU A C 1
ATOM 2501 O O . LEU A 1 328 ? 14.961 8.780 -26.296 1.00 88.31 328 LEU A O 1
ATOM 2505 N N . VAL A 1 329 ? 14.261 8.610 -28.426 1.00 89.31 329 VAL A N 1
ATOM 2506 C CA . VAL A 1 329 ? 12.838 8.849 -28.129 1.00 89.31 329 VAL A CA 1
ATOM 2507 C C . VAL A 1 329 ? 12.291 7.785 -27.173 1.00 89.31 329 VAL A C 1
ATOM 2509 O O . VAL A 1 329 ? 11.645 8.130 -26.183 1.00 89.31 329 VAL A O 1
ATOM 2512 N N . SER A 1 330 ? 12.615 6.508 -27.390 1.00 87.94 330 SER A N 1
ATOM 2513 C CA . SER A 1 330 ? 12.216 5.413 -26.497 1.00 87.94 330 SER A CA 1
ATOM 2514 C C . SER A 1 330 ? 12.776 5.574 -25.077 1.00 87.94 330 SER A C 1
ATOM 2516 O O . SER A 1 330 ? 12.066 5.344 -24.096 1.00 87.94 330 SER A O 1
ATOM 2518 N N . ALA A 1 331 ? 14.034 6.008 -24.934 1.00 90.38 331 ALA A N 1
ATOM 2519 C CA . ALA A 1 331 ? 14.629 6.273 -23.623 1.00 90.38 331 ALA A CA 1
ATOM 2520 C C . ALA A 1 331 ? 13.934 7.445 -22.907 1.00 90.38 331 ALA A C 1
ATOM 2522 O O . ALA A 1 331 ? 13.621 7.355 -21.720 1.00 90.38 331 ALA A O 1
ATOM 2523 N N . PHE A 1 332 ? 13.633 8.521 -23.637 1.00 94.12 332 PHE A N 1
ATOM 2524 C CA . PHE A 1 332 ? 12.920 9.688 -23.113 1.00 94.12 332 PHE A CA 1
ATOM 2525 C C . PHE A 1 332 ? 11.475 9.381 -22.725 1.00 94.12 332 PHE A C 1
ATOM 2527 O O . PHE A 1 332 ? 10.995 9.908 -21.722 1.00 94.12 332 PHE A O 1
ATOM 2534 N N . PHE A 1 333 ? 10.802 8.480 -23.442 1.00 93.25 333 PHE A N 1
ATOM 2535 C CA . PHE A 1 333 ? 9.516 7.943 -23.006 1.00 93.25 333 PHE A CA 1
ATOM 2536 C C . PHE A 1 333 ? 9.647 7.274 -21.629 1.00 93.25 333 PHE A C 1
ATOM 2538 O O . PHE A 1 333 ? 8.887 7.584 -20.712 1.00 93.25 333 PHE A O 1
ATOM 2545 N N . GLY A 1 334 ? 10.654 6.410 -21.452 1.00 92.88 334 GLY A N 1
ATOM 2546 C CA . GLY A 1 334 ? 10.957 5.774 -20.168 1.00 92.88 334 GLY A CA 1
ATOM 2547 C C . GLY A 1 334 ? 11.238 6.783 -19.048 1.00 92.88 334 GLY A C 1
ATOM 2548 O O . GLY A 1 334 ? 10.683 6.671 -17.954 1.00 92.88 334 GLY A O 1
ATOM 2549 N N . PHE A 1 335 ? 12.030 7.823 -19.317 1.00 94.88 335 PHE A N 1
ATOM 2550 C CA . PHE A 1 335 ? 12.251 8.904 -18.352 1.00 94.88 335 PHE A CA 1
ATOM 2551 C C . PHE A 1 335 ? 10.974 9.692 -18.045 1.00 94.88 335 PHE A C 1
ATOM 2553 O O . PHE A 1 335 ? 10.752 10.053 -16.888 1.00 94.88 335 PHE A O 1
ATOM 2560 N N . GLY A 1 336 ? 10.103 9.892 -19.035 1.00 93.62 336 GLY A N 1
ATOM 2561 C CA . GLY A 1 336 ? 8.777 10.475 -18.854 1.00 93.62 336 GLY A CA 1
ATOM 2562 C C . GLY A 1 336 ? 7.924 9.658 -17.885 1.00 93.62 336 GLY A C 1
ATOM 2563 O O . GLY A 1 336 ? 7.344 10.227 -16.960 1.00 93.62 336 GLY A O 1
ATOM 2564 N N . LEU A 1 337 ? 7.924 8.323 -18.013 1.00 92.88 337 LEU A N 1
ATOM 2565 C CA . LEU A 1 337 ? 7.247 7.425 -17.066 1.00 92.88 337 LEU A CA 1
ATOM 2566 C C . LEU A 1 337 ? 7.787 7.610 -15.640 1.00 92.88 337 LEU A C 1
ATOM 2568 O O . LEU A 1 337 ? 7.012 7.803 -14.703 1.00 92.88 337 LEU A O 1
ATOM 2572 N N . LEU A 1 338 ? 9.115 7.617 -15.469 1.00 93.19 338 LEU A N 1
ATOM 2573 C CA . LEU A 1 338 ? 9.747 7.830 -14.160 1.00 93.19 338 LEU A CA 1
ATOM 2574 C C . LEU A 1 338 ? 9.376 9.191 -13.553 1.00 93.19 338 LEU A C 1
ATOM 2576 O O . LEU A 1 338 ? 9.117 9.290 -12.351 1.00 93.19 338 LEU A O 1
ATOM 2580 N N . MET A 1 339 ? 9.325 10.247 -14.369 1.00 91.31 339 MET A N 1
ATOM 2581 C CA . MET A 1 339 ? 8.943 11.585 -13.917 1.00 91.31 339 MET A CA 1
ATOM 2582 C C . MET A 1 339 ? 7.457 11.679 -13.548 1.00 91.31 339 MET A C 1
ATOM 2584 O O . MET A 1 339 ? 7.149 12.285 -12.519 1.00 91.31 339 MET A O 1
ATOM 2588 N N . SER A 1 340 ? 6.556 11.042 -14.305 1.00 89.88 340 SER A N 1
ATOM 2589 C CA . SER A 1 340 ? 5.125 10.963 -13.963 1.00 89.88 340 SER A CA 1
ATOM 2590 C C . SER A 1 340 ? 4.917 10.279 -12.605 1.00 89.88 340 SER A C 1
ATOM 2592 O O . SER A 1 340 ? 4.289 10.845 -11.703 1.00 89.88 340 SER A O 1
ATOM 2594 N N . ILE A 1 341 ? 5.564 9.125 -12.388 1.00 88.62 341 ILE A N 1
ATOM 2595 C CA . ILE A 1 341 ? 5.509 8.375 -11.119 1.00 88.62 341 ILE A CA 1
ATOM 2596 C C . ILE A 1 341 ? 6.032 9.224 -9.949 1.00 88.62 341 ILE A C 1
ATOM 2598 O O . ILE A 1 341 ? 5.422 9.272 -8.881 1.00 88.62 341 ILE A O 1
ATOM 2602 N N . SER A 1 342 ? 7.138 9.944 -10.154 1.00 84.31 342 SER A N 1
ATOM 2603 C CA . SER A 1 342 ? 7.738 10.815 -9.136 1.00 84.31 342 SER A CA 1
ATOM 2604 C C . SER A 1 342 ? 6.858 12.023 -8.769 1.00 84.31 342 SER A C 1
ATOM 2606 O O . SER A 1 342 ? 6.879 12.484 -7.624 1.00 84.31 342 SER A O 1
ATOM 2608 N N . THR A 1 343 ? 6.082 12.543 -9.725 1.00 73.44 343 THR A N 1
ATOM 2609 C CA . THR A 1 343 ? 5.288 13.776 -9.576 1.00 73.44 343 THR A CA 1
ATOM 2610 C C . THR A 1 343 ? 3.957 13.528 -8.864 1.00 73.44 343 THR A C 1
ATOM 2612 O O . THR A 1 343 ? 3.523 14.364 -8.067 1.00 73.44 343 THR A O 1
ATOM 2615 N N . ASN A 1 344 ? 3.357 12.348 -9.048 1.00 58.72 344 ASN A N 1
ATOM 2616 C CA . ASN A 1 344 ? 2.038 12.013 -8.499 1.00 58.72 344 ASN A CA 1
ATOM 2617 C C . ASN A 1 344 ? 1.985 12.059 -6.951 1.00 58.72 344 ASN A C 1
ATOM 2619 O O . ASN A 1 344 ? 0.954 12.372 -6.365 1.00 58.72 344 ASN A O 1
ATOM 2623 N N . ARG A 1 345 ? 3.126 11.861 -6.267 1.00 51.22 345 ARG A N 1
ATOM 2624 C CA . ARG A 1 345 ? 3.242 11.982 -4.797 1.00 51.22 345 ARG A CA 1
ATOM 2625 C C . ARG A 1 345 ? 3.291 13.433 -4.297 1.00 51.22 345 ARG A C 1
ATOM 2627 O O . ARG A 1 345 ? 2.926 13.698 -3.154 1.00 51.22 345 ARG A O 1
ATOM 2634 N N . LYS A 1 346 ? 3.769 14.375 -5.118 1.00 50.16 346 LYS A N 1
ATOM 2635 C CA . LYS A 1 346 ? 3.902 15.790 -4.725 1.00 50.16 346 LYS A CA 1
ATOM 2636 C C . LYS A 1 346 ? 2.601 16.566 -4.878 1.00 50.16 346 LYS A C 1
ATOM 2638 O O . LYS A 1 346 ? 2.375 17.474 -4.089 1.00 50.16 346 LYS A O 1
ATOM 2643 N N . LEU A 1 347 ? 1.743 16.173 -5.822 1.00 45.97 347 LEU A N 1
ATOM 2644 C CA . LEU A 1 347 ? 0.471 16.844 -6.091 1.00 45.97 347 LEU A CA 1
ATOM 2645 C C . LEU A 1 347 ? -0.410 16.914 -4.835 1.00 45.97 347 LEU A C 1
ATOM 2647 O O . LEU A 1 347 ? -0.703 18.022 -4.405 1.00 45.97 347 LEU A O 1
ATOM 2651 N N . ILE A 1 348 ? -0.683 15.792 -4.160 1.00 45.84 348 ILE A N 1
ATOM 2652 C CA . ILE A 1 348 ? -1.563 15.745 -2.970 1.00 45.84 348 ILE A CA 1
ATOM 2653 C C . ILE A 1 348 ? -1.072 16.656 -1.827 1.00 45.84 348 ILE A C 1
ATOM 2655 O O . ILE A 1 348 ? -1.875 17.320 -1.182 1.00 45.84 348 ILE A O 1
ATOM 2659 N N . LYS A 1 349 ? 0.248 16.743 -1.597 1.00 43.62 349 LYS A N 1
ATOM 2660 C CA . LYS A 1 349 ? 0.837 17.613 -0.556 1.00 43.62 349 LYS A CA 1
ATOM 2661 C C . LYS A 1 349 ? 0.954 19.088 -0.963 1.00 43.62 349 LYS A C 1
ATOM 2663 O O . LYS A 1 349 ? 1.200 19.927 -0.107 1.00 43.62 349 LYS A O 1
ATOM 2668 N N . SER A 1 350 ? 0.839 19.396 -2.256 1.00 45.91 350 SER A N 1
ATOM 2669 C CA . SER A 1 350 ? 1.050 20.740 -2.822 1.00 45.91 350 SER A CA 1
ATOM 2670 C C . SER A 1 350 ? -0.241 21.473 -3.188 1.00 45.91 350 SER A C 1
ATOM 2672 O O . SER A 1 350 ? -0.186 22.598 -3.682 1.00 45.91 350 SER A O 1
ATOM 2674 N N . TRP A 1 351 ? -1.404 20.847 -2.993 1.00 56.72 351 TRP A N 1
ATOM 2675 C CA . TRP A 1 351 ? -2.682 21.477 -3.299 1.00 56.72 351 TRP A CA 1
ATOM 2676 C C . TRP A 1 351 ? -2.942 22.637 -2.335 1.00 56.72 351 TRP A C 1
ATOM 2678 O O . TRP A 1 351 ? -3.215 22.440 -1.157 1.00 56.72 351 TRP A O 1
ATOM 2688 N N . ALA A 1 352 ? -2.872 23.862 -2.862 1.00 57.00 352 ALA A N 1
ATOM 2689 C CA . ALA A 1 352 ? -3.135 25.093 -2.114 1.00 57.00 352 ALA A CA 1
ATOM 2690 C C . ALA A 1 352 ? -4.602 25.233 -1.658 1.00 57.00 352 ALA A C 1
ATOM 2692 O O . ALA A 1 352 ? -4.903 26.041 -0.785 1.00 57.00 352 ALA A O 1
ATOM 2693 N N . LYS A 1 353 ? -5.519 24.460 -2.255 1.00 63.88 353 LYS A N 1
ATOM 2694 C CA . LYS A 1 353 ? -6.921 24.340 -1.844 1.00 63.88 353 LYS A CA 1
ATOM 2695 C C . LYS A 1 353 ? -7.259 22.857 -1.690 1.00 63.88 353 LYS A C 1
ATOM 2697 O O . LYS A 1 353 ? -6.856 22.082 -2.562 1.00 63.88 353 LYS A O 1
ATOM 2702 N N . PRO A 1 354 ? -7.992 22.448 -0.641 1.00 68.25 354 PRO A N 1
ATOM 2703 C CA . PRO A 1 354 ? -8.468 21.077 -0.541 1.00 68.25 354 PRO A CA 1
ATOM 2704 C C . PRO A 1 354 ? -9.299 20.739 -1.790 1.00 68.25 354 PRO A C 1
ATOM 2706 O O . PRO A 1 354 ? -10.139 21.530 -2.218 1.00 68.25 354 PRO A O 1
ATOM 2709 N N . GLY A 1 355 ? -8.997 19.606 -2.429 1.00 80.75 355 GLY A N 1
ATOM 2710 C CA . GLY A 1 355 ? -9.725 19.131 -3.608 1.00 80.75 355 GLY A CA 1
ATOM 2711 C C . GLY A 1 355 ? -11.128 18.627 -3.257 1.00 80.75 355 GLY A C 1
ATOM 2712 O O . GLY A 1 355 ? -11.652 18.913 -2.180 1.00 80.75 355 GLY A O 1
ATOM 2713 N N . ALA A 1 356 ? -11.729 17.842 -4.155 1.00 90.50 356 ALA A N 1
ATOM 2714 C CA . ALA A 1 356 ? -13.010 17.191 -3.886 1.00 90.50 356 ALA A CA 1
ATOM 2715 C C . ALA A 1 356 ? -12.956 16.379 -2.583 1.00 90.50 356 ALA A C 1
ATOM 2717 O O . ALA A 1 356 ? -11.957 15.710 -2.301 1.00 90.50 356 ALA A O 1
ATOM 2718 N N . THR A 1 357 ? -14.023 16.457 -1.794 1.00 93.38 357 THR A N 1
ATOM 2719 C CA . THR A 1 357 ? -14.115 15.727 -0.532 1.00 93.38 357 THR A CA 1
ATOM 2720 C C . THR A 1 357 ? -14.163 14.233 -0.783 1.00 93.38 357 THR A C 1
ATOM 2722 O O . THR A 1 357 ? -15.010 13.748 -1.530 1.00 93.38 357 THR A O 1
ATOM 2725 N N . ALA A 1 358 ? -13.280 13.507 -0.110 1.00 93.62 358 ALA A N 1
ATOM 2726 C CA . ALA A 1 358 ? -13.299 12.058 -0.051 1.00 93.62 358 ALA A CA 1
ATOM 2727 C C . ALA A 1 358 ? -13.169 11.649 1.413 1.00 93.62 358 ALA A C 1
ATOM 2729 O O . ALA A 1 358 ? -12.149 11.927 2.040 1.00 93.62 358 ALA A O 1
ATOM 2730 N N . VAL A 1 359 ? -14.202 11.018 1.963 1.00 93.94 359 VAL A N 1
ATOM 2731 C CA . VAL A 1 359 ? -14.136 10.450 3.310 1.00 93.94 359 VAL A CA 1
ATOM 2732 C C . VAL A 1 359 ? -13.744 8.984 3.171 1.00 93.94 359 VAL A C 1
ATOM 2734 O O . VAL A 1 359 ? -14.414 8.233 2.465 1.00 93.94 359 VAL A O 1
ATOM 2737 N N . ILE A 1 360 ? -12.636 8.599 3.796 1.00 92.50 360 ILE A N 1
ATOM 2738 C CA . ILE A 1 360 ? -12.147 7.216 3.833 1.00 92.50 360 ILE A CA 1
ATOM 2739 C C . ILE A 1 360 ? -12.475 6.592 5.192 1.00 92.50 360 ILE A C 1
ATOM 2741 O O . ILE A 1 360 ? -12.610 7.318 6.173 1.00 92.50 360 ILE A O 1
ATOM 2745 N N . GLU A 1 361 ? -12.612 5.264 5.233 1.00 90.81 361 GLU A N 1
ATOM 2746 C CA . GLU A 1 361 ? -12.780 4.495 6.480 1.00 90.81 361 GLU A CA 1
ATOM 2747 C C . GLU A 1 361 ? -14.006 4.904 7.325 1.00 90.81 361 GLU A C 1
ATOM 2749 O O . GLU A 1 361 ? -13.905 5.074 8.531 1.00 90.81 361 GLU A O 1
ATOM 2754 N N . HIS A 1 362 ? -15.179 5.084 6.702 1.00 96.81 362 HIS A N 1
ATOM 2755 C CA . HIS A 1 362 ? -16.388 5.580 7.384 1.00 96.81 362 HIS A CA 1
ATOM 2756 C C . HIS A 1 362 ? -17.584 4.605 7.333 1.00 96.81 362 HIS A C 1
ATOM 2758 O O . HIS A 1 362 ? -18.669 4.949 6.862 1.00 96.81 362 HIS A O 1
ATOM 2764 N N . GLY A 1 363 ? -17.377 3.380 7.822 1.00 95.12 363 GLY A N 1
ATOM 2765 C CA . GLY A 1 363 ? -18.411 2.389 8.152 1.00 95.12 363 GLY A CA 1
ATOM 2766 C C . GLY A 1 363 ? -18.861 2.484 9.618 1.00 95.12 363 GLY A C 1
ATOM 2767 O O . GLY A 1 363 ? -18.871 3.568 10.195 1.00 95.12 363 GLY A O 1
ATOM 2768 N N . ALA A 1 364 ? -19.265 1.382 10.251 1.00 96.44 364 ALA A N 1
ATOM 2769 C CA . ALA A 1 364 ? -19.603 1.401 11.682 1.00 96.44 364 ALA A CA 1
ATOM 2770 C C . ALA A 1 364 ? -18.328 1.579 12.531 1.00 96.44 364 ALA A C 1
ATOM 2772 O O . ALA A 1 364 ? -18.174 2.530 13.297 1.00 96.44 364 ALA A O 1
ATOM 2773 N N . ASN A 1 365 ? -17.357 0.730 12.264 1.00 96.19 365 ASN A N 1
ATOM 2774 C CA . ASN A 1 365 ? -15.986 0.752 12.722 1.00 96.19 365 ASN A CA 1
ATOM 2775 C C . ASN A 1 365 ? -15.167 0.285 11.510 1.00 96.19 365 ASN A C 1
ATOM 2777 O O . ASN A 1 365 ? -15.568 -0.702 10.898 1.00 96.19 365 ASN A O 1
ATOM 2781 N N . PRO A 1 366 ? -14.122 1.004 11.073 1.00 96.00 366 PRO A N 1
ATOM 2782 C CA . PRO A 1 366 ? -13.856 2.413 11.372 1.00 96.00 366 PRO A CA 1
ATOM 2783 C C . PRO A 1 366 ? -15.033 3.313 10.947 1.00 96.00 366 PRO A C 1
ATOM 2785 O O . PRO A 1 366 ? -15.724 3.012 9.974 1.00 96.00 366 PRO A O 1
ATOM 2788 N N . GLY A 1 367 ? -15.296 4.403 11.683 1.00 96.75 367 GLY A N 1
ATOM 2789 C CA . GLY A 1 367 ? -16.389 5.344 11.384 1.00 96.75 367 GLY A CA 1
ATOM 2790 C C . GLY A 1 367 ? -17.153 5.865 12.605 1.00 96.75 367 GLY A C 1
ATOM 2791 O O . GLY A 1 367 ? -16.690 6.806 13.251 1.00 96.75 367 GLY A O 1
ATOM 2792 N N . LEU A 1 368 ? -18.325 5.295 12.927 1.00 98.19 368 LEU A N 1
ATOM 2793 C CA . LEU A 1 368 ? -19.150 5.694 14.090 1.00 98.19 368 LEU A CA 1
ATOM 2794 C C . LEU A 1 368 ? -18.363 5.694 15.397 1.00 98.19 368 LEU A C 1
ATOM 2796 O O . LEU A 1 368 ? -18.536 6.596 16.212 1.00 98.19 368 LEU A O 1
ATOM 2800 N N . VAL A 1 369 ? -17.453 4.742 15.571 1.00 98.56 369 VAL A N 1
ATOM 2801 C CA . VAL A 1 369 ? -16.588 4.641 16.756 1.00 98.56 369 VAL A CA 1
ATOM 2802 C C . VAL A 1 369 ? -15.711 5.875 16.988 1.00 98.56 369 VAL A C 1
ATOM 2804 O O . VAL A 1 369 ? -15.519 6.274 18.137 1.00 98.56 369 VAL A O 1
ATOM 2807 N N . SER A 1 370 ? -15.265 6.571 15.938 1.00 98.50 370 SER A N 1
ATOM 2808 C CA . SER A 1 370 ? -14.560 7.855 16.080 1.00 98.50 370 SER A CA 1
ATOM 2809 C C . SER A 1 370 ? -15.486 8.955 16.606 1.00 98.50 370 SER A C 1
ATOM 2811 O O . SER A 1 370 ? -15.085 9.803 17.406 1.00 98.50 370 SER A O 1
ATOM 2813 N N . HIS A 1 371 ? -16.753 8.937 16.187 1.00 98.56 371 HIS A N 1
ATOM 2814 C CA . HIS A 1 371 ? -17.770 9.884 16.646 1.00 98.56 371 HIS A CA 1
ATOM 2815 C C . HIS A 1 371 ? -18.171 9.610 18.093 1.00 98.56 371 HIS A C 1
ATOM 2817 O O . HIS A 1 371 ? -18.202 10.536 18.901 1.00 98.56 371 HIS A O 1
ATOM 2823 N N . TRP A 1 372 ? -18.392 8.346 18.453 1.00 98.75 372 TRP A N 1
ATOM 2824 C CA . TRP A 1 372 ? -18.668 7.951 19.833 1.00 98.75 372 TRP A CA 1
ATOM 2825 C C . TRP A 1 372 ? -17.476 8.169 20.762 1.00 98.75 372 TRP A C 1
ATOM 2827 O O . TRP A 1 372 ? -17.690 8.502 21.921 1.00 98.75 372 TRP A O 1
ATOM 2837 N N . THR A 1 373 ? -16.236 8.104 20.266 1.00 98.75 373 THR A N 1
ATOM 2838 C CA . THR A 1 373 ? -15.048 8.472 21.058 1.00 98.75 373 THR A CA 1
ATOM 2839 C C . THR A 1 373 ? -15.113 9.931 21.506 1.00 98.75 373 THR A C 1
ATOM 2841 O O . THR A 1 373 ? -14.855 10.231 22.670 1.00 98.75 373 THR A O 1
ATOM 2844 N N . LYS A 1 374 ? -15.530 10.847 20.623 1.00 98.69 374 LYS A N 1
ATOM 2845 C CA . LYS A 1 374 ? -15.722 12.266 20.970 1.00 98.69 374 LYS A CA 1
ATOM 2846 C C . LYS A 1 374 ? -16.850 12.457 21.983 1.00 98.69 374 LYS A C 1
ATOM 2848 O O . LYS A 1 374 ? -16.661 13.172 22.963 1.00 98.69 374 LYS A O 1
ATOM 2853 N N . VAL A 1 375 ? -17.978 11.766 21.794 1.00 98.56 375 VAL A N 1
ATOM 2854 C CA . VAL A 1 375 ? -19.108 11.787 22.742 1.00 98.56 375 VAL A CA 1
ATOM 2855 C C . VAL A 1 375 ? -18.690 11.256 24.117 1.00 98.56 375 VAL A C 1
ATOM 2857 O O . VAL A 1 375 ? -19.039 11.841 25.139 1.00 98.56 375 VAL A O 1
ATOM 2860 N N . ALA A 1 376 ? -17.908 10.176 24.159 1.00 98.62 376 ALA A N 1
ATOM 2861 C CA . ALA A 1 376 ? -17.394 9.604 25.396 1.00 98.62 376 ALA A CA 1
ATOM 2862 C C . ALA A 1 376 ? -16.436 10.565 26.111 1.00 98.62 376 ALA A C 1
ATOM 2864 O O . ALA A 1 376 ? -16.541 10.736 27.321 1.00 98.62 376 ALA A O 1
ATOM 2865 N N . LEU A 1 377 ? -15.539 11.235 25.381 1.00 98.69 377 LEU A N 1
ATOM 2866 C CA . LEU A 1 377 ? -14.647 12.250 25.951 1.00 98.69 377 LEU A CA 1
ATOM 2867 C C . LEU A 1 377 ? -15.420 13.438 26.540 1.00 98.69 377 LEU A C 1
ATOM 2869 O O . LEU A 1 377 ? -15.079 13.890 27.633 1.00 98.69 377 LEU A O 1
ATOM 2873 N N . GLU A 1 378 ? -16.469 13.905 25.855 1.00 98.44 378 GLU A N 1
ATOM 2874 C CA . GLU A 1 378 ? -17.366 14.949 26.369 1.00 98.44 378 GLU A CA 1
ATOM 2875 C C . GLU A 1 378 ? -18.039 14.494 27.676 1.00 98.44 378 GLU A C 1
ATOM 2877 O O . GLU A 1 378 ? -17.926 15.166 28.703 1.00 98.44 378 GLU A O 1
ATOM 2882 N N . ALA A 1 379 ? -18.632 13.295 27.682 1.00 98.19 379 ALA A N 1
ATOM 2883 C CA . ALA A 1 379 ? -19.306 12.733 28.852 1.00 98.19 379 ALA A CA 1
ATOM 2884 C C . ALA A 1 379 ? -18.358 12.489 30.044 1.00 98.19 379 ALA A C 1
ATOM 2886 O O . ALA A 1 379 ? -18.715 12.760 31.193 1.00 98.19 379 ALA A O 1
ATOM 2887 N N . ILE A 1 380 ? -17.133 12.017 29.789 1.00 97.88 380 ILE A N 1
ATOM 2888 C CA . ILE A 1 380 ? -16.101 11.832 30.818 1.00 97.88 380 ILE A CA 1
ATOM 2889 C C . ILE A 1 380 ? -15.668 13.183 31.388 1.00 97.88 380 ILE A C 1
ATOM 2891 O O . ILE A 1 380 ? -15.569 13.310 32.609 1.00 97.88 380 ILE A O 1
ATOM 2895 N N . GLY A 1 381 ? -15.418 14.182 30.535 1.00 96.81 381 GLY A N 1
ATOM 2896 C CA . GLY A 1 381 ? -15.048 15.532 30.958 1.00 96.81 381 GLY A CA 1
ATOM 2897 C C . GLY A 1 381 ? -16.102 16.135 31.885 1.00 96.81 381 GLY A C 1
ATOM 2898 O O . GLY A 1 381 ? -15.793 16.504 33.017 1.00 96.81 381 GLY A O 1
ATOM 2899 N N . GLU A 1 382 ? -17.367 16.126 31.461 1.00 96.75 382 GLU A N 1
ATOM 2900 C CA . GLU A 1 382 ? -18.492 16.583 32.284 1.00 96.75 382 GLU A CA 1
ATOM 2901 C C . GLU A 1 382 ? -18.649 15.772 33.579 1.00 96.75 382 GLU A C 1
ATOM 2903 O O . GLU A 1 382 ? -18.940 16.326 34.641 1.00 96.75 382 GLU A O 1
ATOM 2908 N N . GLY A 1 383 ? -18.457 14.452 33.515 1.00 95.38 383 GLY A N 1
ATOM 2909 C CA . GLY A 1 383 ? -18.520 13.573 34.678 1.00 95.38 383 GLY A CA 1
ATOM 2910 C C . GLY A 1 383 ? -17.431 13.871 35.713 1.00 95.38 383 GLY A C 1
ATOM 2911 O O . GLY A 1 383 ? -17.695 13.793 36.914 1.00 95.38 383 GLY A O 1
ATOM 2912 N N . ILE A 1 384 ? -16.223 14.237 35.269 1.00 93.94 384 ILE A N 1
ATOM 2913 C CA . ILE A 1 384 ? -15.118 14.653 36.146 1.00 93.94 384 ILE A CA 1
ATOM 2914 C C . ILE A 1 384 ? -15.439 16.004 36.792 1.00 93.94 384 ILE A C 1
ATOM 2916 O O . ILE A 1 384 ? -15.354 16.108 38.016 1.00 93.94 384 ILE A O 1
ATOM 2920 N N . LEU A 1 385 ? -15.897 16.990 36.011 1.00 93.94 385 LEU A N 1
ATOM 2921 C CA . LEU A 1 385 ? -16.281 18.315 36.520 1.00 93.94 385 LEU A CA 1
ATOM 2922 C C . LEU A 1 385 ? -17.386 18.231 37.585 1.00 93.94 385 LEU A C 1
ATOM 2924 O O . LEU A 1 385 ? -17.332 18.914 38.604 1.00 93.94 385 LEU A O 1
ATOM 2928 N N . LYS A 1 386 ? -18.366 17.334 37.410 1.00 91.75 386 LYS A N 1
ATOM 2929 C CA . LYS A 1 386 ? -19.425 17.098 38.410 1.00 91.75 386 LYS A CA 1
ATOM 2930 C C . LYS A 1 386 ? -18.909 16.480 39.714 1.00 91.75 386 LYS A C 1
ATOM 2932 O O . LYS A 1 386 ? -19.550 16.642 40.750 1.00 91.75 386 LYS A O 1
ATOM 2937 N N . LYS A 1 387 ? -17.791 15.746 39.679 1.00 85.62 387 LYS A N 1
ATOM 2938 C CA . LYS A 1 387 ? -17.208 15.085 40.857 1.00 85.62 387 LYS A CA 1
ATOM 2939 C C . LYS A 1 387 ? -16.388 16.049 41.726 1.00 85.62 387 LYS A C 1
ATOM 2941 O O . LYS A 1 387 ? -16.256 15.781 42.918 1.00 85.62 387 LYS A O 1
ATOM 2946 N N . GLY A 1 388 ? -15.869 17.144 41.160 1.00 71.19 388 GLY A N 1
ATOM 2947 C CA . GLY A 1 388 ? -15.107 18.166 41.886 1.00 71.19 388 GLY A CA 1
ATOM 2948 C C . GLY A 1 388 ? -13.712 17.689 42.313 1.00 71.19 388 GLY A C 1
ATOM 2949 O O . GLY A 1 388 ? -13.472 17.399 43.485 1.00 71.19 388 GLY A O 1
ATOM 2950 N N . THR A 1 389 ? -12.772 17.588 41.376 1.00 65.50 389 THR A N 1
ATOM 2951 C CA . THR A 1 389 ? -11.378 17.174 41.586 1.00 65.50 389 THR A CA 1
ATOM 2952 C C . THR A 1 389 ? -10.384 18.234 41.094 1.00 65.50 389 THR A C 1
ATOM 2954 O O . THR A 1 389 ? -10.291 18.439 39.903 1.00 65.50 389 THR A O 1
ATOM 2957 N N . LYS A 1 390 ? -9.536 18.812 41.963 1.00 66.25 390 LYS A N 1
ATOM 2958 C CA . LYS A 1 390 ? -8.412 19.733 41.623 1.00 66.25 390 LYS A CA 1
ATOM 2959 C C . LYS A 1 390 ? -8.714 20.815 40.551 1.00 66.25 390 LYS A C 1
ATOM 2961 O O . LYS A 1 390 ? -8.534 20.587 39.357 1.00 66.25 390 LYS A O 1
ATOM 2966 N N . ARG A 1 391 ? -8.935 22.048 41.020 1.00 77.69 391 ARG A N 1
ATOM 2967 C CA . ARG A 1 391 ? -9.329 23.234 40.232 1.00 77.69 391 ARG A CA 1
ATOM 2968 C C . ARG A 1 391 ? -8.574 23.464 38.908 1.00 77.69 391 ARG A C 1
ATOM 2970 O O . ARG A 1 391 ? -9.206 23.635 37.883 1.00 77.69 391 ARG A O 1
ATOM 2977 N N . GLU A 1 392 ? -7.242 23.385 38.891 1.00 83.12 392 GLU A N 1
ATOM 2978 C CA . GLU A 1 392 ? -6.448 23.678 37.675 1.00 83.12 392 GLU A CA 1
ATOM 2979 C C . GLU A 1 392 ? -6.690 22.685 36.518 1.00 83.12 392 GLU A C 1
ATOM 2981 O O . GLU A 1 392 ? -6.727 23.070 35.352 1.00 83.12 392 GLU A O 1
ATOM 2986 N N . ARG A 1 393 ? -6.878 21.392 36.819 1.00 89.38 393 ARG A N 1
ATOM 2987 C CA . ARG A 1 393 ? -7.184 20.376 35.794 1.00 89.38 393 ARG A CA 1
ATOM 2988 C C . ARG A 1 393 ? -8.611 20.535 35.275 1.00 89.38 393 ARG A C 1
ATOM 2990 O O . ARG A 1 393 ? -8.860 20.265 34.105 1.00 89.38 393 ARG A O 1
ATOM 2997 N N . GLU A 1 394 ? -9.532 20.944 36.141 1.00 89.12 394 GLU A N 1
ATOM 2998 C CA . GLU A 1 394 ? -10.929 21.208 35.785 1.00 89.12 394 GLU A CA 1
ATOM 2999 C C . GLU A 1 394 ? -11.036 22.388 34.830 1.00 89.12 394 GLU A C 1
ATOM 3001 O O . GLU A 1 394 ? -11.693 22.252 33.804 1.00 89.12 394 GLU A O 1
ATOM 3006 N N . ASP A 1 395 ? -10.307 23.474 35.101 1.00 92.06 395 ASP A N 1
ATOM 3007 C CA . ASP A 1 395 ? -10.253 24.646 34.224 1.00 92.06 395 ASP A CA 1
ATOM 3008 C C . ASP A 1 395 ? -9.779 24.251 32.804 1.00 92.06 395 ASP A C 1
ATOM 3010 O O . ASP A 1 395 ? -10.362 24.668 31.802 1.00 92.06 395 ASP A O 1
ATOM 3014 N N . LEU A 1 396 ? -8.770 23.369 32.697 1.00 94.00 396 LEU A N 1
ATOM 3015 C CA . LEU A 1 396 ? -8.308 22.825 31.409 1.00 94.00 396 LEU A CA 1
ATOM 3016 C C . LEU A 1 396 ? -9.360 21.942 30.719 1.00 94.00 396 LEU A C 1
ATOM 3018 O O . LEU A 1 396 ? -9.521 22.011 29.501 1.00 94.00 396 LEU A O 1
ATOM 3022 N N . ILE A 1 397 ? -10.069 21.094 31.471 1.00 95.56 397 ILE A N 1
ATOM 3023 C CA . ILE A 1 397 ? -11.139 20.243 30.926 1.00 95.56 397 ILE A CA 1
ATOM 3024 C C . ILE A 1 397 ? -12.285 21.114 30.401 1.00 95.56 397 ILE A C 1
ATOM 3026 O O . ILE A 1 397 ? -12.741 20.891 29.282 1.00 95.56 397 ILE A O 1
ATOM 3030 N N . GLU A 1 398 ? -12.719 22.115 31.168 1.00 95.75 398 GLU A N 1
ATOM 3031 C CA . GLU A 1 398 ? -13.776 23.051 30.776 1.00 95.75 398 GLU A CA 1
ATOM 3032 C C . GLU A 1 398 ? -13.391 23.818 29.504 1.00 95.75 398 GLU A C 1
ATOM 3034 O O . GLU A 1 398 ? -14.175 23.874 28.552 1.00 95.75 398 GLU A O 1
ATOM 3039 N N . GLN A 1 399 ? -12.149 24.307 29.430 1.00 96.44 399 GLN A N 1
ATOM 3040 C CA . GLN A 1 399 ? -11.624 24.955 28.231 1.00 96.44 399 GLN A CA 1
ATOM 3041 C C . GLN A 1 399 ? -11.642 24.016 27.013 1.00 96.44 399 GLN A C 1
ATOM 3043 O O . GLN A 1 399 ? -12.155 24.374 25.953 1.00 96.44 399 GLN A O 1
ATOM 3048 N N . HIS A 1 400 ? -11.095 22.803 27.133 1.00 97.31 400 HIS A N 1
ATOM 3049 C CA . HIS A 1 400 ? -10.998 21.882 25.998 1.00 97.31 400 HIS A CA 1
ATOM 3050 C C . HIS A 1 400 ? -12.353 21.315 25.551 1.00 97.31 400 HIS A C 1
ATOM 3052 O O . HIS A 1 400 ? -12.502 21.005 24.367 1.00 97.31 400 HIS A O 1
ATOM 3058 N N . LEU A 1 401 ? -13.341 21.225 26.451 1.00 96.38 401 LEU A N 1
ATOM 3059 C CA . LEU A 1 401 ? -14.738 20.946 26.102 1.00 96.38 401 LEU A CA 1
ATOM 3060 C C . LEU A 1 401 ? -15.332 22.078 25.255 1.00 96.38 401 LEU A C 1
ATOM 3062 O O . LEU A 1 401 ? -15.909 21.810 24.201 1.00 96.38 401 LEU A O 1
ATOM 3066 N N . ALA A 1 402 ? -15.152 23.335 25.676 1.00 95.94 402 ALA A N 1
ATOM 3067 C CA . ALA A 1 402 ? -15.650 24.498 24.941 1.00 95.94 402 ALA A CA 1
ATOM 3068 C C . ALA A 1 402 ? -15.019 24.614 23.541 1.00 95.94 402 ALA A C 1
ATOM 3070 O O . ALA A 1 402 ? -15.723 24.851 22.558 1.00 95.94 402 ALA A O 1
ATOM 3071 N N . ASP A 1 403 ? -13.713 24.362 23.438 1.00 95.31 403 ASP A N 1
ATOM 3072 C CA . ASP A 1 403 ? -12.956 24.434 22.183 1.00 95.31 403 ASP A CA 1
ATOM 3073 C C . ASP A 1 403 ? -13.141 23.200 21.279 1.00 95.31 403 ASP A C 1
ATOM 3075 O O . ASP A 1 403 ? -12.647 23.180 20.150 1.00 95.31 403 ASP A O 1
ATOM 3079 N N . SER A 1 404 ? -13.814 22.142 21.758 1.00 95.38 404 SER A N 1
ATOM 3080 C CA . SER A 1 404 ? -13.865 20.828 21.090 1.00 95.38 404 SER A CA 1
ATOM 3081 C C . SER A 1 404 ? -12.465 20.270 20.759 1.00 95.38 404 SER A C 1
ATOM 3083 O O . SER A 1 404 ? -12.244 19.645 19.717 1.00 95.38 404 SER A O 1
ATOM 3085 N N . ASN A 1 405 ? -11.489 20.503 21.646 1.00 96.50 405 ASN A N 1
ATOM 3086 C CA . ASN A 1 405 ? -10.101 20.069 21.483 1.00 96.50 405 ASN A CA 1
ATOM 3087 C C . ASN A 1 405 ? -9.900 18.661 22.063 1.00 96.50 405 ASN A C 1
ATOM 3089 O O . ASN A 1 405 ? -9.361 18.484 23.156 1.00 96.50 405 ASN A O 1
ATOM 3093 N N . TYR A 1 406 ? -10.339 17.645 21.319 1.00 98.06 406 TYR A N 1
ATOM 3094 C CA . TYR A 1 406 ? -10.327 16.247 21.767 1.00 98.06 406 TYR A CA 1
ATOM 3095 C C . TYR A 1 406 ? -8.956 15.664 22.155 1.00 98.06 406 TYR A C 1
ATOM 3097 O O . TYR A 1 406 ? -8.918 14.972 23.171 1.00 98.06 406 TYR A O 1
ATOM 3105 N N . PRO A 1 407 ? -7.831 15.930 21.455 1.00 97.19 407 PRO A N 1
ATOM 3106 C CA . PRO A 1 407 ? -6.526 15.417 21.884 1.00 97.19 407 PRO A CA 1
ATOM 3107 C C . PRO A 1 407 ? -6.148 15.913 23.285 1.00 97.19 407 PRO A C 1
ATOM 3109 O O . PRO A 1 407 ? -5.741 15.141 24.155 1.00 97.19 407 PRO A O 1
ATOM 3112 N N . LYS A 1 408 ? -6.335 17.215 23.534 1.00 97.38 408 LYS A N 1
ATOM 3113 C CA . LYS A 1 408 ? -6.045 17.820 24.837 1.00 97.38 408 LYS A CA 1
ATOM 3114 C C . LYS A 1 408 ? -7.077 17.451 25.897 1.00 97.38 408 LYS A C 1
ATOM 3116 O O . LYS A 1 408 ? -6.705 17.253 27.049 1.00 97.38 408 LYS A O 1
ATOM 3121 N N . LEU A 1 409 ? -8.342 17.279 25.518 1.00 97.94 409 LEU A N 1
ATOM 3122 C CA . LEU A 1 409 ? -9.381 16.772 26.410 1.00 97.94 409 LEU A CA 1
ATOM 3123 C C . LEU A 1 409 ? -9.084 15.333 26.852 1.00 97.94 409 LEU A C 1
ATOM 3125 O O . LEU A 1 409 ? -9.190 15.024 28.035 1.00 97.94 409 LEU A O 1
ATOM 3129 N N . ALA A 1 410 ? -8.653 14.458 25.942 1.00 98.25 410 ALA A N 1
ATOM 3130 C CA . ALA A 1 410 ? -8.255 13.087 26.257 1.00 98.25 410 ALA A CA 1
ATOM 3131 C C . ALA A 1 410 ? -7.042 13.055 27.208 1.00 98.25 410 ALA A C 1
ATOM 3133 O O . ALA A 1 410 ? -7.058 12.343 28.218 1.00 98.25 410 ALA A O 1
ATOM 3134 N N . GLN A 1 411 ? -6.046 13.918 26.964 1.00 97.81 411 GLN A N 1
ATOM 3135 C CA . GLN A 1 411 ? -4.908 14.118 27.866 1.00 97.81 411 GLN A CA 1
ATOM 3136 C C . GLN A 1 411 ? -5.355 14.591 29.258 1.00 97.81 411 GLN A C 1
ATOM 3138 O O . GLN A 1 411 ? -4.960 14.007 30.267 1.00 97.81 411 GLN A O 1
ATOM 3143 N N . ALA A 1 412 ? -6.187 15.633 29.322 1.00 96.25 412 ALA A N 1
ATOM 3144 C CA . ALA A 1 412 ? -6.634 16.236 30.573 1.00 96.25 412 ALA A CA 1
ATOM 3145 C C . ALA A 1 412 ? -7.552 15.297 31.370 1.00 96.25 412 ALA A C 1
ATOM 3147 O O . ALA A 1 412 ? -7.422 15.188 32.586 1.00 96.25 412 ALA A O 1
ATOM 3148 N N . THR A 1 413 ? -8.437 14.551 30.709 1.00 95.88 413 THR A N 1
ATOM 3149 C CA . THR A 1 413 ? -9.294 13.539 31.353 1.00 95.88 413 THR A CA 1
ATOM 3150 C C . THR A 1 413 ? -8.514 12.301 31.798 1.00 95.88 413 THR A C 1
ATOM 3152 O O . THR A 1 413 ? -8.968 11.588 32.691 1.00 95.88 413 THR A O 1
ATOM 3155 N N . GLY A 1 414 ? -7.303 12.084 31.278 1.00 96.12 414 GLY A N 1
ATOM 3156 C CA . GLY A 1 414 ? -6.430 10.982 31.681 1.00 96.12 414 GLY A CA 1
ATOM 3157 C C . GLY A 1 414 ? -6.858 9.629 31.113 1.00 96.12 414 GLY A C 1
ATOM 3158 O O . GLY A 1 414 ? -6.566 8.596 31.716 1.00 96.12 414 GLY A O 1
ATOM 3159 N N . VAL A 1 415 ? -7.563 9.618 29.978 1.00 98.44 415 VAL A N 1
ATOM 3160 C CA . VAL A 1 415 ? -7.915 8.381 29.266 1.00 98.44 415 VAL A CA 1
ATOM 3161 C C . VAL A 1 415 ? -6.632 7.700 28.797 1.00 98.44 415 VAL A C 1
ATOM 3163 O O . VAL A 1 415 ? -5.797 8.325 28.147 1.00 98.44 415 VAL A O 1
ATOM 3166 N N . LYS A 1 416 ? -6.466 6.422 29.134 1.00 98.50 416 LYS A N 1
ATOM 3167 C CA . LYS A 1 416 ? -5.281 5.621 28.795 1.00 98.50 416 LYS A CA 1
ATOM 3168 C C . LYS A 1 416 ? -5.561 4.636 27.672 1.00 98.50 416 LYS A C 1
ATOM 3170 O O . LYS A 1 416 ? -4.749 4.490 26.769 1.00 98.50 416 LYS A O 1
ATOM 3175 N N . VAL A 1 417 ? -6.704 3.961 27.731 1.00 98.62 417 VAL A N 1
ATOM 3176 C CA . VAL A 1 417 ? -7.035 2.860 26.823 1.00 98.62 417 VAL A CA 1
ATOM 3177 C C . VAL A 1 417 ? -8.419 3.092 26.238 1.00 98.62 417 VAL A C 1
ATOM 3179 O O . VAL A 1 417 ? -9.336 3.481 26.961 1.00 98.62 417 VAL A O 1
ATOM 3182 N N . ILE A 1 418 ? -8.556 2.852 24.940 1.00 98.81 418 ILE A N 1
ATOM 3183 C CA . ILE A 1 418 ? -9.813 2.875 24.204 1.00 98.81 418 ILE A CA 1
ATOM 3184 C C . ILE A 1 418 ? -9.955 1.520 23.524 1.00 98.81 418 ILE A C 1
ATOM 3186 O O . ILE A 1 418 ? -9.184 1.190 22.625 1.00 98.81 418 ILE A O 1
ATOM 3190 N N . HIS A 1 419 ? -10.933 0.726 23.943 1.00 98.81 419 HIS A N 1
ATOM 3191 C CA . HIS A 1 419 ? -11.339 -0.419 23.139 1.00 98.81 419 HIS A CA 1
ATOM 3192 C C . HIS A 1 419 ? -12.477 0.011 22.232 1.00 98.81 419 HIS A C 1
ATOM 3194 O O . HIS A 1 419 ? -13.456 0.581 22.712 1.00 98.81 419 HIS A O 1
ATOM 3200 N N . VAL A 1 420 ? -12.399 -0.322 20.950 1.00 98.69 420 VAL A N 1
ATOM 3201 C CA . VAL A 1 420 ? -13.630 -0.559 20.197 1.00 98.69 420 VAL A CA 1
ATOM 3202 C C . VAL A 1 420 ? -14.158 -1.885 20.726 1.00 98.69 420 VAL A C 1
ATOM 3204 O O . VAL A 1 420 ? -13.499 -2.907 20.584 1.00 98.69 420 VAL A O 1
ATOM 3207 N N . SER A 1 421 ? -15.245 -1.854 21.485 1.00 98.12 421 SER A N 1
ATOM 3208 C CA . SER A 1 421 ? -15.730 -3.005 22.246 1.00 98.12 421 SER A CA 1
ATOM 3209 C C . SER A 1 421 ? -17.064 -3.426 21.666 1.00 98.12 421 SER A C 1
ATOM 3211 O O . SER A 1 421 ? -18.020 -2.646 21.700 1.00 98.12 421 SER A O 1
ATOM 3213 N N . GLU A 1 422 ? -17.103 -4.633 21.107 1.00 98.75 422 GLU A N 1
ATOM 3214 C CA . GLU A 1 422 ? -18.258 -5.120 20.364 1.00 98.75 422 GLU A CA 1
ATOM 3215 C C . GLU A 1 422 ? -18.611 -6.553 20.735 1.00 98.75 422 GLU A C 1
ATOM 3217 O O . GLU A 1 422 ? -17.745 -7.436 20.802 1.00 98.75 422 GLU A O 1
ATOM 3222 N N . ARG A 1 423 ? -19.913 -6.780 20.911 1.00 98.56 423 ARG A N 1
ATOM 3223 C CA . ARG A 1 423 ? -20.504 -8.111 20.958 1.00 98.56 423 ARG A CA 1
ATOM 3224 C C . ARG A 1 423 ? -21.660 -8.205 19.980 1.00 98.56 423 ARG A C 1
ATOM 3226 O O . ARG A 1 423 ? -22.698 -7.574 20.169 1.00 98.56 423 ARG A O 1
ATOM 3233 N N . ASP A 1 424 ? -21.536 -9.135 19.049 1.00 98.56 424 ASP A N 1
ATOM 3234 C CA . ASP A 1 424 ? -22.658 -9.557 18.227 1.00 98.56 424 ASP A CA 1
ATOM 3235 C C . ASP A 1 424 ? -23.336 -10.782 18.871 1.00 98.56 424 ASP A C 1
ATOM 3237 O O . ASP A 1 424 ? -22.708 -11.783 19.234 1.00 98.56 424 ASP A O 1
ATOM 3241 N N . THR A 1 425 ? -24.645 -10.682 19.084 1.00 98.38 425 THR A N 1
ATOM 3242 C CA . THR A 1 425 ? -25.487 -11.744 19.657 1.00 98.38 425 THR A CA 1
ATOM 3243 C C . THR A 1 425 ? -26.540 -12.248 18.675 1.00 98.38 425 THR A C 1
ATOM 3245 O O . THR A 1 425 ? -27.444 -12.973 19.082 1.00 98.38 425 THR A O 1
ATOM 3248 N N . GLN A 1 426 ? -26.469 -11.874 17.394 1.00 98.44 426 GLN A N 1
ATOM 3249 C CA . GLN A 1 426 ? -27.434 -12.295 16.381 1.00 98.44 426 GLN A CA 1
ATOM 3250 C C . GLN A 1 426 ? -27.416 -13.820 16.204 1.00 98.44 426 GLN A C 1
ATOM 3252 O O . GLN A 1 426 ? -26.379 -14.439 15.967 1.00 98.44 426 GLN A O 1
ATOM 3257 N N . ILE A 1 427 ? -28.597 -14.433 16.304 1.00 97.88 427 ILE A N 1
ATOM 3258 C CA . ILE A 1 427 ? -28.791 -15.888 16.271 1.00 97.88 427 ILE A CA 1
ATOM 3259 C C . ILE A 1 427 ? -29.554 -16.261 15.007 1.00 97.88 427 ILE A C 1
ATOM 3261 O O . ILE A 1 427 ? -30.637 -15.730 14.765 1.00 97.88 427 ILE A O 1
ATOM 3265 N N . SER A 1 428 ? -29.029 -17.205 14.224 1.00 96.50 428 SER A N 1
ATOM 3266 C CA . SER A 1 428 ? -29.731 -17.765 13.063 1.00 96.50 428 SER A CA 1
ATOM 3267 C C . SER A 1 428 ? -30.673 -18.906 13.468 1.00 96.50 428 SER A C 1
ATOM 3269 O O . SER A 1 428 ? -30.343 -19.742 14.303 1.00 96.50 428 SER A O 1
ATOM 3271 N N . SER A 1 429 ? -31.826 -18.988 12.804 1.00 96.88 429 SER A N 1
ATOM 3272 C CA . SER A 1 429 ? -32.702 -20.172 12.773 1.00 96.88 429 SER A CA 1
ATOM 3273 C C . SER A 1 429 ? -32.044 -21.387 12.116 1.00 96.88 429 SER A C 1
ATOM 3275 O O . SER A 1 429 ? -32.502 -22.513 12.305 1.00 96.88 429 SER A O 1
ATOM 3277 N N . LYS A 1 430 ? -30.988 -21.168 11.324 1.00 96.19 430 LYS A N 1
ATOM 3278 C CA . LYS A 1 430 ? -30.234 -22.206 10.626 1.00 96.19 430 LYS A CA 1
ATOM 3279 C C . LYS A 1 430 ? -28.880 -22.394 11.311 1.00 96.19 430 LYS A C 1
ATOM 3281 O O . LYS A 1 430 ? -28.026 -21.502 11.199 1.00 96.19 430 LYS A O 1
ATOM 3286 N N . PRO A 1 431 ? -28.644 -23.536 11.983 1.00 95.50 431 PRO A N 1
ATOM 3287 C CA . PRO A 1 431 ? -27.345 -23.802 12.585 1.00 95.50 431 PRO A CA 1
ATOM 3288 C C . PRO A 1 431 ? -26.250 -23.787 11.515 1.00 95.50 431 PRO A C 1
ATOM 3290 O O . PRO A 1 431 ? -26.498 -24.083 10.345 1.00 95.50 431 PRO A O 1
ATOM 3293 N N . LYS A 1 432 ? -25.033 -23.419 11.918 1.00 96.75 432 LYS A N 1
ATOM 3294 C CA . LYS A 1 432 ? -23.844 -23.511 11.067 1.00 96.75 432 LYS A CA 1
ATOM 3295 C C . LYS A 1 432 ? -23.646 -24.966 10.616 1.00 96.75 432 LYS A C 1
ATOM 3297 O O . LYS A 1 432 ? -23.632 -25.868 11.452 1.00 96.75 432 LYS A O 1
ATOM 3302 N N . GLU A 1 433 ? -23.441 -25.188 9.320 1.00 96.94 433 GLU A N 1
ATOM 3303 C CA . GLU A 1 433 ? -23.073 -26.508 8.791 1.00 96.94 433 GLU A CA 1
ATOM 3304 C C . GLU A 1 433 ? -21.555 -26.765 8.875 1.00 96.94 433 GLU A C 1
ATOM 3306 O O . GLU A 1 433 ? -20.744 -25.838 8.923 1.00 96.94 433 GLU A O 1
ATOM 3311 N N . VAL A 1 434 ? -21.143 -28.035 8.887 1.00 95.62 434 VAL A N 1
ATOM 3312 C CA . VAL A 1 434 ? -19.721 -28.421 8.784 1.00 95.62 434 VAL A CA 1
ATOM 3313 C C . VAL A 1 434 ? -19.194 -28.036 7.397 1.00 95.62 434 VAL A C 1
ATOM 3315 O O . VAL A 1 434 ? -19.844 -28.308 6.388 1.00 95.62 434 VAL A O 1
ATOM 3318 N N . GLY A 1 435 ? -18.026 -27.398 7.337 1.00 95.38 435 GLY A N 1
ATOM 3319 C CA . GLY A 1 435 ? -17.441 -26.865 6.105 1.00 95.38 435 GLY A CA 1
ATOM 3320 C C . GLY A 1 435 ? -18.100 -25.578 5.589 1.00 95.38 435 GLY A C 1
ATOM 3321 O O . GLY A 1 435 ? -17.889 -25.215 4.429 1.00 95.38 435 GLY A O 1
ATOM 3322 N N . GLU A 1 436 ? -18.898 -24.902 6.421 1.00 97.44 436 GLU A N 1
ATOM 3323 C CA . GLU A 1 436 ? -19.509 -23.597 6.151 1.00 97.44 436 GLU A CA 1
ATOM 3324 C C . GLU A 1 436 ? -18.937 -22.531 7.088 1.00 97.44 436 GLU A C 1
ATOM 3326 O O . GLU A 1 436 ? -18.964 -22.705 8.306 1.00 97.44 436 GLU A O 1
ATOM 3331 N N . PHE A 1 437 ? -18.497 -21.399 6.533 1.00 98.19 437 PHE A N 1
ATOM 3332 C CA . PHE A 1 437 ? -18.223 -20.201 7.324 1.00 98.19 437 PHE A CA 1
ATOM 3333 C C . PHE A 1 437 ? -19.460 -19.302 7.359 1.00 98.19 437 PHE A C 1
ATOM 3335 O O . PHE A 1 437 ? -19.952 -18.871 6.315 1.00 98.19 437 PHE A O 1
ATOM 3342 N N . VAL A 1 438 ? -19.941 -18.991 8.559 1.00 98.25 438 VAL A N 1
ATOM 3343 C CA . VAL A 1 438 ? -21.136 -18.175 8.789 1.00 98.25 438 VAL A CA 1
ATOM 3344 C C . VAL A 1 438 ? -20.755 -16.908 9.540 1.00 98.25 438 VAL A C 1
ATOM 3346 O O . VAL A 1 438 ? -20.060 -16.988 10.546 1.00 98.25 438 VAL A O 1
ATOM 3349 N N . ASN A 1 439 ? -21.214 -15.752 9.070 1.00 98.12 439 ASN A N 1
ATOM 3350 C CA . ASN A 1 439 ? -21.011 -14.469 9.744 1.00 98.12 439 ASN A CA 1
ATOM 3351 C C . ASN A 1 439 ? -22.207 -13.530 9.516 1.00 98.12 439 ASN A C 1
ATOM 3353 O O . ASN A 1 439 ? -23.074 -13.826 8.697 1.00 98.12 439 ASN A O 1
ATOM 3357 N N . THR A 1 440 ? -22.259 -12.394 10.202 1.00 97.75 440 THR A N 1
ATOM 3358 C CA . THR A 1 440 ? -23.272 -11.336 10.014 1.00 97.75 440 THR A CA 1
ATOM 3359 C C . THR A 1 440 ? -22.855 -10.295 8.976 1.00 97.75 440 THR A C 1
ATOM 3361 O O . THR A 1 440 ? -23.691 -9.579 8.433 1.00 97.75 440 THR A O 1
ATOM 3364 N N . TRP A 1 441 ? -21.583 -10.279 8.587 1.00 96.50 441 TRP A N 1
ATOM 3365 C CA . TRP A 1 441 ? -21.057 -9.443 7.511 1.00 96.50 441 TRP A CA 1
ATOM 3366 C C . TRP A 1 441 ? -20.028 -10.216 6.667 1.00 96.50 441 TRP A C 1
ATOM 3368 O O . TRP A 1 441 ? -19.953 -11.445 6.729 1.00 96.50 441 TRP A O 1
ATOM 3378 N N . SER A 1 442 ? -19.276 -9.520 5.810 1.00 96.56 442 SER A N 1
ATOM 3379 C CA . SER A 1 442 ? -18.350 -10.118 4.836 1.00 96.56 442 SER A CA 1
ATOM 3380 C C . SER A 1 442 ? -17.403 -11.154 5.454 1.00 96.56 442 SER A C 1
ATOM 3382 O O . SER A 1 442 ? -16.479 -10.820 6.189 1.00 96.56 442 SER A O 1
ATOM 3384 N N . VAL A 1 443 ? -17.582 -12.425 5.080 1.00 95.88 443 VAL A N 1
ATOM 3385 C CA . VAL A 1 443 ? -16.699 -13.527 5.499 1.00 95.88 443 VAL A CA 1
ATOM 3386 C C . VAL A 1 443 ? -15.270 -13.328 4.990 1.00 95.88 443 VAL A C 1
ATOM 3388 O O . VAL A 1 443 ? -14.313 -13.568 5.717 1.00 95.88 443 VAL A O 1
ATOM 3391 N N . ALA A 1 444 ? -15.119 -12.872 3.744 1.00 93.19 444 ALA A N 1
ATOM 3392 C CA . ALA A 1 444 ? -13.805 -12.635 3.154 1.00 93.19 444 ALA A CA 1
ATOM 3393 C C . ALA A 1 444 ? -13.081 -11.448 3.809 1.00 93.19 444 ALA A C 1
ATOM 3395 O O . ALA A 1 444 ? -11.871 -11.512 3.986 1.00 93.19 444 ALA A O 1
ATOM 3396 N N . GLY A 1 445 ? -13.822 -10.396 4.185 1.00 92.19 445 GLY A N 1
ATOM 3397 C CA . GLY A 1 445 ? -13.263 -9.255 4.920 1.00 92.19 445 GLY A CA 1
ATOM 3398 C C . GLY A 1 445 ? -12.780 -9.680 6.301 1.00 92.19 445 GLY A C 1
ATOM 3399 O O . GLY A 1 445 ? -11.608 -9.519 6.620 1.00 92.19 445 GLY A O 1
ATOM 3400 N N . PHE A 1 446 ? -13.641 -10.365 7.058 1.00 96.06 446 PHE A N 1
ATOM 3401 C CA . PHE A 1 446 ? -13.279 -10.847 8.387 1.00 96.06 446 PHE A CA 1
ATOM 3402 C C . PHE A 1 446 ? -12.095 -11.827 8.376 1.00 96.06 446 PHE A C 1
ATOM 3404 O O . PHE A 1 446 ? -11.266 -11.826 9.285 1.00 96.06 446 PHE A O 1
ATOM 3411 N N . HIS A 1 447 ? -11.981 -12.658 7.336 1.00 95.25 447 HIS A N 1
ATOM 3412 C CA . HIS A 1 447 ? -10.822 -13.531 7.149 1.00 95.25 447 HIS A CA 1
ATOM 3413 C C . HIS A 1 447 ? -9.528 -12.754 6.903 1.00 95.25 447 HIS A C 1
ATOM 3415 O O . HIS A 1 447 ? -8.527 -13.052 7.551 1.00 95.25 447 HIS A O 1
ATOM 3421 N N . GLU A 1 448 ? -9.536 -11.765 6.009 1.00 94.06 448 GLU A N 1
ATOM 3422 C CA . GLU A 1 448 ? -8.352 -10.953 5.693 1.00 94.06 448 GLU A CA 1
ATOM 3423 C C . GLU A 1 448 ? -7.875 -10.162 6.917 1.00 94.06 448 GLU A C 1
ATOM 3425 O O . GLU A 1 448 ? -6.706 -10.249 7.306 1.00 94.06 448 GLU A O 1
ATOM 3430 N N . GLU A 1 449 ? -8.798 -9.481 7.589 1.00 93.31 449 GLU A N 1
ATOM 3431 C CA . GLU A 1 449 ? -8.504 -8.662 8.764 1.00 93.31 449 GLU A CA 1
ATOM 3432 C C . GLU A 1 449 ? -8.100 -9.525 9.963 1.00 93.31 449 GLU A C 1
ATOM 3434 O O . GLU A 1 449 ? -7.176 -9.195 10.708 1.00 93.31 449 GLU A O 1
ATOM 3439 N N . GLY A 1 450 ? -8.769 -10.665 10.147 1.00 93.62 450 GLY A N 1
ATOM 3440 C CA . GLY A 1 450 ? -8.509 -11.555 11.267 1.00 93.62 450 GLY A CA 1
ATOM 3441 C C . GLY A 1 450 ? -7.220 -12.361 11.124 1.00 93.62 450 GLY A C 1
ATOM 3442 O O . GLY A 1 450 ? -6.586 -12.648 12.141 1.00 93.62 450 GLY A O 1
ATOM 3443 N N . THR A 1 451 ? -6.829 -12.751 9.901 1.00 95.81 451 THR A N 1
ATOM 3444 C CA . THR A 1 451 ? -5.573 -13.499 9.654 1.00 95.81 451 THR A CA 1
ATOM 3445 C C . THR A 1 451 ? -4.368 -12.574 9.523 1.00 95.81 451 THR A C 1
ATOM 3447 O O . THR A 1 451 ? -3.224 -13.028 9.599 1.00 95.81 451 THR A O 1
ATOM 3450 N N . SER A 1 452 ? -4.611 -11.271 9.379 1.00 95.00 452 SER A N 1
ATOM 3451 C CA . SER A 1 452 ? -3.584 -10.246 9.500 1.00 95.00 452 SER A CA 1
ATOM 3452 C C . SER A 1 452 ? -3.007 -10.185 10.923 1.00 95.00 452 SER A C 1
ATOM 3454 O O . SER A 1 452 ? -3.657 -10.611 11.884 1.00 95.00 452 SER A O 1
ATOM 3456 N N . PRO A 1 453 ? -1.783 -9.649 11.089 1.00 95.75 453 PRO A N 1
ATOM 3457 C CA . PRO A 1 453 ? -1.210 -9.378 12.403 1.00 95.75 453 PRO A CA 1
ATOM 3458 C C . PRO A 1 453 ? -2.148 -8.548 13.286 1.00 95.75 453 PRO A C 1
ATOM 3460 O O . PRO A 1 453 ? -2.762 -7.599 12.801 1.00 95.75 453 PRO A O 1
ATOM 3463 N N . ALA A 1 454 ? -2.212 -8.865 14.581 1.00 95.94 454 ALA A N 1
ATOM 3464 C CA . ALA A 1 454 ? -2.892 -8.016 15.552 1.00 95.94 454 ALA A CA 1
ATOM 3465 C C . ALA A 1 454 ? -2.240 -6.628 15.548 1.00 95.94 454 ALA A C 1
ATOM 3467 O O . ALA A 1 454 ? -1.020 -6.512 15.703 1.00 95.94 454 ALA A O 1
ATOM 3468 N N . GLU A 1 455 ? -3.044 -5.587 15.368 1.00 94.88 455 GLU A N 1
ATOM 3469 C CA . GLU A 1 455 ? -2.583 -4.210 15.194 1.00 94.88 455 GLU A CA 1
ATOM 3470 C C . GLU A 1 455 ? -3.309 -3.290 16.176 1.00 94.88 455 GLU A C 1
ATOM 3472 O O . GLU A 1 455 ? -4.508 -3.440 16.417 1.00 94.88 455 GLU A O 1
ATOM 3477 N N . MET A 1 456 ? -2.576 -2.349 16.772 1.00 96.00 456 MET A N 1
ATOM 3478 C CA . MET A 1 456 ? -3.120 -1.432 17.773 1.00 96.00 456 MET A CA 1
ATOM 3479 C C . MET A 1 456 ? -2.368 -0.108 17.809 1.00 96.00 456 MET A C 1
ATOM 3481 O O . MET A 1 456 ? -1.148 -0.064 17.640 1.00 96.00 456 MET A O 1
ATOM 3485 N N . GLY A 1 457 ? -3.095 0.971 18.092 1.00 96.88 457 GLY A N 1
ATOM 3486 C CA . GLY A 1 457 ? -2.515 2.228 18.544 1.00 96.88 457 GLY A CA 1
ATOM 3487 C C . GLY A 1 457 ? -1.851 2.033 19.903 1.00 96.88 457 GLY A C 1
ATOM 3488 O O . GLY A 1 457 ? -2.429 1.407 20.791 1.00 96.88 457 GLY A O 1
ATOM 3489 N N . TRP A 1 458 ? -0.633 2.541 20.066 1.00 97.19 458 TRP A N 1
ATOM 3490 C CA . TRP A 1 458 ? 0.213 2.251 21.220 1.00 97.19 458 TRP A CA 1
ATOM 3491 C C . TRP A 1 458 ? 0.359 3.464 22.136 1.00 97.19 458 TRP A C 1
ATOM 3493 O O . TRP A 1 458 ? 0.999 4.454 21.771 1.00 97.19 458 TRP A O 1
ATOM 3503 N N . GLY A 1 459 ? -0.250 3.394 23.321 1.00 97.19 459 GLY A N 1
ATOM 3504 C CA . GLY A 1 459 ? -0.344 4.516 24.245 1.00 97.19 459 GLY A CA 1
ATOM 3505 C C . GLY A 1 459 ? 0.966 4.856 24.952 1.00 97.19 459 GLY A C 1
ATOM 3506 O O . GLY A 1 459 ? 1.789 3.991 25.245 1.00 97.19 459 GLY A O 1
ATOM 3507 N N . THR A 1 460 ? 1.151 6.132 25.296 1.00 96.50 460 THR A N 1
ATOM 3508 C CA . THR A 1 460 ? 2.348 6.608 26.018 1.00 96.50 460 THR A CA 1
ATOM 3509 C C . THR A 1 460 ? 2.403 6.135 27.472 1.00 96.50 460 THR A C 1
ATOM 3511 O O . THR A 1 460 ? 3.440 6.274 28.117 1.00 96.50 460 THR A O 1
ATOM 3514 N N . HIS A 1 461 ? 1.303 5.607 28.025 1.00 97.06 461 HIS A N 1
ATOM 3515 C CA . HIS A 1 461 ? 1.286 5.011 29.367 1.00 97.06 461 HIS A CA 1
ATOM 3516 C C . HIS A 1 461 ? 1.824 3.575 29.391 1.00 97.06 461 HIS A C 1
ATOM 3518 O O . HIS A 1 461 ? 2.108 3.066 30.479 1.00 97.06 461 HIS A O 1
ATOM 3524 N N . GLU A 1 462 ? 1.943 2.921 28.231 1.00 96.62 462 GLU A N 1
ATOM 3525 C CA . GLU A 1 462 ? 2.484 1.569 28.126 1.00 96.62 462 GLU A CA 1
ATOM 3526 C C . GLU A 1 462 ? 3.989 1.587 28.404 1.00 96.62 462 GLU A C 1
ATOM 3528 O O . GLU A 1 462 ? 4.759 2.308 27.770 1.00 96.62 462 GLU A O 1
ATOM 3533 N N . ARG A 1 463 ? 4.431 0.784 29.376 1.00 92.50 463 ARG A N 1
ATOM 3534 C CA . ARG A 1 463 ? 5.817 0.837 29.876 1.00 92.50 463 ARG A CA 1
ATOM 3535 C C . ARG A 1 463 ? 6.798 -0.003 29.064 1.00 92.50 463 ARG A C 1
ATOM 3537 O O . ARG A 1 463 ? 8.001 0.242 29.111 1.00 92.50 463 ARG A O 1
ATOM 3544 N N . ARG A 1 464 ? 6.300 -1.030 28.379 1.00 90.88 464 ARG A N 1
ATOM 3545 C CA . ARG A 1 464 ? 7.100 -1.976 27.600 1.00 90.88 464 ARG A CA 1
ATOM 3546 C C . ARG A 1 464 ? 6.302 -2.489 26.421 1.00 90.88 464 ARG A C 1
ATOM 3548 O O . ARG A 1 464 ? 5.091 -2.633 26.529 1.00 90.88 464 ARG A O 1
ATOM 3555 N N . LEU A 1 465 ? 6.994 -2.785 25.329 1.00 93.06 465 LEU A N 1
ATOM 3556 C CA . LEU A 1 465 ? 6.389 -3.469 24.195 1.00 93.06 465 LEU A CA 1
ATOM 3557 C C . LEU A 1 465 ? 6.086 -4.934 24.559 1.00 93.06 465 LEU A C 1
ATOM 3559 O O . LEU A 1 465 ? 6.895 -5.543 25.265 1.00 93.06 465 LEU A O 1
ATOM 3563 N N . PRO A 1 466 ? 4.968 -5.502 24.073 1.00 90.12 466 PRO A N 1
ATOM 3564 C CA . PRO A 1 466 ? 4.674 -6.920 24.227 1.00 90.12 466 PRO A CA 1
ATOM 3565 C C . PRO A 1 466 ? 5.707 -7.794 23.513 1.00 90.12 466 PRO A C 1
ATOM 3567 O O . PRO A 1 466 ? 6.383 -7.355 22.577 1.00 90.12 466 PRO A O 1
ATOM 3570 N N . ASP A 1 467 ? 5.780 -9.062 23.912 1.00 85.56 467 ASP A N 1
ATOM 3571 C CA . ASP A 1 467 ? 6.565 -10.060 23.187 1.00 85.56 467 ASP A CA 1
ATOM 3572 C C . ASP A 1 467 ? 6.106 -10.133 21.718 1.00 85.56 467 ASP A C 1
ATOM 3574 O O . ASP A 1 467 ? 4.914 -10.051 21.420 1.00 85.56 467 ASP A O 1
ATOM 3578 N N . GLU A 1 468 ? 7.062 -10.282 20.795 1.00 87.44 468 GLU A N 1
ATOM 3579 C CA . GLU A 1 468 ? 6.831 -10.328 19.337 1.00 87.44 468 GLU A CA 1
ATOM 3580 C C . GLU A 1 468 ? 6.287 -9.027 18.713 1.00 87.44 468 GLU A C 1
ATOM 3582 O O . GLU A 1 468 ? 5.943 -9.017 17.527 1.00 87.44 468 GLU A O 1
ATOM 3587 N N . ALA A 1 469 ? 6.242 -7.919 19.459 1.00 93.56 469 ALA A N 1
ATOM 3588 C CA . ALA A 1 469 ? 5.827 -6.634 18.916 1.00 93.56 469 ALA A CA 1
ATOM 3589 C C . ALA A 1 469 ? 6.825 -6.082 17.883 1.00 93.56 469 ALA A C 1
ATOM 3591 O O . ALA A 1 469 ? 8.047 -6.154 18.036 1.00 93.56 469 ALA A O 1
ATOM 3592 N N . GLN A 1 470 ? 6.283 -5.478 16.833 1.00 92.44 470 GLN A N 1
ATOM 3593 C CA . GLN A 1 470 ? 6.991 -4.787 15.767 1.00 92.44 470 GLN A CA 1
ATOM 3594 C C . GLN A 1 470 ? 6.513 -3.336 15.711 1.00 92.44 470 GLN A C 1
ATOM 3596 O O . GLN A 1 470 ? 5.322 -3.057 15.841 1.00 92.44 470 GLN A O 1
ATOM 3601 N N . VAL A 1 471 ? 7.448 -2.416 15.479 1.00 89.19 471 VAL A N 1
ATOM 3602 C CA . VAL A 1 471 ? 7.172 -0.985 15.292 1.00 89.19 471 VAL A CA 1
ATOM 3603 C C . VAL A 1 471 ? 7.417 -0.582 13.843 1.00 89.19 471 VAL A C 1
ATOM 3605 O O . VAL A 1 471 ? 8.333 -1.083 13.180 1.00 89.19 471 VAL A O 1
ATOM 3608 N N . HIS A 1 472 ? 6.622 0.355 13.337 1.00 80.94 472 HIS A N 1
ATOM 3609 C CA . HIS A 1 472 ? 6.793 0.859 11.979 1.00 80.94 472 HIS A CA 1
ATOM 3610 C C . HIS A 1 472 ? 8.060 1.719 11.861 1.00 80.94 472 HIS A C 1
ATOM 3612 O O . HIS A 1 472 ? 8.317 2.601 12.676 1.00 80.94 472 HIS A O 1
ATOM 3618 N N . ARG A 1 473 ? 8.851 1.496 10.803 1.00 76.88 473 ARG A N 1
ATOM 3619 C CA . ARG A 1 473 ? 10.088 2.263 10.530 1.00 76.88 473 ARG A CA 1
ATOM 3620 C C . ARG A 1 473 ? 9.836 3.642 9.910 1.00 76.88 473 ARG A C 1
ATOM 3622 O O . ARG A 1 473 ? 10.761 4.437 9.787 1.00 76.88 473 ARG A O 1
ATOM 3629 N N . PHE A 1 474 ? 8.618 3.888 9.439 1.00 69.62 474 PHE A N 1
ATOM 3630 C CA . PHE A 1 474 ? 8.187 5.119 8.784 1.00 69.62 474 PHE A CA 1
ATOM 3631 C C . PHE A 1 474 ? 6.708 5.372 9.097 1.00 69.62 474 PHE A C 1
ATOM 3633 O O . PHE A 1 474 ? 5.993 4.453 9.485 1.00 69.62 474 PHE A O 1
ATOM 3640 N N . GLY A 1 475 ? 6.245 6.603 8.877 1.00 68.62 475 GLY A N 1
ATOM 3641 C CA . GLY A 1 475 ? 4.903 7.034 9.279 1.00 68.62 475 GLY A CA 1
ATOM 3642 C C . GLY A 1 475 ? 4.916 7.717 10.651 1.00 68.62 475 GLY A C 1
ATOM 3643 O O . GLY A 1 475 ? 5.994 7.995 11.172 1.00 68.62 475 GLY A O 1
ATOM 3644 N N . PRO A 1 476 ? 3.745 8.022 11.226 1.00 68.00 476 PRO A N 1
ATOM 3645 C CA . PRO A 1 476 ? 3.640 8.784 12.476 1.00 68.00 476 PRO A CA 1
ATOM 3646 C C . PRO A 1 476 ? 4.061 7.991 13.727 1.00 68.00 476 PRO A C 1
ATOM 3648 O O . PRO A 1 476 ? 4.164 8.568 14.808 1.00 68.00 476 PRO A O 1
ATOM 3651 N N . GLY A 1 477 ? 4.326 6.681 13.601 1.00 80.44 477 GLY A N 1
ATOM 3652 C CA . GLY A 1 477 ? 4.840 5.854 14.700 1.00 80.44 477 GLY A CA 1
ATOM 3653 C C . GLY A 1 477 ? 3.857 5.724 15.869 1.00 80.44 477 GLY A C 1
ATOM 3654 O O . GLY A 1 477 ? 4.268 5.704 17.029 1.00 80.44 477 GLY A O 1
ATOM 3655 N N . THR A 1 478 ? 2.556 5.711 15.572 1.00 85.31 478 THR A N 1
ATOM 3656 C CA . THR A 1 478 ? 1.471 5.657 16.565 1.00 85.31 478 THR A CA 1
ATOM 3657 C C . THR A 1 478 ? 1.039 4.240 16.920 1.00 85.31 478 THR A C 1
ATOM 3659 O O . THR A 1 478 ? 0.306 4.072 17.888 1.00 85.31 478 THR A O 1
ATOM 3662 N N . GLN A 1 479 ? 1.503 3.229 16.185 1.00 90.94 479 GLN A N 1
ATOM 3663 C CA . GLN A 1 479 ? 1.023 1.852 16.282 1.00 90.94 479 GLN A CA 1
ATOM 3664 C C . GLN A 1 479 ? 2.142 0.832 16.468 1.00 90.94 479 GLN A C 1
ATOM 3666 O O . GLN A 1 479 ? 3.303 1.077 16.114 1.00 90.94 479 GLN A O 1
ATOM 3671 N N . ILE A 1 480 ? 1.740 -0.340 16.954 1.00 94.56 480 ILE A N 1
ATOM 3672 C CA . ILE A 1 480 ? 2.524 -1.573 16.931 1.00 94.56 480 ILE A CA 1
ATOM 3673 C C . ILE A 1 480 ? 1.720 -2.688 16.246 1.00 94.56 480 ILE A C 1
ATOM 3675 O O . ILE A 1 480 ? 0.487 -2.677 16.264 1.00 94.56 480 ILE A O 1
ATOM 3679 N N . CYS A 1 481 ? 2.427 -3.688 15.721 1.00 94.44 481 CYS A N 1
ATOM 3680 C CA . CYS A 1 481 ? 1.844 -4.966 15.303 1.00 94.44 481 CYS A CA 1
ATOM 3681 C C . CYS A 1 481 ? 2.432 -6.098 16.147 1.00 94.44 481 CYS A C 1
ATOM 3683 O O . CYS A 1 481 ? 3.605 -6.035 16.509 1.00 94.44 481 CYS A O 1
ATOM 3685 N N . LEU A 1 482 ? 1.677 -7.160 16.411 1.00 94.44 482 LEU A N 1
ATOM 3686 C CA . LEU A 1 482 ? 2.205 -8.375 17.039 1.00 94.44 482 LEU A CA 1
ATOM 3687 C C . LEU A 1 482 ? 2.515 -9.435 15.982 1.00 94.44 482 LEU A C 1
ATOM 3689 O O . LEU A 1 482 ? 1.812 -9.543 14.982 1.00 94.44 482 LEU A O 1
ATOM 3693 N N . GLY A 1 483 ? 3.514 -10.281 16.227 1.00 92.62 483 GLY A N 1
ATOM 3694 C CA . GLY A 1 483 ? 3.817 -11.470 15.414 1.00 92.62 483 GLY A CA 1
ATOM 3695 C C . GLY A 1 483 ? 2.747 -12.576 15.437 1.00 92.62 483 GLY A C 1
ATOM 3696 O O . GLY A 1 483 ? 3.071 -13.734 15.188 1.00 92.62 483 GLY A O 1
ATOM 3697 N N . LYS A 1 484 ? 1.485 -12.242 15.736 1.00 92.25 484 LYS A N 1
ATOM 3698 C CA . LYS A 1 484 ? 0.346 -13.156 15.902 1.00 92.25 484 LYS A CA 1
ATOM 3699 C C . LYS A 1 484 ? -0.867 -12.635 15.144 1.00 92.25 484 LYS A C 1
ATOM 3701 O O . LYS A 1 484 ? -1.041 -11.425 15.028 1.00 92.25 484 LYS A O 1
ATOM 3706 N N . MET A 1 485 ? -1.712 -13.543 14.658 1.00 95.75 485 MET A N 1
ATOM 3707 C CA . MET A 1 485 ? -2.960 -13.179 13.981 1.00 95.75 485 MET A CA 1
ATOM 3708 C C . MET A 1 485 ? -3.908 -12.450 14.940 1.00 95.75 485 MET A C 1
ATOM 3710 O O . MET A 1 485 ? -4.009 -12.815 16.117 1.00 95.75 485 MET A O 1
ATOM 3714 N N . GLY A 1 486 ? -4.635 -11.454 14.436 1.00 95.94 486 GLY A N 1
ATOM 3715 C CA . GLY A 1 486 ? -5.623 -10.710 15.215 1.00 95.94 486 GLY A CA 1
ATOM 3716 C C . GLY A 1 486 ? -6.701 -11.613 15.813 1.00 95.94 486 GLY A C 1
ATOM 3717 O O . GLY A 1 486 ? -7.015 -11.505 16.997 1.00 95.94 486 GLY A O 1
ATOM 3718 N N . MET A 1 487 ? -7.185 -12.589 15.036 1.00 95.56 487 MET A N 1
ATOM 3719 C CA . MET A 1 487 ? -8.204 -13.550 15.487 1.00 95.56 487 MET A CA 1
ATOM 3720 C C . MET A 1 487 ? -7.724 -14.528 16.573 1.00 95.56 487 MET A C 1
ATOM 3722 O O . MET A 1 487 ? -8.531 -15.163 17.246 1.00 95.56 487 MET A O 1
ATOM 3726 N N . ASP A 1 488 ? -6.410 -14.667 16.753 1.00 95.50 488 ASP A N 1
ATOM 3727 C CA . ASP A 1 488 ? -5.816 -15.489 17.813 1.00 95.50 488 ASP A CA 1
ATOM 3728 C C . ASP A 1 488 ? -5.324 -14.660 19.001 1.00 95.50 488 ASP A C 1
ATOM 3730 O O . ASP A 1 488 ? -4.862 -15.217 19.998 1.00 95.50 488 ASP A O 1
ATOM 3734 N N . THR A 1 489 ? -5.422 -13.336 18.914 1.00 96.62 489 THR A N 1
ATOM 3735 C CA . THR A 1 489 ? -4.999 -12.425 19.971 1.00 96.62 489 THR A CA 1
ATOM 3736 C C . THR A 1 489 ? -6.226 -11.992 20.752 1.00 96.62 489 THR A C 1
ATOM 3738 O O . THR A 1 489 ? -6.977 -11.127 20.315 1.00 96.62 489 THR A O 1
ATOM 3741 N N . TRP A 1 490 ? -6.438 -12.608 21.913 1.00 97.19 490 TRP A N 1
ATOM 3742 C CA . TRP A 1 490 ? -7.628 -12.384 22.728 1.00 97.19 490 TRP A CA 1
ATOM 3743 C C . TRP A 1 490 ? -7.347 -11.433 23.891 1.00 97.19 490 TRP A C 1
ATOM 3745 O O . TRP A 1 490 ? -6.342 -11.557 24.593 1.00 97.19 490 TRP A O 1
ATOM 3755 N N . VAL A 1 491 ? -8.271 -10.505 24.120 1.00 97.50 491 VAL A N 1
ATOM 3756 C CA . VAL A 1 491 ? -8.224 -9.496 25.178 1.00 97.50 491 VAL A CA 1
ATOM 3757 C C . VAL A 1 491 ? -9.529 -9.464 25.961 1.00 97.50 491 VAL A C 1
ATOM 3759 O O . VAL A 1 491 ? -10.619 -9.647 25.425 1.00 97.50 491 VAL A O 1
ATOM 3762 N N . ARG A 1 492 ? -9.422 -9.186 27.254 1.00 97.88 492 ARG A N 1
ATOM 3763 C CA . ARG A 1 492 ? -10.555 -8.879 28.127 1.00 97.88 492 ARG A CA 1
ATOM 3764 C C . ARG A 1 492 ? -11.105 -7.502 27.775 1.00 97.88 492 ARG A C 1
ATOM 3766 O O . ARG A 1 492 ? -10.348 -6.541 27.667 1.00 97.88 492 ARG A O 1
ATOM 3773 N N . SER A 1 493 ? -12.416 -7.379 27.654 1.00 98.25 493 SER A N 1
ATOM 3774 C CA . SER A 1 493 ? -13.103 -6.102 27.489 1.00 98.25 493 SER A CA 1
ATOM 3775 C C . SER A 1 493 ? -14.489 -6.148 28.129 1.00 98.25 493 SER A C 1
ATOM 3777 O O . SER A 1 493 ? -14.822 -7.077 28.868 1.00 98.25 493 SER A O 1
ATOM 3779 N N . TRP A 1 494 ? -15.281 -5.108 27.900 1.00 98.44 494 TRP A N 1
ATOM 3780 C CA . TRP A 1 494 ? -16.571 -4.927 28.537 1.00 98.44 494 TRP A CA 1
ATOM 3781 C C . TRP A 1 494 ? -17.507 -4.131 27.634 1.00 98.44 494 TRP A C 1
ATOM 3783 O O . TRP A 1 494 ? -17.093 -3.197 26.943 1.00 98.44 494 TRP A O 1
ATOM 3793 N N . ILE A 1 495 ? -18.772 -4.514 27.672 1.00 98.12 495 ILE A N 1
ATOM 3794 C CA . ILE A 1 495 ? -19.911 -3.824 27.073 1.00 98.12 495 ILE A CA 1
ATOM 3795 C C . ILE A 1 495 ? -21.016 -3.714 28.137 1.00 98.12 495 ILE A C 1
ATOM 3797 O O . ILE A 1 495 ? -20.960 -4.447 29.129 1.00 98.12 495 ILE A O 1
ATOM 3801 N N . PRO A 1 496 ? -22.048 -2.879 27.946 1.00 97.81 496 PRO A N 1
ATOM 3802 C CA . PRO A 1 496 ? -23.150 -2.754 28.903 1.00 97.81 496 PRO A CA 1
ATOM 3803 C C . PRO A 1 496 ? -23.810 -4.090 29.284 1.00 97.81 496 PRO A C 1
ATOM 3805 O O . PRO A 1 496 ? -24.186 -4.295 30.439 1.00 97.81 496 PRO A O 1
ATOM 3808 N N . SER A 1 497 ? -23.893 -5.046 28.351 1.00 96.31 497 SER A N 1
ATOM 3809 C CA . SER A 1 497 ? -24.440 -6.385 28.632 1.00 96.31 497 SER A CA 1
ATOM 3810 C C . SER A 1 497 ? -23.501 -7.318 29.419 1.00 96.31 497 SER A C 1
ATOM 3812 O O . SER A 1 497 ? -23.942 -8.382 29.855 1.00 96.31 497 SER A O 1
ATOM 3814 N N . GLY A 1 498 ? -22.226 -6.962 29.624 1.00 95.56 498 GLY A N 1
ATOM 3815 C CA . GLY A 1 498 ? -21.289 -7.740 30.439 1.00 95.56 498 GLY A CA 1
ATOM 3816 C C . GLY A 1 498 ? -19.834 -7.756 29.959 1.00 95.56 498 GLY A C 1
ATOM 3817 O O . GLY A 1 498 ? -19.435 -7.085 29.009 1.00 95.56 498 GLY A O 1
ATOM 3818 N N . GLU A 1 499 ? -19.016 -8.552 30.653 1.00 96.56 499 GLU A N 1
ATOM 3819 C CA . GLU A 1 499 ? -17.630 -8.806 30.248 1.00 96.56 499 GLU A CA 1
ATOM 3820 C C . GLU A 1 499 ? -17.573 -9.651 28.977 1.00 96.56 499 GLU A C 1
ATOM 3822 O O . GLU A 1 499 ? -18.316 -10.623 28.826 1.00 96.56 499 GLU A O 1
ATOM 3827 N N . ILE A 1 500 ? -16.634 -9.313 28.097 1.00 97.44 500 ILE A N 1
ATOM 3828 C CA . ILE A 1 500 ? -16.368 -10.063 26.873 1.00 97.44 500 ILE A CA 1
ATOM 3829 C C . ILE A 1 500 ? -14.881 -10.373 26.746 1.00 97.44 500 ILE A C 1
ATOM 3831 O O . ILE A 1 500 ? -14.023 -9.634 27.227 1.00 97.44 500 ILE A O 1
ATOM 3835 N N . ASN A 1 501 ? -14.581 -11.466 26.053 1.00 97.75 501 ASN A N 1
ATOM 3836 C CA . ASN A 1 501 ? -13.244 -11.745 25.550 1.00 97.75 501 ASN A CA 1
ATOM 3837 C C . ASN A 1 501 ? -13.281 -11.459 24.053 1.00 97.75 501 ASN A C 1
ATOM 3839 O O . ASN A 1 501 ? -13.911 -12.208 23.312 1.00 97.75 501 ASN A O 1
ATOM 3843 N N . GLY A 1 502 ? -12.685 -10.349 23.639 1.00 97.88 502 GLY A N 1
ATOM 3844 C CA . GLY A 1 502 ? -12.666 -9.910 22.250 1.00 97.88 502 GLY A CA 1
ATOM 3845 C C . GLY A 1 502 ? -11.342 -10.237 21.572 1.00 97.88 502 GLY A C 1
ATOM 3846 O O . GLY A 1 502 ? -10.312 -10.355 22.231 1.00 97.88 502 GLY A O 1
ATOM 3847 N N . MET A 1 503 ? -11.361 -10.365 20.254 1.00 98.25 503 MET A N 1
ATOM 3848 C CA . MET A 1 503 ? -10.165 -10.491 19.428 1.00 98.25 503 MET A CA 1
ATOM 3849 C C . MET A 1 503 ? -9.616 -9.112 19.059 1.00 98.25 503 MET A C 1
ATOM 3851 O O . MET A 1 503 ? -10.383 -8.181 18.797 1.00 98.25 503 MET A O 1
ATOM 3855 N N . VAL A 1 504 ? -8.291 -8.999 18.983 1.00 97.62 504 VAL A N 1
ATOM 3856 C CA . VAL A 1 504 ? -7.576 -7.798 18.530 1.00 97.62 504 VAL A CA 1
ATOM 3857 C C . VAL A 1 504 ? -7.438 -7.838 17.010 1.00 97.62 504 VAL A C 1
ATOM 3859 O O . VAL A 1 504 ? -6.358 -8.047 16.460 1.00 97.62 504 VAL A O 1
ATOM 3862 N N . ILE A 1 505 ? -8.575 -7.703 16.329 1.00 96.44 505 ILE A N 1
ATOM 3863 C CA . ILE A 1 505 ? -8.650 -7.672 14.867 1.00 96.44 505 ILE A CA 1
ATOM 3864 C C . ILE A 1 505 ? -8.074 -6.351 14.355 1.00 96.44 505 ILE A C 1
ATOM 3866 O O . ILE A 1 505 ? -8.307 -5.289 14.936 1.00 96.44 505 ILE A O 1
ATOM 3870 N N . ARG A 1 506 ? -7.301 -6.429 13.270 1.00 93.44 506 ARG A N 1
ATOM 3871 C CA . ARG A 1 506 ? -6.715 -5.262 12.615 1.00 93.44 506 ARG A CA 1
ATOM 3872 C C . ARG A 1 506 ? -7.813 -4.343 12.087 1.00 93.44 506 ARG A C 1
ATOM 3874 O O . ARG A 1 506 ? -8.681 -4.799 11.353 1.00 93.44 506 ARG A O 1
ATOM 3881 N N . HIS A 1 507 ? -7.723 -3.050 12.397 1.00 92.69 507 HIS A N 1
ATOM 3882 C CA . HIS A 1 507 ? -8.726 -2.086 11.958 1.00 92.69 507 HIS A CA 1
ATOM 3883 C C . HIS A 1 507 ? -8.197 -0.649 11.868 1.00 92.69 507 HIS A C 1
ATOM 3885 O O . HIS A 1 507 ? -7.299 -0.261 12.619 1.00 92.69 507 HIS A O 1
ATOM 3891 N N . GLY A 1 508 ? -8.756 0.137 10.942 1.00 89.56 508 GLY A N 1
ATOM 3892 C CA . GLY A 1 508 ? -8.265 1.479 10.601 1.00 89.56 508 GLY A CA 1
ATOM 3893 C C . GLY A 1 508 ? -8.362 2.488 11.747 1.00 89.56 508 GLY A C 1
ATOM 3894 O O . GLY A 1 508 ? -7.438 3.258 11.984 1.00 89.56 508 GLY A O 1
ATOM 3895 N N . GLU A 1 509 ? -9.414 2.447 12.561 1.00 93.25 509 GLU A N 1
ATOM 3896 C CA . GLU A 1 509 ? -9.604 3.399 13.659 1.00 93.25 509 GLU A CA 1
ATOM 3897 C C . GLU A 1 509 ? -8.602 3.217 14.798 1.00 93.25 509 GLU A C 1
ATOM 3899 O O . GLU A 1 509 ? -8.320 4.172 15.520 1.00 93.25 509 GLU A O 1
ATOM 3904 N N . ALA A 1 510 ? -8.021 2.021 14.956 1.00 93.88 510 ALA A N 1
ATOM 3905 C CA . ALA A 1 510 ? -6.948 1.812 15.922 1.00 93.88 510 ALA A CA 1
ATOM 3906 C C . ALA A 1 510 ? -5.749 2.722 15.599 1.00 93.88 510 ALA A C 1
ATOM 3908 O O . ALA A 1 510 ? -5.103 3.252 16.506 1.00 93.88 510 ALA A O 1
ATOM 3909 N N . PHE A 1 511 ? -5.502 2.957 14.305 1.00 91.19 511 PHE A N 1
ATOM 3910 C CA . PHE A 1 511 ? -4.568 3.966 13.821 1.00 91.19 511 PHE A CA 1
ATOM 3911 C C . PHE A 1 511 ? -5.122 5.377 14.009 1.00 91.19 511 PHE A C 1
ATOM 3913 O O . PHE A 1 511 ? -4.503 6.198 14.690 1.00 91.19 511 PHE A O 1
ATOM 3920 N N . THR A 1 512 ? -6.261 5.678 13.378 1.00 92.38 512 THR A N 1
ATOM 3921 C CA . THR A 1 512 ? -6.697 7.065 13.189 1.00 92.38 512 THR A CA 1
ATOM 3922 C C . THR A 1 512 ? -7.145 7.719 14.494 1.00 92.38 512 THR A C 1
ATOM 3924 O O . THR A 1 512 ? -6.811 8.881 14.722 1.00 92.38 512 THR A O 1
ATOM 3927 N N . ILE A 1 513 ? -7.800 6.989 15.406 1.00 97.25 513 ILE A N 1
ATOM 3928 C CA . ILE A 1 513 ? -8.161 7.507 16.734 1.00 97.25 513 ILE A CA 1
ATOM 3929 C C . ILE A 1 513 ? -6.891 7.763 17.550 1.00 97.25 513 ILE A C 1
ATOM 3931 O O . ILE A 1 513 ? -6.742 8.842 18.122 1.00 97.25 513 ILE A O 1
ATOM 3935 N N . SER A 1 514 ? -5.951 6.812 17.585 1.00 94.94 514 SER A N 1
ATOM 3936 C CA . SER A 1 514 ? -4.704 6.970 18.347 1.00 94.94 514 SER A CA 1
ATOM 3937 C C . SER A 1 514 ? -3.863 8.145 17.831 1.00 94.94 514 SER A C 1
ATOM 3939 O O . SER A 1 514 ? -3.400 8.967 18.623 1.00 94.94 514 SER A O 1
ATOM 3941 N N . ASP A 1 515 ? -3.727 8.287 16.509 1.00 92.50 515 ASP A N 1
ATOM 3942 C CA . ASP A 1 515 ? -3.054 9.425 15.870 1.00 92.50 515 ASP A CA 1
ATOM 3943 C C . ASP A 1 515 ? -3.791 10.740 16.159 1.00 92.50 515 ASP A C 1
ATOM 3945 O O . ASP A 1 515 ? -3.185 11.693 16.649 1.00 92.50 515 ASP A O 1
ATOM 3949 N N . SER A 1 516 ? -5.116 10.772 15.969 1.00 94.25 516 SER A N 1
ATOM 3950 C CA . SER A 1 516 ? -5.924 11.982 16.173 1.00 94.25 516 SER A CA 1
ATOM 3951 C C . SER A 1 516 ? -5.915 12.484 17.617 1.00 94.25 516 SER A C 1
ATOM 3953 O O . SER A 1 516 ? -5.994 13.689 17.832 1.00 94.25 516 SER A O 1
ATOM 3955 N N . LEU A 1 517 ? -5.799 11.589 18.603 1.00 97.31 517 LEU A N 1
ATOM 3956 C CA . LEU A 1 517 ? -5.729 11.937 20.023 1.00 97.31 517 LEU A CA 1
ATOM 3957 C C . LEU A 1 517 ? -4.297 12.123 20.538 1.00 97.31 517 LEU A C 1
ATOM 3959 O O . LEU A 1 517 ? -4.113 12.408 21.723 1.00 97.31 517 LEU A O 1
ATOM 3963 N N . THR A 1 518 ? -3.278 11.986 19.685 1.00 95.50 518 THR A N 1
ATOM 3964 C CA . THR A 1 518 ? -1.895 12.207 20.108 1.00 95.50 518 THR A CA 1
ATOM 3965 C C . THR A 1 518 ? -1.636 13.693 20.348 1.00 95.50 518 THR A C 1
ATOM 3967 O O . THR A 1 518 ? -1.896 14.544 19.499 1.00 95.50 518 THR A O 1
ATOM 3970 N N . VAL A 1 519 ? -1.050 14.010 21.500 1.00 95.62 519 VAL A N 1
ATOM 3971 C CA . VAL A 1 519 ? -0.546 15.346 21.814 1.00 95.62 519 VAL A CA 1
ATOM 3972 C C . VAL A 1 519 ? 0.972 15.338 21.715 1.00 95.62 519 VAL A C 1
ATOM 3974 O O . VAL A 1 519 ? 1.641 14.529 22.361 1.00 95.62 519 VAL A O 1
ATOM 3977 N N . TYR A 1 520 ? 1.509 16.281 20.948 1.00 87.94 520 TYR A N 1
ATOM 3978 C CA . TYR A 1 520 ? 2.941 16.443 20.730 1.00 87.94 520 TYR A CA 1
ATOM 3979 C C . TYR A 1 520 ? 3.499 17.653 21.489 1.00 87.94 520 TYR A C 1
ATOM 3981 O O . TYR A 1 520 ? 2.826 18.678 21.622 1.00 87.94 520 TYR A O 1
ATOM 3989 N N . ASP A 1 521 ? 4.742 17.526 21.945 1.00 89.12 521 ASP A N 1
ATOM 3990 C CA . ASP A 1 521 ? 5.630 18.633 22.297 1.00 89.12 521 ASP A CA 1
ATOM 3991 C C . ASP A 1 521 ? 6.816 18.617 21.322 1.00 89.12 521 ASP A C 1
ATOM 3993 O O . ASP A 1 521 ? 7.659 17.714 21.346 1.00 89.12 521 ASP A O 1
ATOM 3997 N N . GLY A 1 522 ? 6.816 19.551 20.369 1.00 85.44 522 GLY A N 1
ATOM 3998 C CA . GLY A 1 522 ? 7.668 19.460 19.183 1.00 85.44 522 GLY A CA 1
ATOM 3999 C C . GLY A 1 522 ? 7.365 18.193 18.374 1.00 85.44 522 GLY A C 1
ATOM 4000 O O . GLY A 1 522 ? 6.248 18.012 17.897 1.00 85.44 522 GLY A O 1
ATOM 4001 N N . GLU A 1 523 ? 8.360 17.316 18.222 1.00 78.75 523 GLU A N 1
ATOM 4002 C CA . GLU A 1 523 ? 8.212 16.008 17.560 1.00 78.75 523 GLU A CA 1
ATOM 4003 C C . GLU A 1 523 ? 7.916 14.861 18.547 1.00 78.75 523 GLU A C 1
ATOM 4005 O O . GLU A 1 523 ? 7.620 13.743 18.125 1.00 78.75 523 GLU A O 1
ATOM 4010 N N . ASN A 1 524 ? 7.983 15.111 19.860 1.00 84.50 524 ASN A N 1
ATOM 4011 C CA . ASN A 1 524 ? 7.850 14.074 20.878 1.00 84.50 524 ASN A CA 1
ATOM 4012 C C . ASN A 1 524 ? 6.378 13.893 21.303 1.00 84.50 524 ASN A C 1
ATOM 4014 O O . ASN A 1 524 ? 5.767 14.859 21.768 1.00 84.50 524 ASN A O 1
ATOM 4018 N N . PRO A 1 525 ? 5.782 12.691 21.192 1.00 90.12 525 PRO A N 1
ATOM 4019 C CA . PRO A 1 525 ? 4.435 12.447 21.699 1.00 90.12 525 PRO A CA 1
ATOM 4020 C C . PRO A 1 525 ? 4.441 12.422 23.237 1.00 90.12 525 PRO A C 1
ATOM 4022 O O . PRO A 1 525 ? 5.007 11.521 23.852 1.00 90.12 525 PRO A O 1
ATOM 4025 N N . ILE A 1 526 ? 3.789 13.402 23.867 1.00 95.62 526 ILE A N 1
ATOM 4026 C CA . ILE A 1 526 ? 3.679 13.507 25.336 1.00 95.62 526 ILE A CA 1
ATOM 4027 C C . ILE A 1 526 ? 2.420 12.836 25.892 1.00 95.62 526 ILE A C 1
ATOM 4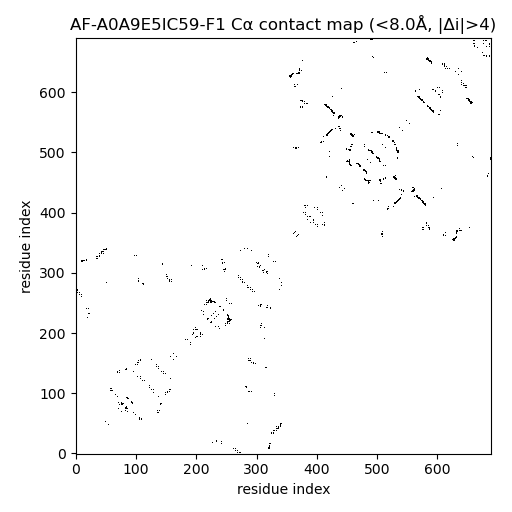029 O O . ILE A 1 526 ? 2.328 12.570 27.089 1.00 95.62 526 ILE A O 1
ATOM 4033 N N . TYR A 1 527 ? 1.434 12.580 25.034 1.00 97.69 527 TYR A N 1
ATOM 4034 C CA . TYR A 1 527 ? 0.237 11.826 25.373 1.00 97.69 527 TYR A CA 1
ATOM 4035 C C . TYR A 1 527 ? -0.294 11.110 24.138 1.00 97.69 527 TYR A C 1
ATOM 4037 O O . TYR A 1 527 ? -0.379 11.704 23.064 1.00 97.69 527 TYR A O 1
ATOM 4045 N N . ARG A 1 528 ? -0.678 9.848 24.314 1.00 97.75 528 ARG A N 1
ATOM 4046 C CA . ARG A 1 528 ? -1.409 9.045 23.335 1.00 97.75 528 ARG A CA 1
ATOM 4047 C C . ARG A 1 528 ? -2.138 7.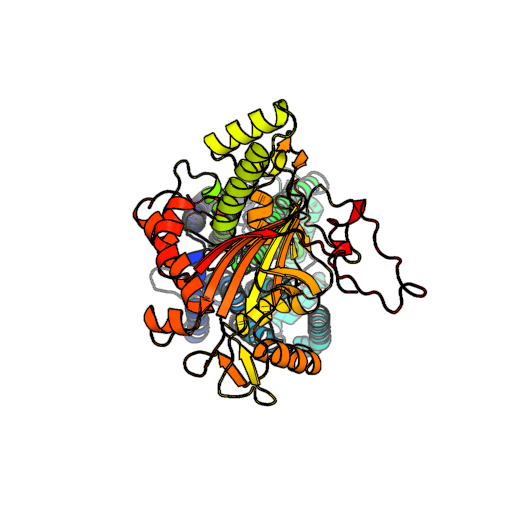915 24.065 1.00 97.75 528 ARG A C 1
ATOM 4049 O O . ARG A 1 528 ? -1.511 7.299 24.931 1.00 97.75 528 ARG A O 1
ATOM 4056 N N . PRO A 1 529 ? -3.398 7.602 23.728 1.00 98.38 529 PRO A N 1
ATOM 4057 C CA . PRO A 1 529 ? -4.065 6.418 24.254 1.00 98.38 529 PRO A CA 1
ATOM 4058 C C . PRO A 1 529 ? -3.696 5.151 23.466 1.00 98.38 529 PRO A C 1
ATOM 4060 O O . PRO A 1 529 ? -3.457 5.200 22.255 1.00 98.38 529 PRO A O 1
ATOM 4063 N N . THR A 1 530 ? -3.706 4.005 24.150 1.00 98.56 530 THR A N 1
ATOM 4064 C CA . THR A 1 530 ? -3.740 2.688 23.494 1.00 98.56 530 THR A CA 1
ATOM 4065 C C . THR A 1 530 ? -5.123 2.509 22.876 1.00 98.56 530 THR A C 1
ATOM 4067 O O . THR A 1 530 ? -6.122 2.715 23.565 1.00 98.56 530 THR A O 1
ATOM 4070 N N . VAL A 1 531 ? -5.194 2.142 21.596 1.00 98.62 531 VAL A N 1
ATOM 4071 C CA . VAL A 1 531 ? -6.466 1.949 20.882 1.00 98.62 531 VAL A CA 1
ATOM 4072 C C . VAL A 1 531 ? -6.438 0.635 20.128 1.00 98.62 531 VAL A C 1
ATOM 4074 O O . VAL A 1 531 ? -5.546 0.419 19.311 1.00 98.62 531 VAL A O 1
ATOM 4077 N N . HIS A 1 532 ? -7.414 -0.234 20.365 1.00 98.44 532 HIS A N 1
ATOM 4078 C CA . HIS A 1 532 ? -7.572 -1.446 19.569 1.00 98.44 532 HIS A CA 1
ATOM 4079 C C . HIS A 1 532 ? -8.995 -1.982 19.599 1.00 98.44 532 HIS A C 1
ATOM 4081 O O . HIS A 1 532 ? -9.810 -1.615 20.447 1.00 98.44 532 HIS A O 1
ATOM 4087 N N . TYR A 1 533 ? -9.275 -2.888 18.673 1.00 98.44 533 TYR A N 1
ATOM 4088 C CA . TYR A 1 533 ? -10.527 -3.618 18.644 1.00 98.44 533 TYR A CA 1
ATOM 4089 C C . TYR A 1 533 ? -10.518 -4.726 19.709 1.00 98.44 533 TYR A C 1
ATOM 4091 O O . TYR A 1 533 ? -9.481 -5.321 20.012 1.00 98.44 533 TYR A O 1
ATOM 4099 N N . ALA A 1 534 ? -11.669 -4.969 20.321 1.00 98.44 534 ALA A N 1
ATOM 4100 C CA . ALA A 1 534 ? -11.967 -6.105 21.172 1.00 98.44 534 ALA A CA 1
ATOM 4101 C C . ALA A 1 534 ? -13.270 -6.726 20.655 1.00 98.44 534 ALA A C 1
ATOM 4103 O O . ALA A 1 534 ? -14.348 -6.497 21.205 1.00 98.44 534 ALA A O 1
ATOM 4104 N N . TYR A 1 535 ? -13.155 -7.481 19.559 1.00 98.62 535 TYR A N 1
ATOM 4105 C CA . TYR A 1 535 ? -14.306 -7.988 18.820 1.00 98.62 535 TYR A CA 1
ATOM 4106 C C . TYR A 1 535 ? -14.733 -9.381 19.273 1.00 98.62 535 TYR A C 1
ATOM 4108 O O . TYR A 1 535 ? -13.955 -10.334 19.171 1.00 98.62 535 TYR A O 1
ATOM 4116 N N . LEU A 1 536 ? -15.978 -9.525 19.721 1.00 98.56 536 LEU A N 1
ATOM 4117 C CA . LEU A 1 536 ? -16.612 -10.820 19.929 1.00 98.56 536 LEU A CA 1
ATOM 4118 C C . LEU A 1 536 ? -17.779 -10.988 18.936 1.00 98.56 536 LEU A C 1
ATOM 4120 O O . LEU A 1 536 ? -18.878 -10.502 19.212 1.00 98.56 536 LEU A O 1
ATOM 4124 N N . PRO A 1 537 ? -17.565 -11.650 17.781 1.00 98.38 537 PRO A N 1
ATOM 4125 C CA . PRO A 1 537 ? -18.597 -11.817 16.764 1.00 98.38 537 PRO A CA 1
ATOM 4126 C C . PRO A 1 537 ? -19.698 -12.776 17.235 1.00 98.38 537 PRO A C 1
ATOM 4128 O O . PRO A 1 537 ? -19.609 -13.385 18.306 1.00 98.38 537 PRO A O 1
ATOM 4131 N N . CYS A 1 538 ? -20.718 -12.959 16.393 1.00 98.25 538 CYS A N 1
ATOM 4132 C CA . CYS A 1 538 ? -21.806 -13.890 16.668 1.00 98.25 538 CYS A CA 1
ATOM 4133 C C . CYS A 1 538 ? -21.292 -15.324 16.895 1.00 98.25 538 CYS A C 1
ATOM 4135 O O . CYS A 1 538 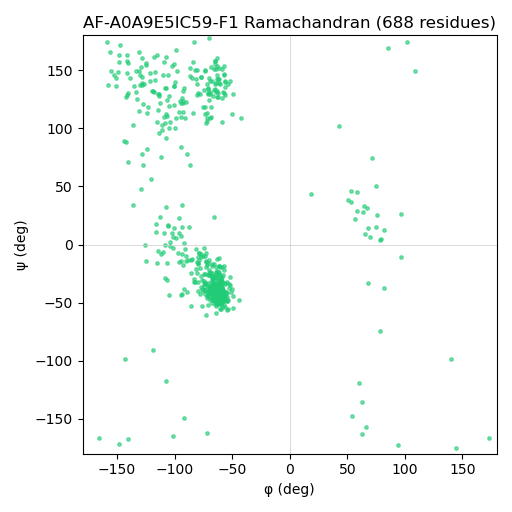? -20.259 -15.745 16.362 1.00 98.25 538 CYS A O 1
ATOM 4137 N N . ASP A 1 539 ? -22.047 -16.124 17.649 1.00 98.00 539 ASP A N 1
ATOM 4138 C CA . ASP A 1 539 ? -21.615 -17.474 18.038 1.00 98.00 539 ASP A CA 1
ATOM 4139 C C . ASP A 1 539 ? -21.366 -18.392 16.821 1.00 98.00 539 ASP A C 1
ATOM 4141 O O . ASP A 1 539 ? -20.482 -19.253 16.842 1.00 98.00 539 ASP A O 1
ATOM 4145 N N . ALA A 1 540 ? -22.100 -18.181 15.721 1.00 97.94 540 ALA A N 1
ATOM 4146 C CA . ALA A 1 540 ? -21.894 -18.907 14.469 1.00 97.94 540 ALA A CA 1
ATOM 4147 C C . ALA A 1 540 ? -20.543 -18.572 13.810 1.00 97.94 540 ALA A C 1
ATOM 4149 O O . ALA A 1 540 ? -19.885 -19.468 13.268 1.00 97.94 540 ALA A O 1
ATOM 4150 N N . ALA A 1 541 ? -20.098 -17.317 13.897 1.00 98.12 541 ALA A N 1
ATOM 4151 C CA . ALA A 1 541 ? -18.784 -16.897 13.424 1.00 98.12 541 ALA A CA 1
ATOM 4152 C C . ALA A 1 541 ? -17.669 -17.465 14.303 1.00 98.12 541 ALA A C 1
ATOM 4154 O O . ALA A 1 541 ? -16.694 -17.981 13.766 1.00 98.12 541 ALA A O 1
ATOM 4155 N N . ILE A 1 542 ? -17.841 -17.502 15.630 1.00 97.94 542 ILE A N 1
ATOM 4156 C CA . ILE A 1 542 ? -16.893 -18.179 16.534 1.00 97.94 542 ILE A CA 1
ATOM 4157 C C . ILE A 1 542 ? -16.727 -19.657 16.165 1.00 97.94 542 ILE A C 1
ATOM 4159 O O . ILE A 1 542 ? -15.605 -20.137 15.998 1.00 97.94 542 ILE A O 1
ATOM 4163 N N . ALA A 1 543 ? -17.831 -20.380 15.961 1.00 97.62 543 ALA A N 1
ATOM 4164 C CA . ALA A 1 543 ? -17.777 -21.773 15.519 1.00 97.62 543 ALA A CA 1
ATOM 4165 C C . ALA A 1 543 ? -17.099 -21.926 14.142 1.00 97.62 543 ALA A C 1
ATOM 4167 O O . ALA A 1 543 ? -16.409 -22.916 13.891 1.00 97.62 543 ALA A O 1
ATOM 4168 N N . SER A 1 544 ? -17.270 -20.943 13.255 1.00 97.94 544 SER A N 1
ATOM 4169 C CA . SER A 1 544 ? -16.625 -20.907 11.936 1.00 97.94 544 SER A CA 1
ATOM 4170 C C . SER A 1 544 ? -15.118 -20.668 12.025 1.00 97.94 544 SER A C 1
ATOM 4172 O O . SER A 1 544 ? -14.358 -21.350 11.341 1.00 97.94 544 SER A O 1
ATOM 4174 N N . LEU A 1 545 ? -14.669 -19.774 12.909 1.00 96.44 545 LEU A N 1
ATOM 4175 C CA . LEU A 1 545 ? -13.249 -19.513 13.154 1.00 96.44 545 LEU A CA 1
ATOM 4176 C C . LEU A 1 545 ? -12.528 -20.744 13.707 1.00 96.44 545 LEU A C 1
ATOM 4178 O O . LEU A 1 545 ? -11.422 -21.052 13.269 1.00 96.44 545 LEU A O 1
ATOM 4182 N N . ILE A 1 546 ? -13.160 -21.477 14.629 1.00 96.31 546 ILE A N 1
ATOM 4183 C CA . ILE A 1 546 ? -12.591 -22.711 15.188 1.00 96.31 546 ILE A CA 1
ATOM 4184 C C . ILE A 1 546 ? -12.375 -23.751 14.081 1.00 96.31 546 ILE A C 1
ATOM 4186 O O . ILE A 1 546 ? -11.289 -24.321 13.976 1.00 96.31 546 ILE A O 1
ATOM 4190 N N . GLU A 1 547 ? -13.375 -23.974 13.225 1.00 96.50 547 GLU A N 1
ATOM 4191 C CA . GLU A 1 547 ? -13.247 -24.905 12.097 1.00 96.50 547 GLU A CA 1
ATOM 4192 C C . GLU A 1 547 ? -12.181 -24.444 11.093 1.00 96.50 547 GLU A C 1
ATOM 4194 O O . GLU A 1 547 ? -11.357 -25.239 10.640 1.00 96.50 547 GLU A O 1
ATOM 4199 N N . MET A 1 548 ? -12.142 -23.149 10.784 1.00 94.94 548 MET A N 1
ATOM 4200 C CA . MET A 1 548 ? -11.144 -22.574 9.886 1.00 94.94 548 MET A CA 1
ATOM 4201 C C . MET A 1 548 ? -9.719 -22.735 10.437 1.00 94.94 548 MET A C 1
ATOM 4203 O O . MET A 1 548 ? -8.805 -23.087 9.692 1.00 94.94 548 MET A O 1
ATOM 4207 N N . LYS A 1 549 ? -9.527 -22.567 11.750 1.00 95.06 549 LYS A N 1
ATOM 4208 C CA . LYS A 1 549 ? -8.249 -22.814 12.430 1.00 95.06 549 LYS A CA 1
ATOM 4209 C C . LYS A 1 549 ? -7.816 -24.277 12.328 1.00 95.06 549 LYS A C 1
ATOM 4211 O O . LYS A 1 549 ? -6.645 -24.549 12.068 1.00 95.06 549 LYS A O 1
ATOM 4216 N N . MET A 1 550 ? -8.749 -25.226 12.455 1.00 95.69 550 MET A N 1
ATOM 4217 C CA . MET A 1 550 ? -8.469 -26.654 12.232 1.00 95.69 550 MET A CA 1
ATOM 4218 C C . MET A 1 550 ? -8.022 -26.947 10.793 1.00 95.69 550 MET A C 1
ATOM 4220 O O . MET A 1 550 ? -7.284 -27.902 10.563 1.00 95.69 550 MET A O 1
ATOM 4224 N N . ASN A 1 551 ? -8.435 -26.113 9.838 1.00 92.94 551 ASN A N 1
ATOM 4225 C CA . ASN A 1 551 ? -8.076 -26.208 8.427 1.00 92.94 551 ASN A CA 1
ATOM 4226 C C . ASN A 1 551 ? -6.891 -25.300 8.036 1.00 92.94 551 ASN A C 1
ATOM 4228 O O . ASN A 1 551 ? -6.755 -24.915 6.877 1.00 92.94 551 ASN A O 1
ATOM 4232 N N . GLY A 1 552 ? -6.040 -24.912 8.993 1.00 94.19 552 GLY A N 1
ATOM 4233 C CA . GLY A 1 552 ? -4.850 -24.105 8.708 1.00 94.19 552 GLY A CA 1
ATOM 4234 C C . GLY A 1 552 ? -5.157 -22.685 8.227 1.00 94.19 552 GLY A C 1
ATOM 4235 O O . GLY A 1 552 ? -4.384 -22.135 7.450 1.00 94.19 552 GLY A O 1
ATOM 4236 N N . TYR A 1 553 ? -6.265 -22.097 8.691 1.00 94.06 553 TYR A N 1
ATOM 4237 C CA . TYR A 1 553 ? -6.741 -20.752 8.338 1.00 94.06 553 TYR A CA 1
ATOM 4238 C C . TYR A 1 553 ? -7.209 -20.588 6.882 1.00 94.06 553 TYR A C 1
ATOM 4240 O O . TYR A 1 553 ? -7.413 -19.467 6.418 1.00 94.06 553 TYR A O 1
ATOM 4248 N N . GLU A 1 554 ? -7.425 -21.688 6.159 1.00 92.94 554 GLU A N 1
ATOM 4249 C CA . GLU A 1 554 ? -7.990 -21.668 4.809 1.00 92.94 554 GLU A CA 1
ATOM 4250 C C . GLU A 1 554 ? -9.514 -21.510 4.850 1.00 92.94 554 GLU A C 1
ATOM 4252 O O . GLU A 1 554 ? -10.219 -22.264 5.534 1.00 92.94 554 GLU A O 1
ATOM 4257 N N . LEU A 1 555 ? -10.030 -20.558 4.068 1.00 90.88 555 LEU A N 1
ATOM 4258 C CA . LEU A 1 555 ? -11.464 -20.296 3.971 1.00 90.88 555 LEU A CA 1
ATOM 4259 C C . LEU A 1 555 ? -12.226 -21.508 3.404 1.00 90.88 555 LEU A C 1
ATOM 4261 O O . LEU A 1 555 ? -11.862 -22.034 2.344 1.00 90.88 555 LEU A O 1
ATOM 4265 N N . PRO A 1 556 ? -13.337 -21.925 4.039 1.00 88.81 556 PRO A N 1
ATOM 4266 C CA . PRO A 1 556 ? -14.221 -22.932 3.473 1.00 88.81 556 PRO A CA 1
ATOM 4267 C C . PRO A 1 556 ? -14.837 -22.482 2.142 1.00 88.81 556 PRO A C 1
ATOM 4269 O O . PRO A 1 556 ? -15.078 -21.299 1.904 1.00 88.81 556 PRO A O 1
ATOM 4272 N N . ARG A 1 557 ? -15.163 -23.446 1.269 1.00 88.62 557 ARG A N 1
ATOM 4273 C CA . ARG A 1 557 ? -15.840 -23.152 -0.010 1.00 88.62 557 ARG A CA 1
ATOM 4274 C C . ARG A 1 557 ? -17.263 -22.632 0.182 1.00 88.62 557 ARG A C 1
ATOM 4276 O O . ARG A 1 557 ? -17.752 -21.894 -0.671 1.00 88.62 557 ARG A O 1
ATOM 4283 N N . LYS A 1 558 ? -17.941 -23.061 1.250 1.00 95.25 558 LYS A N 1
ATOM 4284 C CA . LYS A 1 558 ? -19.300 -22.628 1.572 1.00 95.25 558 LYS A CA 1
ATOM 4285 C C . LYS A 1 558 ? -19.219 -21.467 2.558 1.00 95.25 558 LYS A C 1
ATOM 4287 O O . LYS A 1 558 ? -18.633 -21.598 3.628 1.00 95.25 558 LYS A O 1
ATOM 4292 N N . ILE A 1 559 ? -19.816 -20.343 2.184 1.00 96.19 559 ILE A N 1
ATOM 4293 C CA . ILE A 1 559 ? -19.894 -19.137 3.007 1.00 96.19 559 ILE A CA 1
ATOM 4294 C C . ILE A 1 559 ? -21.349 -18.681 3.091 1.00 96.19 559 ILE A C 1
ATOM 4296 O O . ILE A 1 559 ? -22.090 -18.795 2.111 1.00 96.19 559 ILE A O 1
ATOM 4300 N N . ARG A 1 560 ? -21.758 -18.151 4.243 1.00 96.25 560 ARG A N 1
ATOM 4301 C CA . ARG A 1 560 ? -23.097 -17.596 4.452 1.00 96.25 560 ARG A CA 1
ATOM 4302 C C . ARG A 1 560 ? -23.035 -16.330 5.295 1.00 96.25 560 ARG A C 1
ATOM 4304 O O . ARG A 1 560 ? -22.458 -16.322 6.376 1.00 96.25 560 ARG A O 1
ATOM 4311 N N . ILE A 1 561 ? -23.692 -15.285 4.801 1.00 97.00 561 ILE A N 1
ATOM 4312 C CA . ILE A 1 561 ? -23.935 -14.054 5.550 1.00 97.00 561 ILE A CA 1
ATOM 4313 C C . ILE A 1 561 ? -25.372 -14.100 6.074 1.00 97.00 561 ILE A C 1
ATOM 4315 O O . ILE A 1 561 ? -26.314 -14.232 5.288 1.00 97.00 561 ILE A O 1
ATOM 4319 N N . MET A 1 562 ? -25.526 -14.036 7.392 1.00 95.81 562 MET A N 1
ATOM 4320 C CA . MET A 1 562 ? -26.806 -14.095 8.093 1.00 95.81 562 MET A CA 1
ATOM 4321 C C . MET A 1 562 ? -27.622 -12.831 7.821 1.00 95.81 562 MET A C 1
ATOM 4323 O O . MET A 1 562 ? -27.115 -11.728 7.982 1.00 95.81 562 MET A O 1
ATOM 4327 N N . ASN A 1 563 ? -28.886 -12.979 7.429 1.00 92.81 563 ASN A N 1
ATOM 4328 C CA . ASN A 1 563 ? -29.816 -11.872 7.184 1.00 92.81 563 ASN A CA 1
ATOM 4329 C C . ASN A 1 563 ? -31.227 -12.262 7.653 1.00 92.81 563 ASN A C 1
ATOM 4331 O O . ASN A 1 563 ? -31.539 -12.228 8.845 1.00 92.81 563 ASN A O 1
ATOM 4335 N N . ASP A 1 564 ? -32.087 -12.689 6.730 1.00 92.06 564 ASP A N 1
ATOM 4336 C CA . ASP A 1 564 ? -33.471 -13.073 7.030 1.00 92.06 564 ASP A CA 1
ATOM 4337 C C . ASP A 1 564 ? -33.572 -14.294 7.948 1.00 92.06 564 ASP A C 1
ATOM 4339 O O . ASP A 1 564 ? -34.560 -14.468 8.657 1.00 92.06 564 ASP A O 1
ATOM 4343 N N . ASP A 1 565 ? -32.535 -15.129 7.979 1.00 93.94 565 ASP A N 1
ATOM 4344 C CA . ASP A 1 565 ? -32.462 -16.297 8.843 1.00 93.94 565 ASP A CA 1
ATOM 4345 C C . ASP A 1 565 ? -32.208 -15.952 10.319 1.00 93.94 565 ASP A C 1
ATOM 4347 O O . ASP A 1 565 ? -32.370 -16.838 11.157 1.00 93.94 565 ASP A O 1
ATOM 4351 N N . ILE A 1 566 ? -31.880 -14.700 10.663 1.00 97.38 566 ILE A N 1
ATOM 4352 C CA . ILE A 1 566 ? -31.706 -14.244 12.051 1.00 97.38 566 ILE A CA 1
ATOM 4353 C C . ILE A 1 566 ? -33.060 -14.221 12.781 1.00 97.38 566 ILE A C 1
ATOM 4355 O O . ILE A 1 566 ? -34.043 -13.672 12.288 1.00 97.38 566 ILE A O 1
ATOM 4359 N N . ILE A 1 567 ? -33.143 -14.794 13.978 1.00 97.06 567 ILE A N 1
ATOM 4360 C CA . ILE A 1 567 ? -34.384 -14.865 14.770 1.00 97.06 567 ILE A CA 1
ATOM 4361 C C . ILE A 1 567 ? -34.377 -13.957 15.999 1.00 97.06 567 ILE A C 1
ATOM 4363 O O . ILE A 1 567 ? -35.431 -13.482 16.418 1.00 97.06 567 ILE A O 1
ATOM 4367 N N . SER A 1 568 ? -33.205 -13.685 16.563 1.00 97.81 568 SER A N 1
ATOM 4368 C CA . SER A 1 568 ? -33.040 -12.869 17.765 1.00 97.81 568 SER A CA 1
ATOM 4369 C C . SER A 1 568 ? -31.621 -12.321 17.856 1.00 97.81 568 SER A C 1
ATOM 4371 O O . SER A 1 568 ? -30.757 -12.709 17.072 1.00 97.81 568 SER A O 1
ATOM 4373 N N . GLY A 1 569 ? -31.391 -11.461 18.845 1.00 97.69 569 GLY A N 1
ATOM 4374 C CA . GLY A 1 569 ? -30.086 -10.877 19.127 1.00 97.69 569 GLY A CA 1
ATOM 4375 C C . GLY A 1 569 ? -29.946 -9.449 18.621 1.00 97.69 569 GLY A C 1
ATOM 4376 O O . GLY A 1 569 ? -30.832 -8.889 17.966 1.00 97.69 569 GLY A O 1
ATOM 4377 N N . SER A 1 570 ? -28.815 -8.867 18.971 1.00 98.06 570 SER A N 1
ATOM 4378 C CA . SER A 1 570 ? -28.419 -7.503 18.658 1.00 98.06 570 SER A CA 1
ATOM 4379 C C . SER A 1 570 ? -26.939 -7.433 18.334 1.00 98.06 570 SER A C 1
ATOM 4381 O O . SER A 1 570 ? -26.161 -8.274 18.792 1.00 98.06 570 SER A O 1
ATOM 4383 N N . ASP A 1 571 ? -26.577 -6.387 17.610 1.00 98.44 571 ASP A N 1
ATOM 4384 C CA . ASP A 1 571 ? -25.202 -5.932 17.498 1.00 98.44 571 ASP A CA 1
ATOM 4385 C C . ASP A 1 571 ? -24.977 -4.800 18.512 1.00 98.44 571 ASP A C 1
ATOM 4387 O O . ASP A 1 571 ? -25.648 -3.760 18.456 1.00 98.44 571 ASP A O 1
ATOM 4391 N N . GLU A 1 572 ? -24.126 -5.048 19.509 1.00 98.44 572 GLU A N 1
ATOM 4392 C CA . GLU A 1 572 ? -23.758 -4.083 20.544 1.00 98.44 572 GLU A CA 1
ATOM 4393 C C . GLU A 1 572 ? -22.328 -3.604 20.305 1.00 98.44 572 GLU A C 1
ATOM 4395 O O . GLU A 1 572 ? -21.368 -4.205 20.791 1.00 98.44 572 GLU A O 1
ATOM 4400 N N . LEU A 1 573 ? -22.213 -2.510 19.554 1.00 98.69 573 LEU A N 1
ATOM 4401 C CA . LEU A 1 573 ? -20.963 -1.907 19.107 1.00 98.69 573 LEU A CA 1
ATOM 4402 C C . LEU A 1 573 ? -20.794 -0.528 19.745 1.00 98.69 573 LEU A C 1
ATOM 4404 O O . LEU A 1 573 ? -21.665 0.340 19.643 1.00 98.69 573 LEU A O 1
ATOM 4408 N N . GLY A 1 574 ? -19.630 -0.292 20.343 1.00 98.62 574 GLY A N 1
ATOM 4409 C CA . GLY A 1 574 ? -19.282 1.009 20.893 1.00 98.62 574 GLY A CA 1
ATOM 4410 C C . GLY A 1 574 ? -17.805 1.155 21.210 1.00 98.62 574 GLY A C 1
ATOM 4411 O O . GLY A 1 574 ? -16.962 0.355 20.804 1.00 98.62 574 GLY A O 1
ATOM 4412 N N . VAL A 1 575 ? -17.492 2.204 21.962 1.00 98.81 575 VAL A N 1
ATOM 4413 C CA . VAL A 1 575 ? -16.149 2.485 22.465 1.00 98.81 575 VAL A CA 1
ATOM 4414 C C . VAL A 1 575 ? -16.141 2.487 23.984 1.00 98.81 575 VAL A C 1
ATOM 4416 O O . VAL A 1 575 ? -16.982 3.118 24.618 1.00 98.81 575 VAL A O 1
ATOM 4419 N N . LEU A 1 576 ? -15.168 1.789 24.563 1.00 98.81 576 LEU A N 1
ATOM 4420 C CA . LEU A 1 576 ? -14.904 1.731 25.993 1.00 98.81 576 LEU A CA 1
ATOM 4421 C C . LEU A 1 576 ? -13.628 2.519 26.295 1.00 98.81 576 LEU A C 1
ATOM 4423 O O . LEU A 1 576 ? -12.523 2.043 26.034 1.00 98.81 576 LEU A O 1
ATOM 4427 N N . LEU A 1 577 ? -13.782 3.714 26.859 1.00 98.81 577 LEU A N 1
ATOM 4428 C CA . LEU A 1 577 ? -12.673 4.558 27.295 1.00 98.81 577 LEU A CA 1
ATOM 4429 C C . LEU A 1 577 ? -12.366 4.248 28.759 1.00 98.81 577 LEU A C 1
ATOM 4431 O O . LEU A 1 577 ? -13.275 4.125 29.575 1.00 98.81 577 LEU A O 1
ATOM 4435 N N . MET A 1 578 ? -11.087 4.094 29.095 1.00 98.56 578 MET A N 1
ATOM 4436 C CA . MET A 1 578 ? -10.638 3.606 30.401 1.00 98.56 578 MET A CA 1
ATOM 4437 C C . MET A 1 578 ? -9.396 4.341 30.894 1.00 98.56 578 MET A C 1
ATOM 4439 O O . MET A 1 578 ? -8.668 4.976 30.130 1.00 98.56 578 MET A O 1
ATOM 4443 N N . GLY A 1 579 ? -9.114 4.223 32.192 1.00 96.25 579 GLY A N 1
ATOM 4444 C CA . GLY A 1 579 ? -7.889 4.751 32.804 1.00 96.25 579 GLY A CA 1
ATOM 4445 C C . GLY A 1 579 ? -8.029 6.118 33.469 1.00 96.25 579 GLY A C 1
ATOM 4446 O O . GLY A 1 579 ? -7.136 6.506 34.223 1.00 96.25 579 GLY A O 1
ATOM 4447 N N . HIS A 1 580 ? -9.162 6.784 33.250 1.00 95.50 580 HIS A N 1
ATOM 4448 C CA . HIS A 1 580 ? -9.533 8.066 33.846 1.00 95.50 580 HIS A CA 1
ATOM 4449 C C . HIS A 1 580 ? -10.150 7.904 35.253 1.00 95.50 580 HIS A C 1
ATOM 4451 O O . HIS A 1 580 ? -10.443 6.801 35.721 1.00 95.50 580 HIS A O 1
ATOM 4457 N N . ASP A 1 581 ? -10.406 9.023 35.932 1.00 92.56 581 ASP A N 1
ATOM 4458 C CA . ASP A 1 581 ? -10.868 9.113 37.332 1.00 92.56 581 ASP A CA 1
ATOM 4459 C C . ASP A 1 581 ? -12.251 8.491 37.610 1.00 92.56 581 ASP A C 1
ATOM 4461 O O . ASP A 1 581 ? -12.652 8.319 38.769 1.00 92.56 581 ASP A O 1
ATOM 4465 N N . LEU A 1 582 ? -12.996 8.170 36.549 1.00 95.00 582 LEU A N 1
ATOM 4466 C CA . LEU A 1 582 ? -14.305 7.516 36.614 1.00 95.00 582 LEU A CA 1
ATOM 4467 C C . LEU A 1 582 ? -14.222 6.012 36.308 1.00 95.00 582 LEU A C 1
ATOM 4469 O O . LEU A 1 582 ? -15.260 5.358 36.311 1.00 95.00 582 LEU A O 1
ATOM 4473 N N . THR A 1 583 ? -13.007 5.467 36.160 1.00 95.69 583 THR A N 1
ATOM 4474 C CA . THR A 1 583 ? -12.690 4.066 35.831 1.00 95.69 583 THR A CA 1
ATOM 4475 C C . THR A 1 583 ? -12.860 3.736 34.352 1.00 95.69 583 THR A C 1
ATOM 4477 O O . THR A 1 583 ? -11.844 3.634 33.660 1.00 95.69 583 THR A O 1
ATOM 4480 N N . GLY A 1 584 ? -14.099 3.602 33.878 1.00 97.31 584 GLY A N 1
ATOM 4481 C CA . GLY A 1 584 ? -14.402 3.381 32.470 1.00 97.31 584 GLY A CA 1
ATOM 4482 C C . GLY A 1 584 ? -15.732 4.003 32.055 1.00 97.31 584 GLY A C 1
ATOM 4483 O O . GLY A 1 584 ? -16.609 4.242 32.891 1.00 97.31 584 GLY A O 1
ATOM 4484 N N . TRP A 1 585 ? -15.879 4.271 30.764 1.00 98.69 585 TRP A N 1
ATOM 4485 C CA . TRP A 1 585 ? -17.096 4.808 30.163 1.00 98.69 585 TRP A CA 1
ATOM 4486 C C . TRP A 1 585 ? -17.322 4.177 28.793 1.00 98.69 585 TRP A C 1
ATOM 4488 O O . TRP A 1 585 ? -16.418 4.196 27.956 1.00 98.69 585 TRP A O 1
ATOM 4498 N N . TRP A 1 586 ? -18.512 3.625 28.567 1.00 98.75 586 TRP A N 1
ATOM 4499 C CA . TRP A 1 586 ? -18.897 3.034 27.288 1.00 98.75 586 TRP A CA 1
ATOM 4500 C C . TRP A 1 586 ? -19.906 3.925 26.571 1.00 98.75 586 TRP A C 1
ATOM 4502 O O . TRP A 1 586 ? -20.857 4.400 27.194 1.00 98.75 586 TRP A O 1
ATOM 4512 N N . VAL A 1 587 ? -19.699 4.152 25.273 1.00 98.81 587 VAL A N 1
ATOM 4513 C CA . VAL A 1 587 ? -20.654 4.844 24.397 1.00 98.81 587 VAL A CA 1
ATOM 4514 C C . VAL A 1 587 ? -20.816 4.075 23.096 1.00 98.81 587 VAL A C 1
ATOM 4516 O O . VAL A 1 587 ? -19.819 3.745 22.456 1.00 98.81 587 VAL A O 1
ATOM 4519 N N . GLY A 1 588 ? -22.052 3.836 22.668 1.00 98.50 588 GLY A N 1
ATOM 4520 C CA . GLY A 1 588 ? -22.306 3.087 21.442 1.00 98.50 588 GLY A CA 1
ATOM 4521 C C . GLY A 1 588 ? -23.772 2.770 21.196 1.00 98.50 588 GLY A C 1
ATOM 4522 O O . GLY A 1 588 ? -24.665 3.336 21.826 1.00 98.50 588 GLY A O 1
ATOM 4523 N N . SER A 1 589 ? -23.997 1.860 20.257 1.00 98.56 589 SER A N 1
ATOM 4524 C CA . SER A 1 589 ? -25.304 1.401 19.800 1.00 98.56 589 SER A CA 1
ATOM 4525 C C . SER A 1 589 ? -25.566 -0.023 20.275 1.00 98.56 589 SER A C 1
ATOM 4527 O O . SER A 1 589 ? -24.716 -0.897 20.118 1.00 98.56 589 SER A O 1
ATOM 4529 N N . ARG A 1 590 ? -26.773 -0.265 20.788 1.00 98.00 590 ARG A N 1
ATOM 4530 C CA . ARG A 1 590 ? -27.367 -1.596 20.899 1.00 98.00 590 ARG A CA 1
ATOM 4531 C C . ARG A 1 590 ? -28.529 -1.681 19.918 1.00 98.00 590 ARG A C 1
ATOM 4533 O O . ARG A 1 590 ? -29.640 -1.219 20.195 1.00 98.00 590 ARG A O 1
ATOM 4540 N N . LEU A 1 591 ? -28.275 -2.282 18.760 1.00 98.19 591 LEU A N 1
ATOM 4541 C CA . LEU A 1 591 ? -29.272 -2.411 17.703 1.00 98.19 591 LEU A CA 1
ATOM 4542 C C . LEU A 1 591 ? -29.759 -3.858 17.602 1.00 98.19 591 LEU A C 1
ATOM 4544 O O . LEU A 1 591 ? -29.014 -4.758 17.223 1.00 98.19 591 LEU A O 1
ATOM 4548 N N . SER A 1 592 ? -31.026 -4.090 17.951 1.00 98.06 592 SER A N 1
ATOM 4549 C CA . SER A 1 592 ? -31.650 -5.412 17.837 1.00 98.06 592 SER A CA 1
ATOM 4550 C C . SER A 1 592 ? -32.099 -5.704 16.410 1.00 98.06 592 SER A C 1
ATOM 4552 O O . SER A 1 592 ? -32.530 -4.806 15.686 1.00 98.06 592 SER A O 1
ATOM 4554 N N . ILE A 1 593 ? -32.104 -6.983 16.028 1.00 97.81 593 ILE A N 1
ATOM 4555 C CA . ILE A 1 593 ? -32.620 -7.401 14.718 1.00 97.81 593 ILE A CA 1
ATOM 4556 C C . ILE A 1 593 ? -34.096 -7.010 14.516 1.00 97.81 593 ILE A C 1
ATOM 4558 O O . ILE A 1 593 ? -34.520 -6.735 13.393 1.00 97.81 593 ILE A O 1
ATOM 4562 N N . GLN A 1 594 ? -34.898 -6.961 15.586 1.00 96.75 594 GLN A N 1
ATOM 4563 C CA . GLN A 1 594 ? -36.302 -6.544 15.514 1.00 96.75 594 GLN A CA 1
ATOM 4564 C C . GLN A 1 594 ? -36.421 -5.070 15.124 1.00 96.75 594 GLN A C 1
ATOM 4566 O O . GLN A 1 594 ? -37.207 -4.731 14.238 1.00 96.75 594 GLN A O 1
ATOM 4571 N N . GLU A 1 595 ? -35.621 -4.211 15.755 1.00 97.12 595 GLU A N 1
ATOM 4572 C CA . GLU A 1 595 ? -35.595 -2.787 15.444 1.00 97.12 595 GLU A CA 1
ATOM 4573 C C . GLU A 1 595 ? -35.021 -2.540 14.048 1.00 97.12 595 GLU A C 1
ATOM 4575 O O . GLU A 1 595 ? -35.600 -1.792 13.261 1.00 97.12 595 GLU A O 1
ATOM 4580 N N . THR A 1 596 ? -33.958 -3.256 13.677 1.00 97.38 596 THR A N 1
ATOM 4581 C CA . THR A 1 596 ? -33.415 -3.206 12.319 1.00 97.38 596 THR A CA 1
ATOM 4582 C C . THR A 1 596 ? -34.469 -3.521 11.274 1.00 97.38 596 THR A C 1
ATOM 4584 O O . THR A 1 596 ? -34.623 -2.761 10.329 1.00 97.38 596 THR A O 1
ATOM 4587 N N . ARG A 1 597 ? -35.242 -4.599 11.440 1.00 95.88 597 ARG A N 1
ATOM 4588 C CA . ARG A 1 597 ? -36.277 -4.988 10.469 1.00 95.88 597 ARG A CA 1
ATOM 4589 C C . ARG A 1 597 ? -37.417 -3.982 10.373 1.00 95.88 597 ARG A C 1
ATOM 4591 O O . ARG A 1 597 ? -38.029 -3.872 9.314 1.00 95.88 597 ARG A O 1
ATOM 4598 N N . ARG A 1 598 ? -37.696 -3.253 11.457 1.00 96.44 598 ARG A N 1
ATOM 4599 C CA . ARG A 1 598 ? -38.665 -2.152 11.465 1.00 96.44 598 ARG A CA 1
ATOM 4600 C C . ARG A 1 598 ? -38.179 -0.971 10.621 1.00 96.44 598 ARG A C 1
ATOM 4602 O O . ARG A 1 598 ? -38.992 -0.337 9.956 1.00 96.44 598 ARG A O 1
ATOM 4609 N N . LEU A 1 599 ? -36.878 -0.687 10.654 1.00 95.69 599 LEU A N 1
ATOM 4610 C CA . LEU A 1 599 ? -36.257 0.462 9.988 1.00 95.69 599 LEU A CA 1
ATOM 4611 C C . LEU A 1 599 ? -35.818 0.162 8.545 1.00 95.69 599 LEU A C 1
ATOM 4613 O O . LEU A 1 599 ? -36.001 0.989 7.655 1.00 95.69 599 LEU A O 1
ATOM 4617 N N . ALA A 1 600 ? -35.252 -1.019 8.314 1.00 94.12 600 ALA A N 1
ATOM 4618 C CA . ALA A 1 600 ? -34.691 -1.485 7.052 1.00 94.12 600 ALA A CA 1
ATOM 4619 C C . ALA A 1 600 ? -35.000 -2.987 6.855 1.00 94.12 600 ALA A C 1
ATOM 4621 O O . ALA A 1 600 ? -34.209 -3.853 7.246 1.00 94.12 600 ALA A O 1
ATOM 4622 N N . PRO A 1 601 ? -36.157 -3.326 6.254 1.00 91.62 601 PRO A N 1
ATOM 4623 C CA . PRO A 1 601 ? -36.536 -4.712 5.993 1.00 91.62 601 PRO A CA 1
ATOM 4624 C C . PRO A 1 601 ? -35.484 -5.473 5.168 1.00 91.62 601 PRO A C 1
ATOM 4626 O O . PRO A 1 601 ? -34.929 -4.939 4.208 1.00 91.62 601 PRO A O 1
ATOM 4629 N N . GLY A 1 602 ? -35.232 -6.735 5.526 1.00 89.38 602 GLY A N 1
ATOM 4630 C CA . GLY A 1 602 ? -34.275 -7.612 4.835 1.00 89.38 602 GLY A CA 1
ATOM 4631 C C . GLY A 1 602 ? -32.798 -7.375 5.173 1.00 89.38 602 GLY A C 1
ATOM 4632 O O . GLY A 1 602 ? -31.935 -8.011 4.575 1.00 89.38 602 GLY A O 1
ATOM 4633 N N . GLN A 1 603 ? -32.492 -6.463 6.100 1.00 93.44 603 GLN A N 1
ATOM 4634 C CA . GLN A 1 603 ? -31.132 -6.198 6.577 1.00 93.44 603 GLN A CA 1
ATOM 4635 C C . GLN A 1 603 ? -30.943 -6.694 8.017 1.00 93.44 603 GLN A C 1
ATOM 4637 O O . GLN A 1 603 ? -31.909 -6.835 8.774 1.00 93.44 603 GLN A O 1
ATOM 4642 N N . ASN A 1 604 ? -29.690 -6.955 8.390 1.00 96.31 604 ASN A N 1
ATOM 4643 C CA . ASN A 1 604 ? -29.287 -7.298 9.755 1.00 96.31 604 ASN A CA 1
ATOM 4644 C C . ASN A 1 604 ? -28.725 -6.081 10.518 1.00 96.31 604 ASN A C 1
ATOM 4646 O O . ASN A 1 604 ? -28.487 -5.026 9.918 1.00 96.31 604 ASN A O 1
ATOM 4650 N N . ALA A 1 605 ? -28.561 -6.204 11.840 1.00 97.12 605 ALA A N 1
ATOM 4651 C CA . ALA A 1 605 ? -28.196 -5.076 12.701 1.00 97.12 605 ALA A CA 1
ATOM 4652 C C . ALA A 1 605 ? -26.827 -4.484 12.337 1.00 97.12 605 ALA A C 1
ATOM 4654 O O . ALA A 1 605 ? -26.718 -3.275 12.126 1.00 97.12 605 ALA A O 1
ATOM 4655 N N . THR A 1 606 ? -25.833 -5.347 12.138 1.00 95.62 606 THR A N 1
ATOM 4656 C CA . THR A 1 606 ? -24.474 -4.991 11.708 1.00 95.62 606 THR A CA 1
ATOM 4657 C C . THR A 1 606 ? -24.490 -4.149 10.428 1.00 95.62 606 THR A C 1
ATOM 4659 O O . THR A 1 606 ? -23.896 -3.075 10.341 1.00 95.62 606 THR A O 1
ATOM 4662 N N . THR A 1 607 ? -25.251 -4.586 9.423 1.00 95.56 607 THR A N 1
ATOM 4663 C CA . THR A 1 607 ? -25.344 -3.908 8.123 1.00 95.56 607 THR A CA 1
ATOM 4664 C C . THR A 1 607 ? -26.024 -2.547 8.246 1.00 95.56 607 THR A C 1
ATOM 4666 O O . THR A 1 607 ? -25.589 -1.583 7.611 1.00 95.56 607 THR A O 1
ATOM 4669 N N . LEU A 1 608 ? -27.067 -2.432 9.078 1.00 97.50 608 LEU A N 1
ATOM 4670 C CA . LEU A 1 608 ? -27.755 -1.157 9.277 1.00 97.50 608 LEU A CA 1
ATOM 4671 C C . LEU A 1 608 ? -26.867 -0.134 10.001 1.00 97.50 608 LEU A C 1
ATOM 4673 O O . LEU A 1 608 ? -26.876 1.031 9.609 1.00 97.50 608 LEU A O 1
ATOM 4677 N N . GLN A 1 609 ? -26.052 -0.545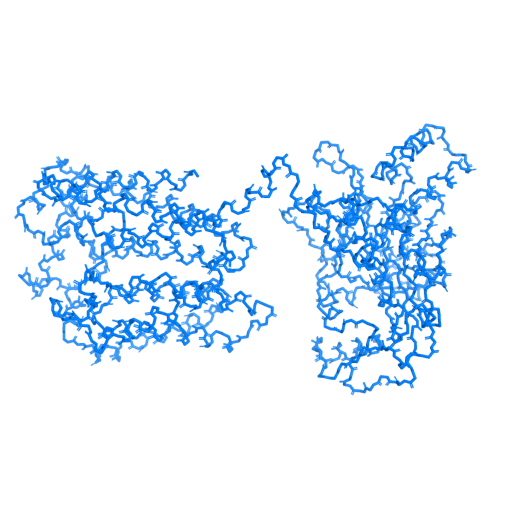 10.978 1.00 98.06 609 GLN A N 1
ATOM 4678 C CA . GLN A 1 609 ? -25.079 0.352 11.621 1.00 98.06 609 GLN A CA 1
ATOM 4679 C C . GLN A 1 609 ? -24.066 0.909 10.607 1.00 98.06 609 GLN A C 1
ATOM 4681 O O . GLN A 1 609 ? -23.815 2.118 10.577 1.00 98.06 609 GLN A O 1
ATOM 4686 N N . VAL A 1 610 ? -23.543 0.061 9.713 1.00 97.50 610 VAL A N 1
ATOM 4687 C CA . VAL A 1 610 ? -22.635 0.492 8.635 1.00 97.50 610 VAL A CA 1
ATOM 4688 C C . VAL A 1 610 ? -23.332 1.473 7.688 1.00 97.50 610 VAL A C 1
ATOM 4690 O O . VAL A 1 610 ? -22.790 2.538 7.384 1.00 97.50 610 VAL A O 1
ATOM 4693 N N . ALA A 1 611 ? -24.550 1.154 7.245 1.00 97.00 611 ALA A N 1
ATOM 4694 C CA . ALA A 1 611 ? -25.316 2.005 6.337 1.00 97.00 611 ALA A CA 1
ATOM 4695 C C . ALA A 1 611 ? -25.666 3.369 6.961 1.00 97.00 611 ALA A C 1
ATOM 4697 O O . ALA A 1 611 ? -25.541 4.402 6.298 1.00 97.00 611 ALA A O 1
ATOM 4698 N N . ALA A 1 612 ? -26.049 3.390 8.240 1.00 97.62 612 ALA A N 1
ATOM 4699 C CA . ALA A 1 612 ? -26.347 4.608 8.990 1.00 97.62 612 ALA A CA 1
ATOM 4700 C C . ALA A 1 612 ? -25.130 5.541 9.068 1.00 97.62 612 ALA A C 1
ATOM 4702 O O . ALA A 1 612 ? -25.251 6.753 8.877 1.00 97.62 612 ALA A O 1
ATOM 4703 N N . SER A 1 613 ? -23.945 4.968 9.287 1.00 97.50 613 SER A N 1
ATOM 4704 C CA . SER A 1 613 ? -22.687 5.712 9.285 1.00 97.50 613 SER A CA 1
ATOM 4705 C C . SER A 1 613 ? -22.383 6.357 7.936 1.00 97.50 613 SER A C 1
ATOM 4707 O O . SER A 1 613 ? -22.096 7.557 7.862 1.00 97.50 613 SER A O 1
ATOM 4709 N N . LEU A 1 614 ? -22.491 5.572 6.858 1.00 97.38 614 LEU A N 1
ATOM 4710 C CA . LEU A 1 614 ? -22.259 6.045 5.495 1.00 97.38 614 LEU A CA 1
ATOM 4711 C C . LEU A 1 614 ? -23.212 7.187 5.143 1.00 97.38 614 LEU A C 1
ATOM 4713 O O . LEU A 1 614 ? -22.784 8.187 4.569 1.00 97.38 614 LEU A O 1
ATOM 4717 N N . LEU A 1 615 ? -24.483 7.078 5.538 1.00 97.25 615 LEU A N 1
ATOM 4718 C CA . LEU A 1 615 ? -25.472 8.129 5.328 1.00 97.25 615 LEU A CA 1
ATOM 4719 C C . LEU A 1 615 ? -25.062 9.440 6.020 1.00 97.25 615 LEU A C 1
ATOM 4721 O O . LEU A 1 615 ? -25.140 10.506 5.406 1.00 97.25 615 LEU A O 1
ATOM 4725 N N . GLY A 1 616 ? -24.574 9.365 7.262 1.00 97.44 616 GLY A N 1
ATOM 4726 C CA . GLY A 1 616 ? -24.080 10.530 7.996 1.00 97.44 616 GLY A CA 1
ATOM 4727 C C . GLY A 1 616 ? -22.863 11.189 7.334 1.00 97.44 616 GLY A C 1
ATOM 4728 O O . GLY A 1 616 ? -22.831 12.413 7.183 1.00 97.44 616 GLY A O 1
ATOM 4729 N N . ALA A 1 617 ? -21.896 10.398 6.859 1.00 97.31 617 ALA A N 1
ATOM 4730 C CA . ALA A 1 617 ? -20.757 10.923 6.104 1.00 97.31 617 ALA A CA 1
ATOM 4731 C C . ALA A 1 617 ? -21.178 11.553 4.776 1.00 97.31 617 ALA A C 1
ATOM 4733 O O . ALA A 1 617 ? -20.756 12.666 4.464 1.00 97.31 617 ALA A O 1
ATOM 4734 N N . MET A 1 618 ? -22.032 10.877 4.002 1.00 97.50 618 MET A N 1
ATOM 4735 C CA . MET A 1 618 ? -22.526 11.383 2.720 1.00 97.50 618 MET A CA 1
ATOM 4736 C C . MET A 1 618 ? -23.259 12.713 2.890 1.00 97.50 618 MET A C 1
ATOM 4738 O O . MET A 1 618 ? -23.036 13.637 2.107 1.00 97.50 618 MET A O 1
ATOM 4742 N N . PHE A 1 619 ? -24.083 12.842 3.932 1.00 97.50 619 PHE A N 1
ATOM 4743 C CA . PHE A 1 619 ? -24.762 14.095 4.249 1.00 97.50 619 PHE A CA 1
ATOM 4744 C C . PHE A 1 619 ? -23.763 15.235 4.489 1.00 97.50 619 PHE A C 1
ATOM 4746 O O . PHE A 1 619 ? -23.884 16.308 3.889 1.00 97.50 619 PHE A O 1
ATOM 4753 N N . TRP A 1 620 ? -22.727 14.988 5.296 1.00 97.69 620 TRP A N 1
ATOM 4754 C CA . TRP A 1 620 ? -21.666 15.966 5.528 1.00 97.69 620 TRP A CA 1
ATOM 4755 C C . TRP A 1 620 ? -20.893 16.301 4.243 1.00 97.69 620 TRP A C 1
ATOM 4757 O O . TRP A 1 620 ? -20.644 17.475 3.967 1.00 97.69 620 TRP A O 1
ATOM 4767 N N . MET A 1 621 ? -20.556 15.301 3.422 1.00 97.25 621 MET A N 1
ATOM 4768 C CA . MET A 1 621 ? -19.826 15.476 2.160 1.00 97.25 621 MET A CA 1
ATOM 4769 C C . MET A 1 621 ? -20.592 16.327 1.146 1.00 97.25 621 MET A C 1
ATOM 4771 O O . MET A 1 621 ? -19.988 17.167 0.482 1.00 97.25 621 MET A O 1
ATOM 4775 N N . ILE A 1 622 ? -21.911 16.145 1.034 1.00 96.88 622 ILE A N 1
ATOM 4776 C CA . ILE A 1 622 ? -22.760 16.939 0.131 1.00 96.88 622 ILE A CA 1
ATOM 4777 C C . ILE A 1 622 ? -22.730 18.418 0.531 1.00 96.88 622 ILE A C 1
ATOM 4779 O O . ILE A 1 622 ? -22.639 19.291 -0.331 1.00 96.88 622 ILE A O 1
ATOM 4783 N N . LYS A 1 623 ? -22.759 18.709 1.836 1.00 96.81 623 LYS A N 1
ATOM 4784 C CA . LYS A 1 623 ? -22.667 20.080 2.361 1.00 96.81 623 LYS A CA 1
ATOM 4785 C C . LYS A 1 623 ? -21.252 20.652 2.283 1.00 96.81 623 LYS A C 1
ATOM 4787 O O . LYS A 1 623 ? -21.085 21.866 2.214 1.00 96.81 623 LYS A O 1
ATOM 4792 N N . ASN A 1 624 ? -20.242 19.786 2.268 1.00 96.06 624 ASN A N 1
ATOM 4793 C CA . ASN A 1 624 ? -18.834 20.150 2.300 1.00 96.06 624 ASN A CA 1
ATOM 4794 C C . ASN A 1 624 ? -18.067 19.473 1.151 1.00 96.06 624 ASN A C 1
ATOM 4796 O O . ASN A 1 624 ? -17.234 18.615 1.426 1.00 96.06 624 ASN A O 1
ATOM 4800 N N . PRO A 1 625 ? -18.296 19.831 -0.129 1.00 94.75 625 PRO A N 1
ATOM 4801 C CA . PRO A 1 625 ? -17.785 19.076 -1.281 1.00 94.75 625 PRO A CA 1
ATOM 4802 C C . PRO A 1 625 ? -16.301 19.313 -1.619 1.00 94.75 625 PRO A C 1
ATOM 4804 O O . PRO A 1 625 ? -15.762 18.629 -2.488 1.00 94.75 625 PRO A O 1
ATOM 4807 N N . THR A 1 626 ? -15.630 20.268 -0.965 1.00 92.69 626 THR A N 1
ATOM 4808 C CA . THR A 1 626 ? -14.249 20.688 -1.284 1.00 92.69 626 THR A CA 1
ATOM 4809 C C . THR A 1 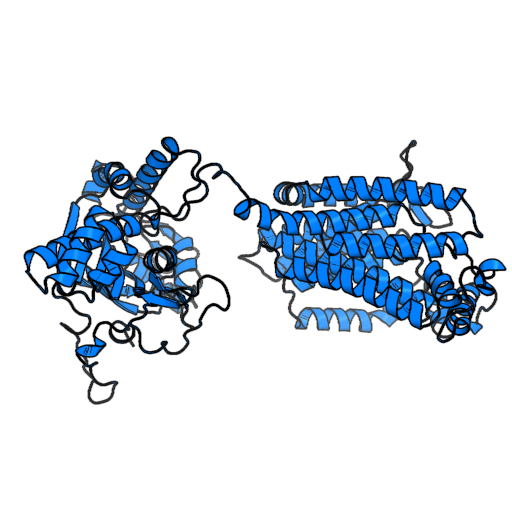626 ? -13.325 20.708 -0.060 1.00 92.69 626 THR A C 1
ATOM 4811 O O . THR A 1 626 ? -12.652 21.702 0.206 1.00 92.69 626 THR A O 1
ATOM 4814 N N . GLN A 1 627 ? -13.340 19.642 0.739 1.00 90.50 627 GLN A N 1
ATOM 4815 C CA . GLN A 1 627 ? -12.560 19.488 1.976 1.00 90.50 627 GLN A CA 1
ATOM 4816 C C . GLN A 1 627 ? -11.349 18.558 1.817 1.00 90.50 627 GLN A C 1
ATOM 4818 O O . GLN A 1 627 ? -10.610 18.346 2.779 1.00 90.50 627 GLN A O 1
ATOM 4823 N N . GLY A 1 628 ? -11.107 18.029 0.613 1.00 88.06 628 GLY A N 1
ATOM 4824 C CA . GLY A 1 628 ? -10.058 17.044 0.363 1.00 88.06 628 GLY A CA 1
ATOM 4825 C C . GLY A 1 628 ? -10.316 15.703 1.057 1.00 88.06 628 GLY A C 1
ATOM 4826 O O . GLY A 1 628 ? -11.452 15.346 1.364 1.00 88.06 628 GLY A O 1
ATOM 4827 N N . VAL A 1 629 ? -9.250 14.936 1.287 1.00 89.38 629 VAL A N 1
ATOM 4828 C CA . VAL A 1 629 ? -9.353 13.624 1.941 1.00 89.38 629 VAL A CA 1
ATOM 4829 C C . VAL A 1 629 ? -9.525 13.805 3.449 1.00 89.38 629 VAL A C 1
ATOM 4831 O O . VAL A 1 629 ? -8.753 14.536 4.070 1.00 89.38 629 VAL A O 1
ATOM 4834 N N . LYS A 1 630 ? -10.526 13.137 4.025 1.00 91.94 630 LYS A N 1
ATOM 4835 C CA . LYS A 1 630 ? -10.852 13.159 5.453 1.00 91.94 630 LYS A CA 1
ATOM 4836 C C . LYS A 1 630 ? -11.038 11.744 5.996 1.00 91.94 630 LYS A C 1
ATOM 4838 O O . LYS A 1 630 ? -11.500 10.864 5.279 1.00 91.94 630 LYS A O 1
ATOM 4843 N N . VAL A 1 631 ? -10.719 11.564 7.272 1.00 94.06 631 VAL A N 1
ATOM 4844 C CA . VAL A 1 631 ? -11.054 10.374 8.079 1.00 94.06 631 VAL A CA 1
ATOM 4845 C C . VAL A 1 631 ? -12.161 10.735 9.084 1.00 94.06 631 VAL A C 1
ATOM 4847 O O . VAL A 1 631 ? -12.343 11.930 9.355 1.00 94.06 631 VAL A O 1
ATOM 4850 N N . PRO A 1 632 ? -12.898 9.767 9.662 1.00 97.00 632 PRO A N 1
ATOM 4851 C CA . PRO A 1 632 ? -14.026 10.045 10.559 1.00 97.00 632 PRO A CA 1
ATOM 4852 C C . PRO A 1 632 ? -13.653 10.922 11.764 1.00 97.00 632 PRO A C 1
ATOM 4854 O O . PRO A 1 632 ? -14.423 11.796 12.169 1.00 97.00 632 PRO A O 1
ATOM 4857 N N . ASP A 1 633 ? -12.431 10.781 12.281 1.00 95.56 633 ASP A N 1
ATOM 4858 C CA . ASP A 1 633 ? -11.900 11.562 13.408 1.00 95.56 633 ASP A CA 1
ATOM 4859 C C . ASP A 1 633 ? -11.843 13.069 13.122 1.00 95.56 633 ASP A C 1
ATOM 4861 O O . ASP A 1 633 ? -11.845 13.883 14.043 1.00 95.56 633 ASP A O 1
ATOM 4865 N N . GLN A 1 634 ? -11.870 13.475 11.852 1.00 94.50 634 GLN A N 1
ATOM 4866 C CA . GLN A 1 634 ? -11.841 14.877 11.426 1.00 94.50 634 GLN A CA 1
ATOM 4867 C C . GLN A 1 634 ? -13.231 15.452 11.126 1.00 94.50 634 GLN A C 1
ATOM 4869 O O . GLN A 1 634 ? -13.350 16.651 10.868 1.00 94.50 634 GLN A O 1
ATOM 4874 N N . LEU A 1 635 ? -14.276 14.622 11.129 1.00 96.44 635 LEU A N 1
ATOM 4875 C CA . LEU A 1 635 ? -15.643 15.049 10.838 1.00 96.44 635 LEU A CA 1
ATOM 4876 C C . LEU A 1 635 ? -16.353 15.563 12.110 1.00 96.44 635 LEU A C 1
ATOM 4878 O O . LEU A 1 635 ? -16.037 15.134 13.228 1.00 96.44 635 LEU A O 1
ATOM 4882 N N . PRO A 1 636 ? -17.325 16.483 11.969 1.00 96.75 636 PRO A N 1
ATOM 4883 C CA . PRO A 1 636 ? -18.120 16.977 13.088 1.00 96.75 636 PRO A CA 1
ATOM 4884 C C . PRO A 1 636 ? -19.108 15.903 13.560 1.00 96.75 636 PRO A C 1
ATOM 4886 O O . PRO A 1 636 ? -20.146 15.669 12.940 1.00 96.75 636 PRO A O 1
ATOM 4889 N N . HIS A 1 637 ? -18.798 15.269 14.692 1.00 97.69 637 HIS A N 1
ATOM 4890 C CA . HIS A 1 637 ? -19.546 14.112 15.188 1.00 97.69 637 HIS A CA 1
ATOM 4891 C C . HIS A 1 637 ? -21.034 14.410 15.434 1.00 97.69 637 HIS A C 1
ATOM 4893 O O . HIS A 1 637 ? -21.875 13.585 15.100 1.00 97.69 637 HIS A O 1
ATOM 4899 N N . LYS A 1 638 ? -21.387 15.607 15.929 1.00 97.19 638 LYS A N 1
ATOM 4900 C CA . LYS A 1 638 ? -22.791 16.012 16.155 1.00 97.19 638 LYS A CA 1
ATOM 4901 C C . LYS A 1 638 ? -23.608 16.017 14.863 1.00 97.19 638 LYS A C 1
ATOM 4903 O O . LYS A 1 638 ? -24.751 15.577 14.864 1.00 97.19 638 LYS A O 1
ATOM 4908 N N . GLU A 1 639 ? -23.022 16.476 13.758 1.00 97.25 639 GLU A N 1
ATOM 4909 C CA . GLU A 1 639 ? -23.704 16.503 12.461 1.00 97.25 639 GLU A CA 1
ATOM 4910 C C . GLU A 1 639 ? -23.852 15.091 11.890 1.00 97.25 639 GLU A C 1
ATOM 4912 O O . GLU A 1 639 ? -24.953 14.708 11.500 1.00 97.25 639 GLU A O 1
ATOM 4917 N N . VAL A 1 640 ? -22.785 14.287 11.915 1.00 98.00 640 VAL A N 1
ATOM 4918 C CA . VAL A 1 640 ? -22.829 12.900 11.424 1.00 98.00 640 VAL A CA 1
ATOM 4919 C C . VAL A 1 640 ? -23.828 12.061 12.228 1.00 98.00 640 VAL A C 1
ATOM 4921 O O . VAL A 1 640 ? -24.707 11.420 11.649 1.00 98.00 640 VAL A O 1
ATOM 4924 N N . LEU A 1 641 ? -23.751 12.107 13.561 1.00 98.12 641 LEU A N 1
ATOM 4925 C CA . LEU A 1 641 ? -24.640 11.349 14.444 1.00 98.12 641 LEU A CA 1
ATOM 4926 C C . LEU A 1 641 ? -26.089 11.843 14.382 1.00 98.12 641 LEU A C 1
ATOM 4928 O O . LEU A 1 641 ? -26.993 11.033 14.550 1.00 98.12 641 LEU A O 1
ATOM 4932 N N . SER A 1 642 ? -26.351 13.121 14.075 1.00 97.69 642 SER A N 1
ATOM 4933 C CA . SER A 1 642 ? -27.732 13.606 13.894 1.00 97.69 642 SER A CA 1
ATOM 4934 C C . SER A 1 642 ? -28.478 12.883 12.765 1.00 97.69 642 SER A C 1
ATOM 4936 O O . SER A 1 642 ? -29.696 12.731 12.830 1.00 97.69 642 SER A O 1
ATOM 4938 N N . VAL A 1 643 ? -27.740 12.401 11.761 1.00 97.81 643 VAL A N 1
ATOM 4939 C CA . VAL A 1 643 ? -28.269 11.638 10.626 1.00 97.81 643 VAL A CA 1
ATOM 4940 C C . VAL A 1 643 ? -28.242 10.135 10.901 1.00 97.81 643 VAL A C 1
ATOM 4942 O O . VAL A 1 643 ? -29.168 9.431 10.507 1.00 97.81 643 VAL A O 1
ATOM 4945 N N . ALA A 1 644 ? -27.197 9.641 11.571 1.00 97.81 644 ALA A N 1
ATOM 4946 C CA . ALA A 1 644 ? -27.024 8.213 11.821 1.00 97.81 644 ALA A CA 1
ATOM 4947 C C . ALA A 1 644 ? -27.906 7.691 12.971 1.00 97.81 644 ALA A C 1
ATOM 4949 O O . ALA A 1 644 ? -28.532 6.646 12.820 1.00 97.81 644 ALA A O 1
ATOM 4950 N N . ASN A 1 645 ? -28.018 8.424 14.088 1.00 97.50 645 ASN A N 1
ATOM 4951 C CA . ASN A 1 645 ? -28.700 7.986 15.318 1.00 97.50 645 ASN A CA 1
ATOM 4952 C C . ASN A 1 645 ? -30.121 7.426 15.125 1.00 97.50 645 ASN A C 1
ATOM 4954 O O . ASN A 1 645 ? -30.427 6.431 15.780 1.00 97.50 645 ASN A O 1
ATOM 4958 N N . PRO A 1 646 ? -30.980 7.967 14.234 1.00 97.38 646 PRO A N 1
ATOM 4959 C CA . PRO A 1 646 ? -32.303 7.391 13.975 1.00 97.38 646 PRO A CA 1
ATOM 4960 C C . PRO A 1 646 ? -32.299 5.920 13.529 1.00 97.38 646 PRO A C 1
ATOM 4962 O O . PRO A 1 646 ? -33.334 5.266 13.609 1.00 97.38 646 PRO A O 1
ATOM 4965 N N . TYR A 1 647 ? -31.158 5.404 13.061 1.00 97.69 647 TYR A N 1
ATOM 4966 C CA . TYR A 1 647 ? -30.998 4.039 12.558 1.00 97.69 647 TYR A CA 1
ATOM 4967 C C . TYR A 1 647 ? -30.195 3.119 13.487 1.00 97.69 647 TYR A C 1
ATOM 4969 O O . TYR A 1 647 ? -29.996 1.949 13.170 1.00 97.69 647 TYR A O 1
ATOM 4977 N N . LEU A 1 648 ? -29.718 3.635 14.622 1.00 97.44 648 LEU A N 1
ATOM 4978 C CA . LEU A 1 648 ? -28.773 2.946 15.507 1.00 97.44 648 LEU A CA 1
ATOM 4979 C C . LEU A 1 648 ? -29.437 2.350 16.757 1.00 97.44 648 LEU A C 1
ATOM 4981 O O . LEU A 1 648 ? -28.743 1.887 17.657 1.00 97.44 648 LEU A O 1
ATOM 4985 N N . GLY A 1 649 ? -30.770 2.333 16.823 1.00 94.62 649 GLY A N 1
ATOM 4986 C CA . GLY A 1 649 ? -31.494 1.761 17.957 1.00 94.62 649 GLY A CA 1
ATOM 4987 C C . GLY A 1 649 ? -31.207 2.507 19.262 1.00 94.62 649 GLY A C 1
ATOM 4988 O O . GLY A 1 649 ? -31.221 3.738 19.301 1.00 94.62 649 GLY A O 1
ATOM 4989 N N . GLU A 1 650 ? -30.975 1.763 20.342 1.00 95.69 650 GLU A N 1
ATOM 4990 C CA . GLU A 1 650 ? -30.645 2.341 21.644 1.00 95.69 650 GLU A CA 1
ATOM 4991 C C . GLU A 1 650 ? -29.192 2.842 21.643 1.00 95.69 650 GLU A C 1
ATOM 4993 O O . GLU A 1 650 ? -28.261 2.055 21.477 1.00 95.69 650 GLU A O 1
ATOM 4998 N N . ILE A 1 651 ? -28.989 4.149 21.845 1.00 97.62 651 ILE A N 1
ATOM 4999 C CA . ILE A 1 651 ? -27.659 4.724 22.081 1.00 97.62 651 ILE A CA 1
ATOM 5000 C C . ILE A 1 651 ? -27.411 4.789 23.587 1.00 97.62 651 ILE A C 1
ATOM 5002 O O . ILE A 1 651 ? -28.070 5.553 24.293 1.00 97.62 651 ILE A O 1
ATOM 5006 N N . ILE A 1 652 ? -26.445 4.012 24.070 1.00 97.88 652 ILE A N 1
ATOM 5007 C CA . ILE A 1 652 ? -26.086 3.938 25.491 1.00 97.88 652 ILE A CA 1
ATOM 5008 C C . ILE A 1 652 ? -24.834 4.790 25.708 1.00 97.88 652 ILE A C 1
ATOM 5010 O O . ILE A 1 652 ? -23.897 4.748 24.913 1.00 97.88 652 ILE A O 1
ATOM 5014 N N . SER A 1 653 ? -24.824 5.572 26.786 1.00 98.06 653 SER A N 1
ATOM 5015 C CA . SER A 1 653 ? -23.646 6.279 27.294 1.00 98.06 653 SER A CA 1
ATOM 5016 C C . SER A 1 653 ? -23.614 6.106 28.804 1.00 98.06 653 SER A C 1
ATOM 5018 O O . SER A 1 653 ? -24.397 6.736 29.518 1.00 98.06 653 SER A O 1
ATOM 5020 N N . GLU A 1 654 ? -22.754 5.216 29.295 1.00 97.44 654 GLU A N 1
ATOM 5021 C CA . GLU A 1 654 ? -22.756 4.839 30.705 1.00 97.44 654 GLU A CA 1
ATOM 5022 C C . GLU A 1 654 ? -21.365 4.633 31.296 1.00 97.44 654 GLU A C 1
ATOM 5024 O O . GLU A 1 654 ? -20.416 4.183 30.650 1.00 97.44 654 GLU A O 1
ATOM 5029 N N . ARG A 1 655 ? -21.262 4.962 32.584 1.00 97.44 655 ARG A N 1
ATOM 5030 C CA . ARG A 1 655 ? -20.071 4.720 33.390 1.00 97.44 655 ARG A CA 1
ATOM 5031 C C . ARG A 1 655 ? -20.044 3.264 33.848 1.00 97.44 655 ARG A C 1
ATOM 5033 O O . ARG A 1 655 ? -21.031 2.769 34.381 1.00 97.44 655 ARG A O 1
ATOM 5040 N N . THR A 1 656 ? -18.866 2.651 33.798 1.00 96.88 656 THR A N 1
ATOM 5041 C CA . THR A 1 656 ? -18.599 1.337 34.389 1.00 96.88 656 THR A CA 1
ATOM 5042 C C . THR A 1 656 ? -17.481 1.408 35.427 1.00 96.88 656 THR A C 1
ATOM 5044 O O . THR A 1 656 ? -16.550 2.210 35.331 1.00 96.88 656 THR A O 1
ATOM 5047 N N . ASP A 1 657 ? -17.573 0.568 36.455 1.00 96.12 657 ASP A N 1
ATOM 5048 C CA . ASP A 1 657 ? -16.501 0.329 37.425 1.00 96.12 657 ASP A CA 1
ATOM 5049 C C . ASP A 1 657 ? -15.665 -0.916 37.066 1.00 96.12 657 ASP A C 1
ATOM 5051 O O . ASP A 1 657 ? -14.847 -1.384 37.865 1.00 96.12 657 ASP A O 1
ATOM 5055 N N . TRP A 1 658 ? -15.880 -1.468 35.868 1.00 97.50 658 TRP A N 1
ATOM 5056 C CA . TRP A 1 658 ? -15.132 -2.598 35.350 1.00 97.50 658 TRP A CA 1
ATOM 5057 C C . TRP A 1 658 ? -13.642 -2.277 35.192 1.00 97.50 658 TRP A C 1
ATOM 5059 O O . TRP A 1 658 ? -13.239 -1.184 34.797 1.00 97.50 658 TRP A O 1
ATOM 5069 N N . THR A 1 659 ? -12.811 -3.275 35.483 1.00 97.06 659 THR A N 1
ATOM 5070 C CA . THR A 1 659 ? -11.380 -3.284 35.168 1.00 97.06 659 THR A CA 1
ATOM 5071 C C . THR A 1 659 ? -11.018 -4.693 34.706 1.00 97.06 659 THR A C 1
ATOM 5073 O O . THR A 1 659 ? -11.662 -5.648 35.160 1.00 97.06 659 THR A O 1
ATOM 5076 N N . PRO A 1 660 ? -9.949 -4.886 33.915 1.00 95.50 660 PRO A N 1
ATOM 5077 C CA . PRO A 1 660 ? -9.529 -6.229 33.501 1.00 95.50 660 PRO A CA 1
ATOM 5078 C C . PRO A 1 660 ? -9.140 -7.148 34.677 1.00 95.50 660 PRO A C 1
ATOM 5080 O O . PRO A 1 660 ? -9.023 -8.363 34.495 1.00 95.50 660 PRO A O 1
ATOM 5083 N N . LEU A 1 661 ? -8.981 -6.597 35.889 1.00 93.81 661 LEU A N 1
ATOM 5084 C CA . LEU A 1 661 ? -8.689 -7.325 37.125 1.00 93.81 661 LEU A CA 1
ATOM 5085 C C . LEU A 1 661 ? -9.927 -7.646 37.986 1.00 93.81 661 LEU A C 1
ATOM 5087 O O . LEU A 1 661 ? -9.813 -8.478 38.890 1.00 93.81 661 LEU A O 1
ATOM 5091 N N . LYS A 1 662 ? -11.089 -7.014 37.746 1.00 90.19 662 LYS A N 1
ATOM 5092 C CA . LYS A 1 662 ? -12.250 -7.064 38.661 1.00 90.19 662 LYS A CA 1
ATOM 5093 C C . LYS A 1 662 ? -12.761 -8.493 38.872 1.00 90.19 662 LYS A C 1
ATOM 5095 O O . LYS A 1 662 ? -12.759 -8.967 40.003 1.00 90.19 662 LYS A O 1
ATOM 5100 N N . ASN A 1 663 ? -13.089 -9.199 37.790 1.00 88.38 663 ASN A N 1
ATOM 5101 C CA . ASN A 1 663 ? -13.541 -10.597 37.824 1.00 88.38 663 ASN A CA 1
ATOM 5102 C C . ASN A 1 663 ? -12.470 -11.566 37.283 1.00 88.38 663 ASN A C 1
ATOM 5104 O O . ASN A 1 663 ? -12.763 -12.583 36.654 1.00 88.38 663 ASN A O 1
ATOM 5108 N N . ARG A 1 664 ? -11.183 -11.242 37.473 1.00 87.75 664 ARG A N 1
ATOM 5109 C CA . ARG A 1 664 ? -10.075 -12.090 37.010 1.00 87.75 664 ARG A CA 1
ATOM 5110 C C . ARG A 1 664 ? -9.940 -13.338 37.878 1.00 87.75 664 ARG A C 1
ATOM 5112 O O . ARG A 1 664 ? -9.651 -13.239 39.068 1.00 87.75 664 ARG A O 1
ATOM 5119 N N . VAL A 1 665 ? -10.109 -14.501 37.252 1.00 84.06 665 VAL A N 1
ATOM 5120 C CA . VAL A 1 665 ? -9.908 -15.818 37.863 1.00 84.06 665 VAL A CA 1
ATOM 5121 C C . VAL A 1 665 ? -8.612 -16.410 37.318 1.00 84.06 665 VAL A C 1
ATOM 5123 O O . VAL A 1 665 ? -8.458 -16.545 36.107 1.00 84.06 665 VAL A O 1
ATOM 5126 N N . GLU A 1 666 ? -7.690 -16.776 38.209 1.00 82.44 666 GLU A N 1
ATOM 5127 C CA . GLU A 1 666 ? -6.410 -17.407 37.862 1.00 82.44 666 GLU A CA 1
ATOM 5128 C C . GLU A 1 666 ? -6.272 -18.740 38.608 1.00 82.44 666 GLU A C 1
ATOM 5130 O O . GLU A 1 666 ? -5.622 -18.800 39.656 1.00 82.44 666 GLU A O 1
ATOM 5135 N N . PRO A 1 667 ? -6.875 -19.830 38.091 1.00 82.81 667 PRO A N 1
ATOM 5136 C CA . PRO A 1 667 ? -6.880 -21.126 38.774 1.00 82.81 667 PRO A CA 1
ATOM 5137 C C . PRO A 1 667 ? -5.471 -21.661 39.069 1.00 82.81 667 PRO A C 1
ATOM 5139 O O . PRO A 1 667 ? -5.269 -22.401 40.028 1.00 82.81 667 PRO A O 1
ATOM 5142 N N . PHE A 1 668 ? -4.487 -21.254 38.261 1.00 83.50 668 PHE A N 1
ATOM 5143 C CA . PHE A 1 668 ? -3.097 -21.697 38.341 1.00 83.50 668 PHE A CA 1
ATOM 5144 C C . PHE A 1 668 ? -2.125 -20.591 38.773 1.00 83.50 668 PHE A C 1
ATOM 5146 O O . PHE A 1 668 ? -0.936 -20.711 38.499 1.00 83.50 668 PHE A O 1
ATOM 5153 N N . ALA A 1 669 ? -2.575 -19.539 39.474 1.00 80.31 669 ALA A N 1
ATOM 5154 C CA . ALA A 1 669 ? -1.714 -18.420 39.903 1.00 80.31 669 ALA A CA 1
ATOM 5155 C C . ALA A 1 669 ? -0.436 -18.856 40.654 1.00 80.31 669 ALA A C 1
ATOM 5157 O O . ALA A 1 669 ? 0.588 -18.188 40.585 1.00 80.31 669 ALA A O 1
ATOM 5158 N N . LYS A 1 670 ? -0.470 -20.009 41.340 1.00 80.88 670 LYS A N 1
ATOM 5159 C CA . LYS A 1 670 ? 0.693 -20.601 42.026 1.00 80.88 670 LYS A CA 1
ATOM 5160 C C . LYS A 1 670 ? 1.795 -21.094 41.072 1.00 80.88 670 LYS A C 1
ATOM 5162 O O . LYS A 1 670 ? 2.949 -21.176 41.481 1.00 80.88 670 LYS A O 1
ATOM 5167 N N . PHE A 1 671 ? 1.437 -21.468 39.846 1.00 83.50 671 PHE A N 1
ATOM 5168 C CA . PHE A 1 671 ? 2.338 -22.049 38.843 1.00 83.50 671 PHE A CA 1
ATOM 5169 C C . PHE A 1 671 ? 2.523 -21.154 37.607 1.00 83.50 671 PHE A C 1
ATOM 5171 O O . PHE A 1 671 ? 3.433 -21.391 36.818 1.00 83.50 671 PHE A O 1
ATOM 5178 N N . GLY A 1 672 ? 1.652 -20.159 37.421 1.00 74.88 672 GLY A N 1
ATOM 5179 C CA . GLY A 1 672 ? 1.673 -19.213 36.308 1.00 74.88 672 GLY A CA 1
ATOM 5180 C C . GLY A 1 672 ? 2.261 -17.851 36.676 1.00 74.88 672 GLY A C 1
ATOM 5181 O O . GLY A 1 672 ? 2.914 -17.680 37.705 1.00 74.88 672 GLY A O 1
ATOM 5182 N N . LYS A 1 673 ? 2.014 -16.857 35.814 1.00 74.00 673 LYS A N 1
ATOM 5183 C CA . LYS A 1 673 ? 2.341 -15.458 36.118 1.00 74.00 673 LYS A CA 1
ATOM 5184 C C . LYS A 1 673 ? 1.489 -14.985 37.310 1.00 74.00 673 LYS A C 1
ATOM 5186 O O . LYS A 1 673 ? 0.305 -15.322 37.357 1.00 74.00 673 LYS A O 1
ATOM 5191 N N . PRO A 1 674 ? 2.060 -14.222 38.259 1.00 78.88 674 PRO A N 1
ATOM 5192 C CA . PRO A 1 674 ? 1.282 -13.653 39.351 1.00 78.88 674 PRO A CA 1
ATOM 5193 C C . PRO A 1 674 ? 0.244 -12.665 38.808 1.00 78.88 674 PRO A C 1
ATOM 5195 O O . PRO A 1 674 ? 0.478 -12.015 37.783 1.00 78.88 674 PRO A O 1
ATOM 5198 N N . ARG A 1 675 ? -0.876 -12.520 39.528 1.00 84.12 675 ARG A N 1
ATOM 5199 C CA . ARG A 1 675 ? -1.889 -11.494 39.255 1.00 84.12 675 ARG A CA 1
ATOM 5200 C C . ARG A 1 675 ? -1.205 -10.125 39.106 1.00 84.12 675 ARG A C 1
ATOM 5202 O O . ARG A 1 675 ? -0.444 -9.755 40.005 1.00 84.12 675 ARG A O 1
ATOM 5209 N N . PRO A 1 676 ? -1.479 -9.364 38.030 1.00 87.69 676 PRO A N 1
ATOM 5210 C CA . PRO A 1 676 ? -0.912 -8.029 37.866 1.00 87.69 676 PRO A CA 1
ATOM 5211 C C . PRO A 1 676 ? -1.262 -7.110 39.039 1.00 87.69 676 PRO A C 1
ATOM 5213 O O . PRO A 1 676 ? -2.352 -7.209 39.612 1.00 87.69 676 PRO A O 1
ATOM 5216 N N . ALA A 1 677 ? -0.341 -6.210 39.383 1.00 89.94 677 ALA A N 1
ATOM 5217 C CA . ALA A 1 677 ? -0.571 -5.206 40.412 1.00 89.94 677 ALA A CA 1
ATOM 5218 C C . ALA A 1 677 ? -1.661 -4.209 39.974 1.00 89.94 677 ALA A C 1
ATOM 5220 O O . ALA A 1 677 ? -1.818 -3.916 38.788 1.00 89.94 677 ALA A O 1
ATOM 5221 N N . ASP A 1 678 ? -2.395 -3.634 40.930 1.00 89.88 678 ASP A N 1
ATOM 5222 C CA . ASP A 1 678 ? -3.487 -2.691 40.634 1.00 89.88 678 ASP A CA 1
ATOM 5223 C C . ASP A 1 678 ? -3.018 -1.404 39.930 1.00 89.88 678 ASP A C 1
ATOM 5225 O O . ASP A 1 678 ? -3.808 -0.740 39.254 1.00 89.88 678 ASP A O 1
ATOM 5229 N N . GLU A 1 679 ? -1.740 -1.044 40.068 1.00 91.62 679 GLU A N 1
ATOM 5230 C CA . GLU A 1 679 ? -1.114 0.071 39.347 1.00 91.62 679 GLU A CA 1
ATOM 5231 C C . GLU A 1 679 ? -0.928 -0.206 37.846 1.00 91.62 679 GLU A C 1
ATOM 5233 O O . GLU A 1 679 ? -0.932 0.728 37.040 1.00 91.62 679 GLU A O 1
ATOM 5238 N N . ASP A 1 680 ? -0.858 -1.484 37.471 1.00 91.88 680 ASP A N 1
ATOM 5239 C CA . ASP A 1 680 ? -0.630 -1.972 36.109 1.00 91.88 680 ASP A CA 1
ATOM 5240 C C . ASP A 1 680 ? -1.935 -2.372 35.406 1.00 91.88 680 ASP A C 1
ATOM 5242 O O . ASP A 1 680 ? -1.931 -2.869 34.277 1.00 91.88 680 ASP A O 1
ATOM 5246 N N . LYS A 1 681 ? -3.087 -2.135 36.046 1.00 94.38 681 LYS A N 1
ATOM 5247 C CA . LYS A 1 681 ? -4.395 -2.599 35.559 1.00 94.38 681 LYS A CA 1
ATOM 5248 C C . LYS A 1 681 ? -4.790 -2.089 34.172 1.00 94.38 681 LYS A C 1
ATOM 5250 O O . LYS A 1 681 ? -5.672 -2.669 33.559 1.00 94.38 681 LYS A O 1
ATOM 5255 N N . TRP A 1 682 ? -4.166 -1.015 33.696 1.00 96.62 682 TRP A N 1
ATOM 5256 C CA . TRP A 1 682 ? -4.436 -0.415 32.386 1.00 96.62 682 TRP A CA 1
ATOM 5257 C C . TRP A 1 682 ? -3.302 -0.618 31.377 1.00 96.62 682 TRP A C 1
ATOM 5259 O O . TRP A 1 682 ? -3.319 0.015 30.328 1.00 96.62 682 TRP A O 1
ATOM 5269 N N . LEU A 1 683 ? -2.313 -1.456 31.696 1.00 96.44 683 LEU A N 1
ATOM 5270 C CA . LEU A 1 683 ? -1.316 -1.894 30.722 1.00 96.44 683 LEU A CA 1
ATOM 5271 C C . LEU A 1 683 ? -1.923 -2.957 29.807 1.00 96.44 683 LEU A C 1
ATOM 5273 O O . LEU A 1 683 ? -2.680 -3.810 30.282 1.00 96.44 683 LEU A O 1
ATOM 5277 N N . PHE A 1 684 ? -1.549 -2.947 28.528 1.00 95.81 684 PHE A N 1
ATOM 5278 C CA . PHE A 1 684 ? -2.069 -3.875 27.519 1.00 95.81 684 PHE A CA 1
ATOM 5279 C C . PHE A 1 684 ? -1.980 -5.351 27.956 1.00 95.81 684 PHE A C 1
ATOM 5281 O O . PHE A 1 684 ? -2.930 -6.121 27.817 1.00 95.81 684 PHE A O 1
ATOM 5288 N N . GLU A 1 685 ? -0.872 -5.741 28.589 1.00 92.38 685 GLU A N 1
ATOM 5289 C CA . GLU A 1 685 ? -0.662 -7.110 29.078 1.00 92.38 685 GLU A CA 1
ATOM 5290 C C . GLU A 1 685 ? -1.681 -7.577 30.123 1.00 92.38 685 GLU A C 1
ATOM 5292 O O . GLU A 1 685 ? -1.899 -8.779 30.279 1.00 92.38 685 GLU A O 1
ATOM 5297 N N . THR A 1 686 ? -2.315 -6.653 30.845 1.00 93.75 686 THR A N 1
ATOM 5298 C CA . THR A 1 686 ? -3.347 -7.002 31.823 1.00 93.75 686 THR A CA 1
ATOM 5299 C C . THR A 1 686 ? -4.650 -7.427 31.139 1.00 93.75 686 THR A C 1
ATOM 5301 O O . THR A 1 686 ? -5.417 -8.205 31.718 1.00 93.75 686 THR A O 1
ATOM 5304 N N . PHE A 1 687 ? -4.887 -6.959 29.911 1.00 95.50 687 PHE A N 1
ATOM 5305 C CA . PHE A 1 687 ? -6.039 -7.339 29.100 1.00 95.50 687 PHE A CA 1
ATOM 5306 C C . PHE A 1 687 ? -5.823 -8.657 28.356 1.00 95.50 687 PHE A C 1
ATOM 5308 O O . PHE A 1 687 ? -6.794 -9.386 28.165 1.00 95.50 687 PHE A O 1
ATOM 5315 N N . LEU A 1 688 ? -4.587 -8.977 27.960 1.00 92.44 688 LEU A N 1
ATOM 5316 C CA . LEU A 1 688 ? -4.266 -10.192 27.206 1.00 92.44 688 LEU A CA 1
ATOM 5317 C C . LEU A 1 688 ? -4.714 -11.476 27.923 1.00 92.44 688 LEU A C 1
ATOM 5319 O O . LEU A 1 688 ? -4.473 -11.672 29.118 1.00 92.44 688 LEU A O 1
ATOM 5323 N N . LEU A 1 689 ? -5.317 -12.380 27.155 1.00 89.06 689 LEU A N 1
ATOM 5324 C CA . LEU A 1 689 ? -5.576 -13.761 27.547 1.00 89.06 689 LEU A CA 1
ATOM 5325 C C . LEU A 1 689 ? -4.416 -14.618 27.030 1.00 89.06 689 LEU A C 1
ATOM 5327 O O . LEU A 1 689 ? -4.248 -14.772 25.821 1.00 89.06 689 LEU A O 1
ATOM 5331 N N . VAL A 1 690 ? -3.588 -15.103 27.959 1.00 69.94 690 VAL A N 1
ATOM 5332 C CA . VAL A 1 690 ? -2.356 -15.872 27.694 1.00 69.94 690 VAL A CA 1
ATOM 5333 C C . VAL A 1 690 ? -2.546 -17.334 28.054 1.00 69.94 690 VAL A C 1
ATOM 5335 O O . VAL A 1 690 ? -3.132 -17.587 29.133 1.00 69.94 690 VAL A O 1
#

Nearest PDB structures (foldseek):
  6s6g-assembly1_A  TM=9.123E-01  e=1.424E-29  Blastochloris viridis
  6s4d-assembly1_B  TM=9.161E-01  e=1.856E-29  Blastochloris viridis
  6sep-assembly1_B  TM=9.239E-01  e=3.300E-29  Blastochloris viridis
  6s72-assembly1_B  TM=9.134E-01  e=2.120E-29  Blastochloris viridis
  2ph5-assembly1_A-2  TM=9.159E-01  e=5.866E-29  Legionella pneumophila subsp. pneumophila str. Philadelphia 1

Radius of gyration: 33.67 Å; Cα contacts (8 Å, |Δi|>4): 1247; chains: 1; bounding box: 84×54×89 Å

Mean predicted aligned error: 14.04 Å

pLDDT: mean 89.56, std 9.27, range [43.62, 98.81]

Foldseek 3Di:
DLLVVLLVVLLVLLLLLLCLLVVNDPVLSVLLVVLLVLLLVLLQVLLPDAVVVLLVCLVVLLVVLLVVLVCLVVPADQDPNFSQWDCPVVDIDGSLLSNLQSLLLNLLSLLLVCVVPDDVVSLVVLVVSQVSSLVSVVVRVQPPSSVLSNLLSVLLSVLSPPDPVVVVVVVVVVVVCVVVCCVVDDPVVVVLVVCLVPLPVCCPPQSQQLVLLQVLLVQLAAAAPARSRRPSSPVPSHPLCQFLSSVSSQSRHGNPVSVVVSVVSLCSSLVVLVVLLVVFDGSSLNSLSRSLSVSLVVLQCQSVCCSNSNHGRNRGGRASNHSDSSSPSSNSNSSSSSSNRNVVVVCQVPPPFFAFEDEPQDFLVVNLQLLQLLVQLLVLLVVVLVVDDDDVLNVQLVVCSVVSVQLSSCVSQQFAAKEFEKDWAWDFPDAADQLEAEFQDDPVVCLVQQQDFQKAFDWPVAPDDDPQWDFDPDDLRRMITHPGGQNPWWFWDAAPVGIDTFGQTDGDCRPVVQVLNFDDDVSHGPTTHIYTYRDHGYPSNVVNVVSCVVVVSDRGPHYYNDWPRTDWTWMGTWMWTARGPLGIKTWFFTGMQVLLCVVPNRHGRSVLSRVLRVQLVVVQCVVVGRNHYHYNNPDDSVSSCVRSVVRRHDIDIDGDNDFLQPPDDDVVCVPDPHQDDPVCRSHRVSGTDD